Protein AF-0000000079302238 (afdb_homodimer)

Radius of gyration: 26.51 Å; Cα contacts (8 Å, |Δi|>4): 1075; chains: 2; bounding box: 67×73×54 Å

Foldseek 3Di:
DEAEEEEADDDPDLVCQQQLVCQVVVNDTDDPVVSVVVSVLCVVLVHWCQVVLSVLLQVLLQVVLQVPPPDDDCPVVPDPRDPPDSGPYHYFYAHPRDPVHLLVRQVVCVVVPAQEYEYEYPFAFAFCPPLVSVVVRNVVSQVPDPHGHHYQYDRHHLPPPLLLVLQLVLLVVLCVVDPDQLQEEEEEEAAKDFVVRVVVPTCGVVSSVNSVVSNCVVNVRPDYYYAYFDDDPDDGDIDGDHLLVVLLVCVVVPHAEYEYEHSRHQATTSRCCSRVVPVSCVSCVVSNHHYHYRDHNRNPVSVSVVVNVSRVVRVVD/DEAEEEEADDDPDLVCQQQLVCQVVVNDTDDPVVSVVVSVLCVVLVHWCQVVLSVLLQVLLQVVLQVPDPDDDCPVVDDPRDDPDSGPYHYFYAHPRDPVHLLVRQVVCVVVVAQEYEYEYPFAFAFCPPLVSVVVRNVVSQVPDPHGHHYQYDRHHLPPPLLLVLQLVLLVVLCVVDPDQLQEEEEEEAAKDFVVRVVVPTCGVVSSVNSVVSNCVVNVRPDYYYAYFDDDPDDGDIDGDHLLVVLLVVVVVPHAEYEYEHSRHQATTSRCCSRVVPVSCVSCVVSNHHYHYRDHNRNPVSVSVVVNVSRVVRVVD

Secondary structure (DSSP, 8-state):
-EEEEEE----SSGGGHHHHHHHHTTTPPPPHHHHHHHHHHHHHH----HHHHHHHHHHHHHHHHHHSS----GGG--SS--SS---S-EEEEEESSSSSBHHHHHHHHHHTT--EEEEEES-SS--TTTHHHHHHHHHHHHHTSSSPPEEEEE---TT-HHHHHHHHHHHHHHHTT-S-TTT-EEEEEEE--BHHHHHTT--HHHHHHHHHHHHHHHHT-S--EEEEE---SSSS-B-S-BHHHHHHHHHHTT--EEEEE-TT-SS--HHHIIIIIIIIHHHHHHHT-EEEEPPP-TT-HHHHHHHHHHHHHHHT-/-EEEEEE----SSGGGHHHHHHHHTTTPPPPHHHHHHHHHHHHHH----HHHHHHHHHHHHHHHHHHSS----GGG--SS--SS---S-EEEEEESSSSSBHHHHHHHHHHTT--EEEEEES-SS--TTTHHHHHHHHHHHHHTSSSPPEEEEE---TT-HHHHHHHHHHHHHHHTT-S-TTT-EEEEEEE--BHHHHHTT--HHHHHHHHHHHHHHHTT-S--EEEEE---SSSS-B-S-BHHHHHHHHHHTT--EEEEE-TT-SS--HHHIIIIIIIIHHHHHHHT-EEEEPPP-TT-HHHHHHHHHHHHHHHT-

Sequence (634 aa):
MNVLLMAYGTPYAPEEIEPYYTDIRRGKRPSEELLKELAERYEQIGKSPLNEITLVQALRLQALLNLEAPPLPKRLLGPFPPRAPQGPARVYVGTKHWHPTIGEAVAAMHEDGVRRAVAIVAAPHYSLRSVAEYKEKVEAALKALPEPIHFVWVESYEAHPGLIAAYARRLEEAIWRLKDPKRAAYVFTAHSIPVAAVERGDPYPRQVEKTAELVAKRLSLPRFQVAYQSAGRTPEPWLGPDINELLRQLREEGYTEVVVQAVGFPADHLEVFYDLDLEAQATAEAVGLRLLRARSLNADLDYIQVLKDLVEAAWLRMNVLLMAYGTPYAPEEIEPYYTDIRRGKRPSEELLKELAERYEQIGKSPLNEITLVQALRLQALLNLEAPPLPKRLLGPFPPRAPQGPARVYVGTKHWHPTIGEAVAAMHEDGVRRAVAIVAAPHYSLRSVAEYKEKVEAALKALPEPIHFVWVESYEAHPGLIAAYARRLEEAIWRLKDPKRAAYVFTAHSIPVAAVERGDPYPRQVEKTAELVAKRLSLPRFQVAYQSAGRTPEPWLGPDINELLRQLREEGYTEVVVQAVGFPADHLEVFYDLDLEAQATAEAVGLRLLRARSLNADLDYIQVLKDLVEAAWLR

pLDDT: mean 92.82, std 14.72, range [29.95, 98.94]

Organism: Thermus brockianus (NCBI:txid56956)

Structure (mmCIF, N/CA/C/O backbone):
data_AF-0000000079302238-model_v1
#
loop_
_entity.id
_entity.type
_entity.pdbx_description
1 polymer Ferrochelatase
#
loop_
_atom_site.group_PDB
_atom_site.id
_atom_site.type_symbol
_atom_site.label_atom_id
_atom_site.label_alt_id
_atom_site.label_comp_id
_atom_site.label_asym_id
_atom_site.label_entity_id
_atom_site.label_seq_id
_atom_site.pdbx_PDB_ins_code
_atom_site.Cartn_x
_atom_site.Cartn_y
_atom_site.Cartn_z
_atom_site.occupancy
_atom_site.B_iso_or_equiv
_atom_site.auth_seq_id
_atom_site.auth_comp_id
_atom_site.auth_asym_id
_atom_site.auth_atom_id
_atom_site.pdbx_PDB_model_num
ATOM 1 N N . MET A 1 1 ? 21.656 21.281 8.445 1 91.94 1 MET A N 1
ATOM 2 C CA . MET A 1 1 ? 20.391 21.531 7.777 1 91.94 1 MET A CA 1
ATOM 3 C C . MET A 1 1 ? 19.219 21.203 8.695 1 91.94 1 MET A C 1
ATOM 5 O O . MET A 1 1 ? 19.219 20.172 9.367 1 91.94 1 MET A O 1
ATOM 9 N N . ASN A 1 2 ? 18.25 22.141 8.867 1 96.69 2 ASN A N 1
ATOM 10 C CA . ASN A 1 2 ? 17.078 21.953 9.719 1 96.69 2 ASN A CA 1
ATOM 11 C C . ASN A 1 2 ? 15.781 22.016 8.914 1 96.69 2 ASN A C 1
ATOM 13 O O . ASN A 1 2 ? 15.648 22.828 7.996 1 96.69 2 ASN A O 1
ATOM 17 N N . VAL A 1 3 ? 14.906 21.109 9.25 1 98.5 3 VAL A N 1
ATOM 18 C CA . VAL A 1 3 ? 13.648 21.031 8.523 1 98.5 3 VAL A CA 1
ATOM 19 C C . VAL A 1 3 ? 12.477 21.062 9.5 1 98.5 3 VAL A C 1
ATOM 21 O O . VAL A 1 3 ? 12.516 20.406 10.547 1 98.5 3 VAL A O 1
ATOM 24 N N . LEU A 1 4 ? 11.508 21.906 9.203 1 98.69 4 LEU A N 1
ATOM 25 C CA . LEU A 1 4 ? 10.195 21.828 9.836 1 98.69 4 LEU A CA 1
ATOM 26 C C . LEU A 1 4 ? 9.188 21.172 8.906 1 98.69 4 LEU A C 1
ATOM 28 O O . LEU A 1 4 ? 8.703 21.797 7.957 1 98.69 4 LEU A O 1
ATOM 32 N N . LEU A 1 5 ? 8.93 19.859 9.156 1 98.75 5 LEU A N 1
ATOM 33 C CA . LEU A 1 5 ? 7.902 19.125 8.43 1 98.75 5 LEU A CA 1
ATOM 34 C C . LEU A 1 5 ? 6.539 19.281 9.094 1 98.75 5 LEU A C 1
ATOM 36 O O . LEU A 1 5 ? 6.375 18.969 10.273 1 98.75 5 LEU A O 1
ATOM 40 N N . MET A 1 6 ? 5.602 19.75 8.297 1 98.62 6 MET A N 1
ATOM 41 C CA . MET A 1 6 ? 4.316 20.094 8.898 1 98.62 6 MET A CA 1
ATOM 42 C C . MET A 1 6 ? 3.191 19.25 8.289 1 98.62 6 MET A C 1
ATOM 44 O O . MET A 1 6 ? 3.264 18.875 7.117 1 98.62 6 MET A O 1
ATOM 48 N N . ALA A 1 7 ? 2.191 18.953 9.062 1 97.75 7 ALA A N 1
ATOM 49 C CA . ALA A 1 7 ? 0.983 18.234 8.688 1 97.75 7 ALA A CA 1
ATOM 50 C C . ALA A 1 7 ? -0.219 18.703 9.5 1 97.75 7 ALA A C 1
ATOM 52 O O . ALA A 1 7 ? -0.085 19.562 10.375 1 97.75 7 ALA A O 1
ATOM 53 N N . TYR A 1 8 ? -1.345 18.219 9.203 1 97.25 8 TYR A N 1
ATOM 54 C CA . TYR A 1 8 ? -2.584 18.703 9.789 1 97.25 8 TYR A CA 1
ATOM 55 C C . TYR A 1 8 ? -2.689 18.312 11.258 1 97.25 8 TYR A C 1
ATOM 57 O O . TYR A 1 8 ? -3.07 19.125 12.102 1 97.25 8 TYR A O 1
ATOM 65 N N . GLY A 1 9 ? -2.363 17.109 11.578 1 96.56 9 GLY A N 1
ATOM 66 C CA . GLY A 1 9 ? -2.531 16.547 12.906 1 96.56 9 GLY A CA 1
ATOM 67 C C . GLY A 1 9 ? -3.854 15.82 13.086 1 96.56 9 GLY A C 1
ATOM 68 O O . GLY A 1 9 ? -4.805 16.062 12.336 1 96.56 9 GLY A O 1
ATOM 69 N N . THR A 1 10 ? -3.916 14.945 13.992 1 97.62 10 THR A N 1
ATOM 70 C CA . THR A 1 10 ? -5.109 14.195 14.367 1 97.62 10 THR A CA 1
ATOM 71 C C . THR A 1 10 ? -5.031 13.75 15.828 1 97.62 10 THR A C 1
ATOM 73 O O . THR A 1 10 ? -3.938 13.586 16.375 1 97.62 10 THR A O 1
ATOM 76 N N . PRO A 1 11 ? -6.18 13.609 16.469 1 96.69 11 PRO A N 1
ATOM 77 C CA . PRO A 1 11 ? -6.133 13.148 17.859 1 96.69 11 PRO A CA 1
ATOM 78 C C . PRO A 1 11 ? -5.504 11.766 18.016 1 96.69 11 PRO A C 1
ATOM 80 O O . PRO A 1 11 ? -5.656 10.922 17.125 1 96.69 11 PRO A O 1
ATOM 83 N N . TYR A 1 12 ? -4.82 11.547 19.172 1 91.94 12 TYR A N 1
ATOM 84 C CA . TYR A 1 12 ? -4.227 10.25 19.484 1 91.94 12 TYR A CA 1
ATOM 85 C C . TYR A 1 12 ? -5.254 9.32 20.125 1 91.94 12 TYR A C 1
ATOM 87 O O . TYR A 1 12 ? -5.121 8.094 20.062 1 91.94 12 TYR A O 1
ATOM 95 N N . ALA A 1 13 ? -6.25 9.953 20.781 1 91.88 13 ALA A N 1
ATOM 96 C CA . ALA A 1 13 ? -7.254 9.203 21.531 1 91.88 13 ALA A CA 1
ATOM 97 C C . ALA A 1 13 ? -8.625 9.875 21.438 1 91.88 13 ALA A C 1
ATOM 99 O O . ALA A 1 13 ? -8.719 11.062 21.141 1 91.88 13 ALA A O 1
ATOM 100 N N . PRO A 1 14 ? -9.633 9.062 21.734 1 93.25 14 PRO A N 1
ATOM 101 C CA . PRO A 1 14 ? -10.992 9.594 21.609 1 93.25 14 PRO A CA 1
ATOM 102 C C . PRO A 1 14 ? -11.242 10.805 22.5 1 93.25 14 PRO A C 1
ATOM 104 O O . PRO A 1 14 ? -11.984 11.711 22.125 1 93.25 14 PRO A O 1
ATOM 107 N N . GLU A 1 15 ? -10.578 10.836 23.656 1 94.56 15 GLU A N 1
ATOM 108 C CA . GLU A 1 15 ? -10.797 11.922 24.609 1 94.56 15 GLU A CA 1
ATOM 109 C C . GLU A 1 15 ? -10.266 13.242 24.078 1 94.56 15 GLU A C 1
ATOM 111 O O . GLU A 1 15 ? -10.633 14.312 24.578 1 94.56 15 GLU A O 1
ATOM 116 N N . GLU A 1 16 ? -9.492 13.188 23.031 1 96.62 16 GLU A N 1
ATOM 117 C CA . GLU A 1 16 ? -8.852 14.383 22.484 1 96.62 16 GLU A CA 1
ATOM 118 C C . GLU A 1 16 ? -9.68 14.992 21.359 1 96.62 16 GLU A C 1
ATOM 120 O O . GLU A 1 16 ? -9.367 16.078 20.859 1 96.62 16 GLU A O 1
ATOM 125 N N . ILE A 1 17 ? -10.797 14.383 21.016 1 96.94 17 ILE A N 1
ATOM 126 C CA . ILE A 1 17 ? -11.57 14.789 19.859 1 96.94 17 ILE A CA 1
ATOM 127 C C . ILE A 1 17 ? -12.164 16.172 20.094 1 96.94 17 ILE A C 1
ATOM 129 O O . ILE A 1 17 ? -12.086 17.047 19.219 1 96.94 17 ILE A O 1
ATOM 133 N N . GLU A 1 18 ? -12.664 16.375 21.281 1 97.25 18 GLU A N 1
ATOM 134 C CA . GLU A 1 18 ? -13.305 17.672 21.547 1 97.25 18 GLU A CA 1
ATOM 135 C C . GLU A 1 18 ? -12.289 18.797 21.516 1 97.25 18 GLU A C 1
ATOM 137 O O . GLU A 1 18 ? -12.477 19.797 20.812 1 97.25 18 GLU A O 1
ATOM 142 N N . PRO A 1 19 ? -11.203 18.703 22.297 1 97.44 19 PRO A N 1
ATOM 143 C CA . PRO A 1 19 ? -10.242 19.812 22.219 1 97.44 19 PRO A CA 1
ATOM 144 C C . PRO A 1 19 ? -9.633 19.969 20.828 1 97.44 19 PRO A C 1
ATOM 146 O O . PRO A 1 19 ? -9.352 21.094 20.406 1 97.44 19 PRO A O 1
ATOM 149 N N . TYR A 1 20 ? -9.391 18.953 20.172 1 97.69 20 TYR A N 1
ATOM 150 C CA . TYR A 1 20 ? -8.906 18.984 18.797 1 97.69 20 TYR A CA 1
ATOM 151 C C . TYR A 1 20 ? -9.859 19.766 17.891 1 97.69 20 TYR A C 1
ATOM 153 O O . TYR A 1 20 ? -9.438 20.672 17.172 1 97.69 20 TYR A O 1
ATOM 161 N N . TYR A 1 21 ? -11.148 19.375 17.891 1 97 21 TYR A N 1
ATOM 162 C CA . TYR A 1 21 ? -12.172 20.016 17.078 1 97 21 TYR A CA 1
ATOM 163 C C . TYR A 1 21 ? -12.344 21.484 17.469 1 97 21 TYR A C 1
ATOM 165 O O . TYR A 1 21 ? -12.594 22.344 16.625 1 97 21 TYR A O 1
ATOM 173 N N . THR A 1 22 ? -12.172 21.781 18.734 1 97.19 22 THR A N 1
ATOM 174 C CA . THR A 1 22 ? -12.25 23.156 19.219 1 97.19 22 THR A CA 1
ATOM 175 C C . THR A 1 22 ? -11.117 24 18.656 1 97.19 22 THR A C 1
ATOM 177 O O . THR A 1 22 ? -11.32 25.172 18.297 1 97.19 22 THR A O 1
ATOM 180 N N . ASP A 1 23 ? -9.961 23.422 18.516 1 95.75 23 ASP A N 1
ATOM 181 C CA . ASP A 1 23 ? -8.828 24.109 17.906 1 95.75 23 ASP A CA 1
ATOM 182 C C . ASP A 1 23 ? -9.102 24.422 16.438 1 95.75 23 ASP A C 1
ATOM 184 O O . ASP A 1 23 ? -8.82 25.531 15.969 1 95.75 23 ASP A O 1
ATOM 188 N N . ILE A 1 24 ? -9.641 23.484 15.734 1 94.12 24 ILE A N 1
ATOM 189 C CA . ILE A 1 24 ? -9.961 23.641 14.32 1 94.12 24 ILE A CA 1
ATOM 190 C C . ILE A 1 24 ? -10.945 24.812 14.141 1 94.12 24 ILE A C 1
ATOM 192 O O . ILE A 1 24 ? -10.859 25.562 13.164 1 94.12 24 ILE A O 1
ATOM 196 N N . ARG A 1 25 ? -11.75 24.953 15.195 1 92.62 25 ARG A N 1
ATOM 197 C CA . ARG A 1 25 ? -12.781 25.984 15.141 1 92.62 25 ARG A CA 1
ATOM 198 C C . ARG A 1 25 ? -12.312 27.266 15.805 1 92.62 25 ARG A C 1
ATOM 200 O O . ARG A 1 25 ? -13.125 28.031 16.328 1 92.62 25 ARG A O 1
ATOM 207 N N . ARG A 1 26 ? -11.07 27.406 15.977 1 91.75 26 ARG A N 1
ATOM 208 C CA . ARG A 1 26 ? -10.445 28.625 16.484 1 91.75 26 ARG A CA 1
ATOM 209 C C . ARG A 1 26 ? -10.93 28.938 17.891 1 91.75 26 ARG A C 1
ATOM 211 O O . ARG A 1 26 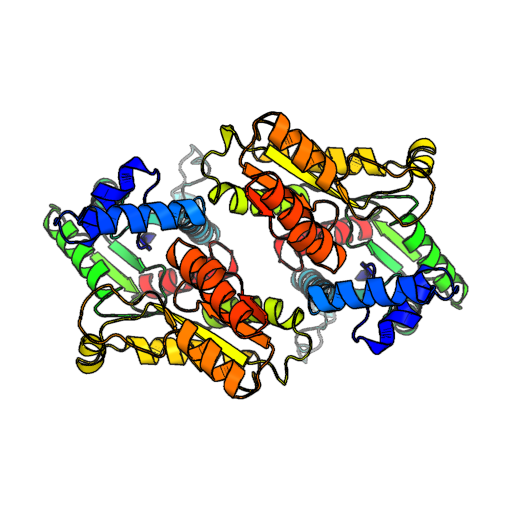? -11.289 30.078 18.188 1 91.75 26 ARG A O 1
ATOM 218 N N . GLY A 1 27 ? -11.141 27.891 18.625 1 93.12 27 GLY A N 1
ATOM 219 C CA . GLY A 1 27 ? -11.422 28.062 20.047 1 93.12 27 GLY A CA 1
ATOM 220 C C . GLY A 1 27 ? -12.898 27.953 20.375 1 93.12 27 GLY A C 1
ATOM 221 O O . GLY A 1 27 ? -13.281 27.953 21.547 1 93.12 27 GLY A O 1
ATOM 222 N N . LYS A 1 28 ? -13.695 27.844 19.375 1 94.44 28 LYS A N 1
ATOM 223 C CA . LYS A 1 28 ? -15.133 27.688 19.594 1 94.44 28 LYS A CA 1
ATOM 224 C C . LYS A 1 28 ? -15.523 26.219 19.719 1 94.44 28 LYS A C 1
ATOM 226 O O . LYS A 1 28 ? -15.352 25.438 18.781 1 94.44 28 LYS A O 1
ATOM 231 N N . ARG A 1 29 ? -16.062 25.969 20.797 1 95.56 29 ARG A N 1
ATOM 232 C CA . ARG A 1 29 ? -16.453 24.578 21.031 1 95.56 29 ARG A CA 1
ATOM 233 C C . ARG A 1 29 ? -17.516 24.141 20.031 1 95.56 29 ARG A C 1
ATOM 235 O O . ARG A 1 29 ? -18.5 24.844 19.812 1 95.56 29 ARG A O 1
ATOM 242 N N . PRO A 1 30 ? -17.375 22.984 19.469 1 95.06 30 PRO A N 1
ATOM 243 C CA . PRO A 1 30 ? -18.391 22.469 18.562 1 95.06 30 PRO A CA 1
ATOM 244 C C . PRO A 1 30 ? -19.672 22.062 19.297 1 95.06 30 PRO A C 1
ATOM 246 O O . PRO A 1 30 ? -19.656 21.844 20.516 1 95.06 30 PRO A O 1
ATOM 249 N N . SER A 1 31 ? -20.797 22.047 18.531 1 95.44 31 SER A N 1
ATOM 250 C CA . SER A 1 31 ? -22.031 21.516 19.109 1 95.44 31 SER A CA 1
ATOM 251 C C . SER A 1 31 ? -21.906 20.031 19.422 1 95.44 31 SER A C 1
ATOM 253 O O . SER A 1 31 ? -21 19.359 18.922 1 95.44 31 SER A O 1
ATOM 255 N N . GLU A 1 32 ? -22.766 19.594 20.234 1 96.69 32 GLU A N 1
ATOM 256 C CA . GLU A 1 32 ? -22.766 18.172 20.594 1 96.69 32 GLU A CA 1
ATOM 257 C C . GLU A 1 32 ? -22.984 17.297 19.359 1 96.69 32 GLU A C 1
ATOM 259 O O . GLU A 1 32 ? -22.406 16.219 19.266 1 96.69 32 GLU A O 1
ATOM 264 N N . GLU A 1 33 ? -23.797 17.766 18.5 1 95.56 33 GLU A N 1
ATOM 265 C CA . GLU A 1 33 ? -24.078 17.031 17.281 1 95.56 33 GLU A CA 1
ATOM 266 C C . GLU A 1 33 ? -22.828 16.891 16.422 1 95.56 33 GLU A C 1
ATOM 268 O O . GLU A 1 33 ? -22.547 15.82 15.875 1 95.56 33 GLU A O 1
ATOM 273 N N . LEU A 1 34 ? -22.094 17.906 16.312 1 94.75 34 LEU A N 1
ATOM 274 C CA . LEU A 1 34 ? -20.875 17.906 15.523 1 94.75 34 LEU A CA 1
ATOM 275 C C . LEU A 1 34 ? -19.812 17 16.156 1 94.75 34 LEU A C 1
ATOM 277 O O . LEU A 1 34 ? -19.109 16.281 15.461 1 94.75 34 LEU A O 1
ATOM 281 N N . LEU A 1 35 ? -19.719 17.047 17.438 1 96.56 35 LEU A N 1
ATOM 282 C CA . LEU A 1 35 ? -18.781 16.203 18.156 1 96.56 35 LEU A CA 1
ATOM 283 C C . LEU A 1 35 ? -19.109 14.727 17.969 1 96.56 35 LEU A C 1
ATOM 285 O O . LEU A 1 35 ? -18.203 13.906 17.75 1 96.56 35 LEU A O 1
ATOM 289 N N . LYS A 1 36 ? -20.375 14.414 18.094 1 96.5 36 LYS A N 1
ATOM 290 C CA . LYS A 1 36 ? -20.828 13.039 17.906 1 96.5 36 LYS A CA 1
ATOM 291 C C . LYS A 1 36 ? -20.531 12.539 16.5 1 96.5 36 LYS A C 1
ATOM 293 O O . LYS A 1 36 ? -20.078 11.406 16.312 1 96.5 36 LYS A O 1
ATOM 298 N N . GLU A 1 37 ? -20.766 13.383 15.555 1 95.25 37 GLU A N 1
ATOM 299 C CA . GLU A 1 37 ? -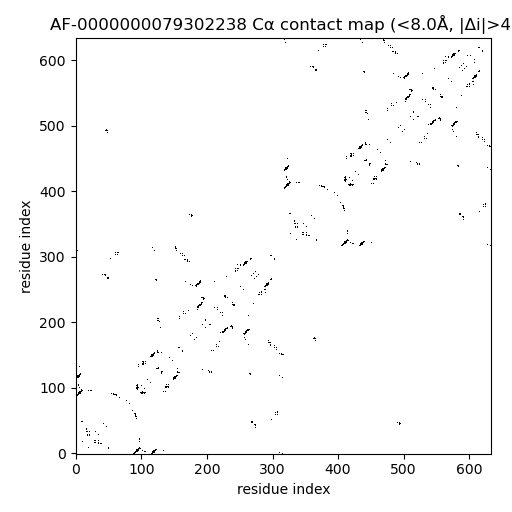20.5 13.031 14.164 1 95.25 37 GLU A CA 1
ATOM 300 C C . GLU A 1 37 ? -19.031 12.727 13.938 1 95.25 37 GLU A C 1
ATOM 302 O O . GLU A 1 37 ? -18.688 11.734 13.297 1 95.25 37 GLU A O 1
ATOM 307 N N . LEU A 1 38 ? -18.203 13.617 14.414 1 95.94 38 LEU A N 1
ATOM 308 C CA . LEU A 1 38 ? -16.766 13.414 14.242 1 95.94 38 LEU A CA 1
ATOM 309 C C . LEU A 1 38 ? -16.297 12.156 14.969 1 95.94 38 LEU A C 1
ATOM 311 O O . LEU A 1 38 ? -15.516 11.375 14.422 1 95.94 38 LEU A O 1
ATOM 315 N N . ALA A 1 39 ? -16.781 11.984 16.141 1 96.44 39 ALA A N 1
ATOM 316 C CA . ALA A 1 39 ? -16.438 10.797 16.922 1 96.44 39 ALA A CA 1
ATOM 317 C C . ALA A 1 39 ? -16.859 9.523 16.203 1 96.44 39 ALA A C 1
ATOM 319 O O . ALA A 1 39 ? -16.125 8.531 16.203 1 96.44 39 ALA A O 1
ATOM 320 N N . GLU A 1 40 ? -18.016 9.547 15.602 1 96.38 40 GLU A N 1
ATOM 321 C CA . GLU A 1 40 ? -18.531 8.398 14.859 1 96.38 40 GLU A CA 1
ATOM 322 C C . GLU A 1 40 ? -17.656 8.102 13.641 1 96.38 40 GLU A C 1
ATOM 324 O O . GLU A 1 40 ? -17.438 6.941 13.289 1 96.38 40 GLU A O 1
ATOM 329 N N . ARG A 1 41 ? -17.156 9.133 13 1 95.94 41 ARG A N 1
ATOM 330 C CA . ARG A 1 41 ? -16.281 8.938 11.859 1 95.94 41 ARG A CA 1
ATOM 331 C C . ARG A 1 41 ? -14.992 8.219 12.273 1 95.94 41 ARG A C 1
ATOM 333 O O . ARG A 1 41 ? -14.547 7.293 11.594 1 95.94 41 ARG A O 1
ATOM 340 N N . TYR A 1 42 ? -14.445 8.68 13.383 1 95.88 42 TYR A N 1
ATOM 341 C CA . TYR A 1 42 ? -13.25 8.023 13.898 1 95.88 42 TYR A CA 1
ATOM 342 C C . TYR A 1 42 ? -13.547 6.57 14.266 1 95.88 42 TYR A C 1
ATOM 344 O O . TYR A 1 42 ? -12.727 5.68 14.008 1 95.88 42 TYR A O 1
ATOM 352 N N . GLU A 1 43 ? -14.727 6.352 14.836 1 94.12 43 GLU A N 1
ATOM 353 C CA . GLU A 1 43 ? -15.117 4.996 15.219 1 94.12 43 GLU A CA 1
ATOM 354 C C . GLU A 1 43 ? -15.227 4.09 13.992 1 94.12 43 GLU A C 1
ATOM 356 O O . GLU A 1 43 ? -14.797 2.934 14.031 1 94.12 43 GLU A O 1
ATOM 361 N N . GLN A 1 44 ? -15.719 4.609 12.953 1 94.19 44 GLN A N 1
ATOM 362 C CA . GLN A 1 44 ? -15.953 3.832 11.742 1 94.19 44 GLN A CA 1
ATOM 363 C C . GLN A 1 44 ? -14.633 3.445 11.078 1 94.19 44 GLN A C 1
ATOM 365 O O . GLN A 1 44 ? -14.508 2.352 10.523 1 94.19 44 GLN A O 1
ATOM 370 N N . ILE A 1 45 ? -13.617 4.289 11.18 1 95 45 ILE A N 1
ATOM 371 C CA . ILE A 1 45 ? -12.359 3.977 10.508 1 95 45 ILE A CA 1
ATOM 372 C C . ILE A 1 45 ? -11.406 3.309 11.492 1 95 45 ILE A C 1
ATOM 374 O O . ILE A 1 45 ? -10.367 2.77 11.086 1 95 45 ILE A O 1
ATOM 378 N N . GLY A 1 46 ? -11.75 3.326 12.789 1 92.69 46 GLY A N 1
ATOM 379 C CA . GLY A 1 46 ? -10.883 2.812 13.836 1 92.69 46 GLY A CA 1
ATOM 380 C C . GLY A 1 46 ? -9.93 3.855 14.391 1 92.69 46 GLY A C 1
ATOM 381 O O . GLY A 1 46 ? -10.148 4.383 15.484 1 92.69 46 GLY A O 1
ATOM 382 N N . LYS A 1 47 ? -8.891 4.148 13.695 1 94.75 47 LYS A N 1
ATOM 383 C CA . LYS A 1 47 ? -7.906 5.164 14.055 1 94.75 47 LYS A CA 1
ATOM 384 C C . LYS A 1 47 ? -7.254 5.766 12.82 1 94.75 47 LYS A C 1
ATOM 386 O O . LYS A 1 47 ? -6.965 5.055 11.852 1 94.75 47 LYS A O 1
ATOM 391 N N . SER A 1 48 ? -7.129 7.09 12.883 1 96.81 48 SER A N 1
ATOM 392 C CA . SER A 1 48 ? -6.348 7.738 11.836 1 96.81 48 SER A CA 1
ATOM 393 C C . SER A 1 48 ? -4.855 7.477 12.016 1 96.81 48 SER A C 1
ATOM 395 O O . SER A 1 48 ? -4.301 7.73 13.086 1 96.81 48 SER A O 1
ATOM 397 N N . PRO A 1 49 ? -4.203 7.027 10.969 1 97.44 49 PRO A N 1
ATOM 398 C CA . PRO A 1 49 ? -2.773 6.738 11.094 1 97.44 49 PRO A CA 1
ATOM 399 C C . PRO A 1 49 ? -1.9 7.961 10.828 1 97.44 49 PRO A C 1
ATOM 401 O O . PRO A 1 49 ? -0.68 7.84 10.703 1 97.44 49 PRO A O 1
ATOM 404 N N . LEU A 1 50 ? -2.449 9.125 10.75 1 97.81 50 LEU A N 1
ATOM 405 C CA . LEU A 1 50 ? -1.749 10.312 10.273 1 97.81 50 LEU A CA 1
ATOM 406 C C . LEU A 1 50 ? -0.555 10.633 11.164 1 97.81 50 LEU A C 1
ATOM 408 O O . LEU A 1 50 ? 0.513 11.008 10.672 1 97.81 50 LEU A O 1
ATOM 412 N N . ASN A 1 51 ? -0.727 10.5 12.492 1 95.81 51 ASN A N 1
ATOM 413 C CA . ASN A 1 51 ? 0.362 10.82 13.414 1 95.81 51 ASN A CA 1
ATOM 414 C C . ASN A 1 51 ? 1.568 9.914 13.188 1 95.81 51 ASN A C 1
ATOM 416 O O . ASN A 1 51 ? 2.697 10.391 13.078 1 95.81 51 ASN A O 1
ATOM 420 N N . GLU A 1 52 ? 1.305 8.625 13.148 1 96.69 52 GLU A N 1
ATOM 421 C CA . GLU A 1 52 ? 2.375 7.652 12.93 1 96.69 52 GLU A CA 1
ATOM 422 C C . GLU A 1 52 ? 3.041 7.859 11.57 1 96.69 52 GLU A C 1
ATOM 424 O O . GLU A 1 52 ? 4.27 7.848 11.469 1 96.69 52 GLU A O 1
ATOM 429 N N . ILE A 1 53 ? 2.23 8.07 10.516 1 98.12 53 ILE A N 1
ATOM 430 C CA . ILE A 1 53 ? 2.752 8.281 9.172 1 98.12 53 ILE A CA 1
ATOM 431 C C . ILE A 1 53 ? 3.652 9.516 9.156 1 98.12 53 ILE A C 1
ATOM 433 O O . ILE A 1 53 ? 4.77 9.469 8.633 1 98.12 53 ILE A O 1
ATOM 437 N N . THR A 1 54 ? 3.203 10.633 9.758 1 98 54 THR A N 1
ATOM 438 C CA . THR A 1 54 ? 3.949 11.883 9.766 1 98 54 THR A CA 1
ATOM 439 C C . THR A 1 54 ? 5.273 11.719 10.508 1 98 54 THR A C 1
ATOM 441 O O . THR A 1 54 ? 6.312 12.195 10.039 1 98 54 THR A O 1
ATOM 444 N N . LEU A 1 55 ? 5.234 11.055 11.617 1 97.5 55 LEU A N 1
ATOM 445 C CA . LEU A 1 55 ? 6.445 10.82 12.398 1 97.5 55 LEU A CA 1
ATOM 446 C C . LEU A 1 55 ? 7.445 9.984 11.602 1 97.5 55 LEU A C 1
ATOM 448 O O . LEU A 1 55 ? 8.641 10.305 11.57 1 97.5 55 LEU A O 1
ATOM 452 N N . VAL A 1 56 ? 6.961 8.969 10.961 1 97.25 56 VAL A N 1
ATOM 453 C CA . VAL A 1 56 ? 7.844 8.102 10.188 1 97.25 56 VAL A CA 1
ATOM 454 C C . VAL A 1 56 ? 8.383 8.859 8.977 1 97.25 56 VAL A C 1
ATOM 456 O O . VAL A 1 56 ? 9.539 8.68 8.586 1 97.25 56 VAL A O 1
ATOM 459 N N . GLN A 1 57 ? 7.555 9.711 8.352 1 98.12 57 GLN A N 1
ATOM 460 C CA . GLN A 1 57 ? 8.039 10.578 7.285 1 98.12 57 GLN A CA 1
ATOM 461 C C . GLN A 1 57 ? 9.227 11.414 7.754 1 98.12 57 GLN A C 1
ATOM 463 O O . GLN A 1 57 ? 10.25 11.5 7.062 1 98.12 57 GLN A O 1
ATOM 468 N N . ALA A 1 58 ? 9.117 11.969 8.93 1 98.12 58 ALA A N 1
ATOM 469 C CA . ALA A 1 58 ? 10.164 12.82 9.477 1 98.12 58 ALA A CA 1
ATOM 470 C C . ALA A 1 58 ? 11.438 12.023 9.75 1 98.12 58 ALA A C 1
ATOM 472 O O . ALA A 1 58 ? 12.539 12.461 9.406 1 98.12 58 ALA A O 1
ATOM 473 N N . LEU A 1 59 ? 11.266 10.844 10.383 1 96.56 59 LEU A N 1
ATOM 474 C CA . LEU A 1 59 ? 12.406 9.992 10.719 1 96.56 59 LEU A CA 1
ATOM 475 C C . LEU A 1 59 ? 13.141 9.547 9.461 1 96.56 59 LEU A C 1
ATOM 477 O O . LEU A 1 59 ? 14.375 9.594 9.406 1 96.56 59 LEU A O 1
ATOM 481 N N . ARG A 1 60 ? 12.414 9.164 8.484 1 95.94 60 ARG A N 1
ATOM 482 C CA . ARG A 1 60 ? 13.023 8.695 7.238 1 95.94 60 ARG A CA 1
ATOM 483 C C . ARG A 1 60 ? 13.672 9.852 6.48 1 95.94 60 ARG A C 1
ATOM 485 O O . ARG A 1 60 ? 14.742 9.68 5.891 1 95.94 60 ARG A O 1
ATOM 492 N N . LEU A 1 61 ? 13.031 10.992 6.473 1 97.44 61 LEU A N 1
ATOM 493 C CA . LEU A 1 61 ? 13.609 12.164 5.832 1 97.44 61 LEU A CA 1
ATOM 494 C C . LEU A 1 61 ? 14.938 12.547 6.488 1 97.44 61 LEU A C 1
ATOM 496 O O . LEU A 1 61 ? 15.922 12.805 5.797 1 97.44 61 LEU A O 1
ATOM 500 N N . GLN A 1 62 ? 14.938 12.539 7.816 1 96.88 62 GLN A N 1
ATOM 501 C CA . GLN A 1 62 ? 16.156 12.852 8.555 1 96.88 62 GLN A CA 1
ATOM 502 C C . GLN A 1 62 ? 17.281 11.859 8.219 1 96.88 62 GLN A C 1
ATOM 504 O O . GLN A 1 62 ? 18.422 12.258 7.992 1 96.88 62 GLN A O 1
ATOM 509 N N . ALA A 1 63 ? 16.922 10.609 8.188 1 94.5 63 ALA A N 1
ATOM 510 C CA . ALA A 1 63 ? 17.906 9.57 7.867 1 94.5 63 ALA A CA 1
ATOM 511 C C . ALA A 1 63 ? 18.469 9.766 6.469 1 94.5 63 ALA A C 1
ATOM 513 O O . ALA A 1 63 ? 19.688 9.68 6.27 1 94.5 63 ALA A O 1
ATOM 514 N N . LEU A 1 64 ? 17.641 10.055 5.539 1 93.81 64 LEU A N 1
ATOM 515 C CA . LEU A 1 64 ? 18.078 10.227 4.156 1 93.81 64 LEU A CA 1
ATOM 516 C C . LEU A 1 64 ? 18.953 11.461 4.012 1 93.81 64 LEU A C 1
ATOM 518 O O . LEU A 1 64 ? 19.938 11.445 3.277 1 93.81 64 LEU A O 1
ATOM 522 N N . LEU A 1 65 ? 18.578 12.461 4.684 1 94.38 65 LEU A N 1
ATOM 523 C CA . LEU A 1 65 ? 19.359 13.695 4.629 1 94.38 65 LEU A CA 1
ATOM 524 C C . LEU A 1 65 ? 20.75 13.492 5.23 1 94.38 65 LEU A C 1
ATOM 526 O O . LEU A 1 65 ? 21.719 14.133 4.809 1 94.38 65 LEU A O 1
ATOM 530 N N . ASN A 1 66 ? 20.875 12.578 6.18 1 92.38 66 ASN A N 1
ATOM 531 C CA . ASN A 1 66 ? 22.141 12.352 6.871 1 92.38 66 ASN A CA 1
ATOM 532 C C . ASN A 1 66 ? 22.984 11.297 6.168 1 92.38 66 ASN A C 1
ATOM 534 O O . ASN A 1 66 ? 24.188 11.156 6.453 1 92.38 66 ASN A O 1
ATOM 538 N N . LEU A 1 67 ? 22.438 10.344 5.441 1 79.81 67 LEU A N 1
ATOM 539 C CA . LEU A 1 67 ? 23.203 9.375 4.664 1 79.81 67 LEU A CA 1
ATOM 540 C C . LEU A 1 67 ? 24.062 10.078 3.617 1 79.81 67 LEU A C 1
ATOM 542 O O . LEU A 1 67 ? 25.203 9.688 3.383 1 79.81 67 LEU A O 1
ATOM 546 N N . GLU A 1 68 ? 23.594 10.914 2.855 1 56.34 68 GLU A N 1
ATOM 547 C CA . GLU A 1 68 ? 24.297 11.594 1.767 1 56.34 68 GLU A CA 1
ATOM 548 C C . GLU A 1 68 ? 25.172 12.727 2.293 1 56.34 68 GLU A C 1
ATOM 550 O O . GLU A 1 68 ? 25.875 13.383 1.522 1 56.34 68 GLU A O 1
ATOM 555 N N . ALA A 1 69 ? 25.172 12.891 3.557 1 49.59 69 ALA A N 1
ATOM 556 C CA . ALA A 1 69 ? 26 14 4.016 1 49.59 69 ALA A CA 1
ATOM 557 C C . ALA A 1 69 ? 27.469 13.609 4.078 1 49.59 69 ALA A C 1
ATOM 559 O O . ALA A 1 69 ? 27.828 12.578 4.664 1 49.59 69 ALA A O 1
ATOM 560 N N . PRO A 1 70 ? 28.344 13.992 3.162 1 43.03 70 PRO A N 1
ATOM 561 C CA . PRO A 1 70 ? 29.781 13.711 3.209 1 43.03 70 PRO A CA 1
ATOM 562 C C . PRO A 1 70 ? 30.359 13.836 4.617 1 43.03 70 PRO A C 1
ATOM 564 O O . PRO A 1 70 ? 29.875 14.625 5.426 1 43.03 70 PRO A O 1
ATOM 567 N N . PRO A 1 71 ? 31.109 12.68 5.02 1 39.5 71 PRO A N 1
ATOM 568 C CA . PRO A 1 71 ? 31.844 12.867 6.27 1 39.5 71 PRO A CA 1
ATOM 569 C C . PRO A 1 71 ? 32.594 14.195 6.312 1 39.5 71 PRO A C 1
ATOM 571 O O . PRO A 1 71 ? 33.125 14.648 5.293 1 39.5 71 PRO A O 1
ATOM 574 N N . LEU A 1 72 ? 32.281 15.141 7.02 1 35.06 72 LEU A N 1
ATOM 575 C CA . LEU A 1 72 ? 33.219 16.234 7.191 1 35.06 72 LEU A CA 1
ATOM 576 C C . LEU A 1 72 ? 34.625 15.703 7.543 1 35.06 72 LEU A C 1
ATOM 578 O O . LEU A 1 72 ? 34.719 14.648 8.164 1 35.06 72 LEU A O 1
ATOM 582 N N . PRO A 1 73 ? 35.719 16.156 7.004 1 32.97 73 PRO A N 1
ATOM 583 C CA . PRO A 1 73 ? 37.125 15.75 7.191 1 32.97 73 PRO A CA 1
ATOM 584 C C . PRO A 1 73 ? 37.469 15.469 8.656 1 32.97 73 PRO A C 1
ATOM 586 O O . PRO A 1 73 ? 36.844 16.047 9.555 1 32.97 73 PRO A O 1
ATOM 589 N N . LYS A 1 74 ? 38.281 14.406 8.906 1 35.06 74 LYS A N 1
ATOM 590 C CA . LYS A 1 74 ? 38.906 13.906 10.133 1 35.06 74 LYS A CA 1
ATOM 591 C C . LYS A 1 74 ? 39.469 15.039 10.977 1 35.06 74 LYS A C 1
ATOM 593 O O . LYS A 1 74 ? 39.781 14.852 12.148 1 35.06 74 LYS A O 1
ATOM 598 N N . ARG A 1 75 ? 40.344 15.961 10.32 1 33.81 75 ARG A N 1
ATOM 599 C CA . ARG A 1 75 ? 41.156 16.859 11.125 1 33.81 75 ARG A CA 1
ATOM 600 C C . ARG A 1 75 ? 40.375 17.406 12.312 1 33.81 75 ARG A C 1
ATOM 602 O O . ARG A 1 75 ? 40.938 17.984 13.234 1 33.81 75 ARG A O 1
ATOM 609 N N . LEU A 1 76 ? 39.031 17.609 12.188 1 30.97 76 LEU A N 1
ATOM 610 C CA . LEU A 1 76 ? 38.375 18.141 13.375 1 30.97 76 LEU A CA 1
ATOM 611 C C . LEU A 1 76 ? 37.906 17.016 14.289 1 30.97 76 LEU A C 1
ATOM 613 O O . LEU A 1 76 ? 37.094 17.234 15.195 1 30.97 76 LEU A O 1
ATOM 617 N N . LEU A 1 77 ? 38.094 15.68 13.82 1 31.97 77 LEU A N 1
ATOM 618 C CA . LEU A 1 77 ? 37.812 14.531 14.68 1 31.97 77 LEU A CA 1
ATOM 619 C C . LEU A 1 77 ? 38.906 14.391 15.75 1 31.97 77 LEU A C 1
ATOM 621 O O . LEU A 1 77 ? 40.062 14.156 15.43 1 31.97 77 LEU A O 1
ATOM 625 N N . GLY A 1 78 ? 38.844 15.086 16.859 1 32.38 78 GLY A N 1
ATOM 626 C CA . GLY A 1 78 ? 39.719 14.68 17.953 1 32.38 78 GLY A CA 1
ATOM 627 C C . GLY A 1 78 ? 39.625 13.195 18.266 1 32.38 78 GLY A C 1
ATOM 628 O O . GLY A 1 78 ? 38.875 12.461 17.609 1 32.38 78 GLY A O 1
ATOM 629 N N . PRO A 1 79 ? 40.438 12.664 19.25 1 33.41 79 PRO A N 1
ATOM 630 C CA . PRO A 1 79 ? 40.719 11.273 19.609 1 33.41 79 PRO A CA 1
ATOM 631 C C . PRO A 1 79 ? 39.438 10.43 19.703 1 33.41 79 PRO A C 1
ATOM 633 O O . PRO A 1 79 ? 39.5 9.203 19.812 1 33.41 79 PRO A O 1
ATOM 636 N N . PHE A 1 80 ? 38.562 10.922 20.516 1 31.7 80 PHE A N 1
ATOM 637 C CA . PHE A 1 80 ? 37.375 10.18 20.891 1 31.7 80 PHE A CA 1
ATOM 638 C C . PHE A 1 80 ? 36.406 10.055 19.719 1 31.7 80 PHE A C 1
ATOM 640 O O . PHE A 1 80 ? 35.938 11.062 19.172 1 31.7 80 PHE A O 1
ATOM 647 N N . PRO A 1 81 ? 36.656 8.969 18.922 1 34.44 81 PRO A N 1
ATOM 648 C CA . PRO A 1 81 ? 35.906 8.883 17.656 1 34.44 81 PRO A CA 1
ATOM 649 C C . PRO A 1 81 ? 34.406 9.086 17.844 1 34.44 81 PRO A C 1
ATOM 651 O O . PRO A 1 81 ? 33.781 8.461 18.719 1 34.44 81 PRO A O 1
ATOM 654 N N . PRO A 1 82 ? 33.906 10.328 17.656 1 30.64 82 PRO A N 1
ATOM 655 C CA . PRO A 1 82 ? 32.5 10.531 18 1 30.64 82 PRO A CA 1
ATOM 656 C C . PRO A 1 82 ? 31.578 9.422 17.469 1 30.64 82 PRO A C 1
ATOM 658 O O . PRO A 1 82 ? 31.906 8.805 16.438 1 30.64 82 PRO A O 1
ATOM 661 N N . ARG A 1 83 ? 30.969 8.617 18.375 1 30.73 83 ARG A N 1
ATOM 662 C CA . ARG A 1 83 ? 29.844 7.723 18.125 1 30.73 83 ARG A CA 1
ATOM 663 C C . ARG A 1 83 ? 29.094 8.109 16.859 1 30.73 83 ARG A C 1
ATOM 665 O O . ARG A 1 83 ? 29.188 9.25 16.406 1 30.73 83 ARG A O 1
ATOM 672 N N . ALA A 1 84 ? 28.281 7.164 16.328 1 35.91 84 ALA A N 1
ATOM 673 C CA . ALA A 1 84 ? 27.438 7.266 15.148 1 35.91 84 ALA A CA 1
ATOM 674 C C . ALA A 1 84 ? 26.891 8.68 14.992 1 35.91 84 ALA A C 1
ATOM 676 O O . ALA A 1 84 ? 26.109 9.156 15.82 1 35.91 84 ALA A O 1
ATOM 677 N N . PRO A 1 85 ? 27.453 9.664 14.484 1 36.22 85 PRO A N 1
ATOM 678 C CA . PRO A 1 85 ? 27.078 11.086 14.469 1 36.22 85 PRO A CA 1
ATOM 679 C C . PRO A 1 85 ? 25.609 11.305 14.094 1 36.22 85 PRO A C 1
ATOM 681 O O . PRO A 1 85 ? 25.062 10.555 13.289 1 36.22 85 PRO A O 1
ATOM 684 N N . GLN A 1 86 ? 24.547 11.594 14.969 1 43.69 86 GLN A N 1
ATOM 685 C CA . GLN A 1 86 ? 23.406 12.43 14.609 1 43.69 86 GLN A CA 1
ATOM 686 C C . GLN A 1 86 ? 23.734 13.328 13.414 1 43.69 86 GLN A C 1
ATOM 688 O O . GLN A 1 86 ? 24.688 14.117 13.469 1 43.69 86 GLN A O 1
ATOM 693 N N . GLY A 1 87 ? 23.891 12.789 12.297 1 55.41 87 GLY A N 1
ATOM 694 C CA . GLY A 1 87 ? 24.141 13.656 11.156 1 55.41 87 GLY A CA 1
ATOM 695 C C . GLY A 1 87 ? 23.625 15.07 11.352 1 55.41 87 GLY A C 1
ATOM 696 O O . GLY A 1 87 ? 22.906 15.336 12.32 1 55.41 87 GLY A O 1
ATOM 697 N N . PRO A 1 88 ? 24.109 16.125 10.531 1 77.12 88 PRO A N 1
ATOM 698 C CA . PRO A 1 88 ? 23.875 17.562 10.742 1 77.12 88 PRO A CA 1
ATOM 699 C C . PRO A 1 88 ? 22.438 17.969 10.438 1 77.12 88 PRO A C 1
ATOM 701 O O . PRO A 1 88 ? 21.953 18.984 10.953 1 77.12 88 PRO A O 1
ATOM 704 N N . ALA A 1 89 ? 21.688 17 9.844 1 92.88 89 ALA A N 1
ATOM 705 C CA . ALA A 1 89 ? 20.344 17.453 9.516 1 92.88 89 ALA A CA 1
ATOM 706 C C . ALA A 1 89 ? 19.344 17.062 10.602 1 92.88 89 ALA A C 1
ATOM 708 O O . ALA A 1 89 ? 19.422 15.945 11.141 1 92.88 89 ALA A O 1
ATOM 709 N N . ARG A 1 90 ? 18.516 17.906 10.977 1 95.81 90 ARG A N 1
ATOM 710 C CA . ARG A 1 90 ? 17.453 17.672 11.953 1 95.81 90 ARG A CA 1
ATOM 711 C C . ARG A 1 90 ? 16.078 17.984 11.359 1 95.81 90 ARG A C 1
ATOM 713 O O . ARG A 1 90 ? 15.898 19.016 10.703 1 95.81 90 ARG A O 1
ATOM 720 N N . VAL A 1 91 ? 15.18 17.016 11.578 1 98.06 91 VAL A N 1
ATOM 721 C CA . VAL A 1 91 ? 13.812 17.203 11.102 1 98.06 91 VAL A CA 1
ATOM 722 C C . VAL A 1 91 ? 12.859 17.297 12.289 1 98.06 91 VAL A C 1
ATOM 724 O O . VAL A 1 91 ? 12.844 16.406 13.148 1 98.06 91 VAL A O 1
ATOM 727 N N . TYR A 1 92 ? 12.133 18.391 12.352 1 98.38 92 TYR A N 1
ATOM 728 C CA . TYR A 1 92 ? 11.117 18.625 13.375 1 98.38 92 TYR A CA 1
ATOM 729 C C . TYR A 1 92 ? 9.719 18.5 12.797 1 98.38 92 TYR A C 1
ATOM 731 O O . TYR A 1 92 ? 9.477 18.875 11.648 1 98.38 92 TYR A O 1
ATOM 739 N N . VAL A 1 93 ? 8.812 17.969 13.641 1 98.62 93 VAL A N 1
ATOM 740 C CA . VAL A 1 93 ? 7.426 17.828 13.203 1 98.62 93 VAL A CA 1
ATOM 741 C C . VAL A 1 93 ? 6.547 18.859 13.914 1 98.62 93 VAL A C 1
ATOM 743 O O . VAL A 1 93 ? 6.637 19.016 15.133 1 98.62 93 VAL A O 1
ATOM 746 N N . GLY A 1 94 ? 5.777 19.594 13.219 1 98.44 94 GLY A N 1
ATOM 747 C CA . GLY A 1 94 ? 4.742 20.484 13.719 1 98.44 94 GLY A CA 1
ATOM 748 C C . GLY A 1 94 ? 3.404 20.297 13.031 1 98.44 94 GLY A C 1
ATOM 749 O O . GLY A 1 94 ? 3.324 20.312 11.805 1 98.44 94 GLY A O 1
ATOM 750 N N . THR A 1 95 ? 2.346 20.156 13.844 1 98 95 THR A N 1
ATOM 751 C CA . THR A 1 95 ? 1.035 19.938 13.234 1 98 95 THR A CA 1
ATOM 752 C C . THR A 1 95 ? 0.154 21.172 13.406 1 98 95 THR A C 1
ATOM 754 O O . THR A 1 95 ? 0.323 21.938 14.367 1 98 95 THR A O 1
ATOM 757 N N . LYS A 1 96 ? -0.696 21.359 12.516 1 97.25 96 LYS A N 1
ATOM 758 C CA . LYS A 1 96 ? -1.527 22.547 12.43 1 97.25 96 LYS A CA 1
ATOM 759 C C . LYS A 1 96 ? -2.547 22.594 13.562 1 97.25 96 LYS A C 1
ATOM 761 O O . LYS A 1 96 ? -2.812 23.656 14.133 1 97.25 96 LYS A O 1
ATOM 766 N N . HIS A 1 97 ? -3.107 21.359 13.938 1 96.56 97 HIS A N 1
ATOM 767 C CA . HIS A 1 97 ? -4.262 21.453 14.828 1 96.56 97 HIS A CA 1
ATOM 768 C C . HIS A 1 97 ? -4.109 20.516 16.016 1 96.56 97 HIS A C 1
ATOM 770 O O . HIS A 1 97 ? -5.062 20.297 16.766 1 96.56 97 HIS A O 1
ATOM 776 N N . TRP A 1 98 ? -2.914 19.953 16.141 1 96 98 TRP A N 1
ATOM 777 C CA . TRP A 1 98 ? -2.754 19.062 17.297 1 96 98 TRP A CA 1
ATOM 778 C C . TRP A 1 98 ? -1.29 18.969 17.703 1 96 98 TRP A C 1
ATOM 780 O O . TRP A 1 98 ? -0.48 19.828 17.344 1 96 98 TRP A O 1
ATOM 790 N N . HIS A 1 99 ? -0.94 18.016 18.641 1 95.69 99 HIS A N 1
ATOM 791 C CA . HIS A 1 99 ? 0.417 17.906 19.172 1 95.69 99 HIS A CA 1
ATOM 792 C C . HIS A 1 99 ? 1.244 16.922 18.344 1 95.69 99 HIS A C 1
ATOM 794 O O . HIS A 1 99 ? 0.737 15.883 17.922 1 95.69 99 HIS A O 1
ATOM 800 N N . PRO A 1 100 ? 2.561 17.203 18.141 1 97.56 100 PRO A N 1
ATOM 801 C CA . PRO A 1 100 ? 3.203 18.469 18.484 1 97.56 100 PRO A CA 1
ATOM 802 C C . PRO A 1 100 ? 2.732 19.641 17.609 1 97.56 100 PRO A C 1
ATOM 804 O O . PRO A 1 100 ? 2.732 19.531 16.391 1 97.56 100 PRO A O 1
ATOM 807 N N . THR A 1 101 ? 2.387 20.719 18.281 1 97.44 101 THR A N 1
ATOM 808 C CA . THR A 1 101 ? 1.94 21.891 17.531 1 97.44 101 THR A CA 1
ATOM 809 C C . THR A 1 101 ? 3.113 22.547 16.812 1 97.44 101 THR A C 1
ATOM 811 O O . THR A 1 101 ? 4.27 22.328 17.172 1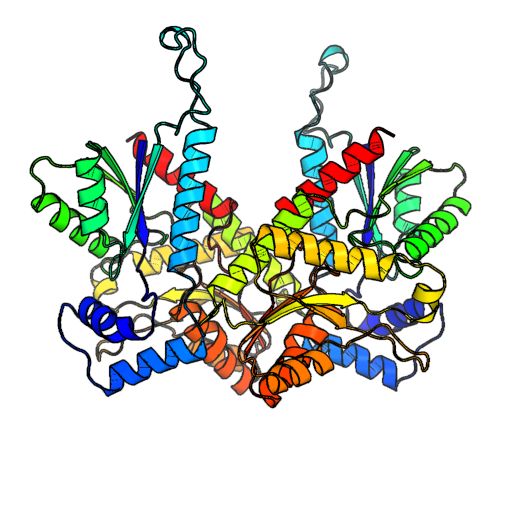 97.44 101 THR A O 1
ATOM 814 N N . ILE A 1 102 ? 2.762 23.312 15.852 1 98 102 ILE A N 1
ATOM 815 C CA . ILE A 1 102 ? 3.77 24.125 15.164 1 98 102 ILE A CA 1
ATOM 816 C C . ILE A 1 102 ? 4.5 25 16.172 1 98 102 ILE A C 1
ATOM 818 O O . ILE A 1 102 ? 5.723 25.141 16.109 1 98 102 ILE A O 1
ATOM 822 N N . GLY A 1 103 ? 3.781 25.578 17.094 1 97.31 103 GLY A N 1
ATOM 823 C CA . GLY A 1 103 ? 4.402 26.359 18.156 1 97.31 103 GLY A CA 1
ATOM 824 C C . GLY A 1 103 ? 5.422 25.578 18.969 1 97.31 103 GLY A C 1
ATOM 825 O O . GLY A 1 103 ? 6.531 26.047 19.203 1 97.31 103 GLY A O 1
ATOM 826 N N . GLU A 1 104 ? 5.035 24.391 19.375 1 97.25 104 GLU A N 1
ATOM 827 C CA . GLU A 1 104 ? 5.926 23.516 20.141 1 97.25 104 GLU A CA 1
ATOM 828 C C . GLU A 1 104 ? 7.172 23.172 19.328 1 97.25 104 GLU A C 1
ATOM 830 O O . GLU A 1 104 ? 8.281 23.141 19.859 1 97.25 104 GLU A O 1
ATOM 835 N N . ALA A 1 105 ? 6.996 22.891 18.047 1 97.88 105 ALA A N 1
ATOM 836 C CA . ALA A 1 105 ? 8.109 22.516 17.188 1 97.88 105 ALA A CA 1
ATOM 837 C C . ALA A 1 105 ? 9.086 23.688 17.016 1 97.88 105 ALA A C 1
ATOM 839 O O . ALA A 1 105 ? 10.297 23.5 17.109 1 97.88 105 ALA A O 1
ATOM 840 N N . VAL A 1 106 ? 8.562 24.844 16.781 1 98 106 VAL A N 1
ATOM 841 C CA . VAL A 1 106 ? 9.391 26.031 16.578 1 98 106 VAL A CA 1
ATOM 842 C C . VAL A 1 106 ? 10.148 26.359 17.875 1 98 106 VAL A C 1
ATOM 844 O O . VAL A 1 106 ? 11.328 26.719 17.828 1 98 106 VAL A O 1
ATOM 847 N N . ALA A 1 107 ? 9.508 26.25 18.984 1 96.94 107 ALA A N 1
ATOM 848 C CA . ALA A 1 107 ? 10.172 26.469 20.266 1 96.94 107 ALA A CA 1
ATOM 849 C C . ALA A 1 107 ? 11.328 25.484 20.469 1 96.94 107 ALA A C 1
ATOM 851 O O . ALA A 1 107 ? 12.414 25.875 20.906 1 96.94 107 ALA A O 1
ATOM 852 N N . ALA A 1 108 ? 11.055 24.25 20.156 1 97 108 ALA A N 1
ATOM 853 C CA . ALA A 1 108 ? 12.094 23.219 20.266 1 97 108 ALA A CA 1
ATOM 854 C C . ALA A 1 108 ? 13.273 23.531 19.344 1 97 108 ALA A C 1
ATOM 856 O O . ALA A 1 108 ? 14.43 23.328 19.719 1 97 108 ALA A O 1
ATOM 857 N N . MET A 1 109 ? 12.984 23.984 18.172 1 96.94 109 MET A N 1
ATOM 858 C CA . MET A 1 109 ? 14.031 24.375 17.219 1 96.94 109 MET A CA 1
ATOM 859 C C . MET A 1 109 ? 14.898 25.5 17.797 1 96.94 109 MET A C 1
ATOM 861 O O . MET A 1 109 ? 16.125 25.438 17.719 1 96.94 109 MET A O 1
ATOM 865 N N . HIS A 1 110 ? 14.258 26.406 18.328 1 96.56 110 HIS A N 1
ATOM 866 C CA . HIS A 1 110 ? 14.969 27.516 18.938 1 96.56 110 HIS A CA 1
ATOM 867 C C . HIS A 1 110 ? 15.875 27.062 20.078 1 96.56 110 HIS A C 1
ATOM 869 O O . HIS A 1 110 ? 17.031 27.469 20.156 1 96.56 110 HIS A O 1
ATOM 875 N N . GLU A 1 111 ? 15.32 26.25 20.922 1 95.62 111 GLU A N 1
ATOM 876 C CA . GLU A 1 111 ? 16.078 25.703 22.047 1 95.62 111 GLU A CA 1
ATOM 877 C C . GLU A 1 111 ? 17.297 24.938 21.578 1 95.62 111 GLU A C 1
ATOM 879 O O . GLU A 1 111 ? 18.344 24.953 22.25 1 95.62 111 GLU A O 1
ATOM 884 N N . ASP A 1 112 ? 17.172 24.359 20.438 1 94.88 112 ASP A N 1
ATOM 885 C CA . ASP A 1 112 ? 18.266 23.562 19.875 1 94.88 112 ASP A CA 1
ATOM 886 C C . ASP A 1 112 ? 19.266 24.453 19.141 1 94.88 112 ASP A C 1
ATOM 888 O O . ASP A 1 112 ? 20.203 23.953 18.516 1 94.88 112 ASP A O 1
ATOM 892 N N . GLY A 1 113 ? 19 25.688 19.047 1 94.38 113 GLY A N 1
ATOM 893 C CA . GLY A 1 113 ? 19.938 26.625 18.453 1 94.38 113 GLY A CA 1
ATOM 894 C C . GLY A 1 113 ? 19.75 26.812 16.953 1 94.38 113 GLY A C 1
ATOM 895 O O . GLY A 1 113 ? 20.625 27.312 16.266 1 94.38 113 GLY A O 1
ATOM 896 N N . VAL A 1 114 ? 18.594 26.453 16.5 1 95.25 114 VAL A N 1
ATOM 897 C CA . VAL A 1 114 ? 18.312 26.578 15.078 1 95.25 114 VAL A CA 1
ATOM 898 C C . VAL A 1 114 ? 18.094 28.047 14.727 1 95.25 114 VAL A C 1
ATOM 900 O O . VAL A 1 114 ? 17.344 28.75 15.406 1 95.25 114 VAL A O 1
ATOM 903 N N . ARG A 1 115 ? 18.766 28.453 13.664 1 95.31 115 ARG A N 1
ATOM 904 C CA . ARG A 1 115 ? 18.609 29.828 13.227 1 95.31 115 ARG A CA 1
ATOM 905 C C . ARG A 1 115 ? 18.125 29.906 11.781 1 95.31 115 ARG A C 1
ATOM 907 O O . ARG A 1 115 ? 17.656 30.953 11.328 1 95.31 115 ARG A O 1
ATOM 914 N N . ARG A 1 116 ? 18.234 28.844 11.102 1 96.44 116 ARG A N 1
ATOM 915 C CA . ARG A 1 116 ? 17.734 28.703 9.742 1 96.44 116 ARG A CA 1
ATOM 916 C C . ARG A 1 116 ? 17.125 27.328 9.508 1 96.44 116 ARG A C 1
ATOM 918 O O . ARG A 1 116 ? 17.656 26.328 9.992 1 96.44 116 ARG A O 1
ATOM 925 N N . ALA A 1 117 ? 16 27.328 8.766 1 97.75 117 ALA A N 1
ATOM 926 C CA . ALA A 1 117 ? 15.367 26.031 8.516 1 97.75 117 ALA A CA 1
ATOM 927 C C . ALA A 1 117 ? 14.508 26.078 7.254 1 97.75 117 ALA A C 1
ATOM 929 O O . ALA A 1 117 ? 14.102 27.156 6.812 1 97.75 117 ALA A O 1
ATOM 930 N N . VAL A 1 118 ? 14.336 24.922 6.625 1 98.38 118 VAL A N 1
ATOM 931 C CA . VAL A 1 118 ? 13.367 24.766 5.547 1 98.38 118 VAL A CA 1
ATOM 932 C C . VAL A 1 118 ? 12.016 24.359 6.129 1 98.38 118 VAL A C 1
ATOM 934 O O . VAL A 1 118 ? 11.938 23.453 6.957 1 98.38 118 VAL A O 1
ATOM 937 N N . ALA A 1 119 ? 10.953 25.109 5.742 1 98.62 119 ALA A N 1
ATOM 938 C CA . ALA A 1 119 ? 9.586 24.766 6.125 1 98.62 119 ALA A CA 1
ATOM 939 C C . ALA A 1 119 ? 8.852 24.094 4.961 1 98.62 119 ALA A C 1
ATOM 941 O O . ALA A 1 119 ? 8.828 24.641 3.85 1 98.62 119 ALA A O 1
ATOM 942 N N . ILE A 1 120 ? 8.281 22.938 5.234 1 98.56 120 ILE A N 1
ATOM 943 C CA . ILE A 1 120 ? 7.566 22.219 4.188 1 98.56 120 ILE A CA 1
ATOM 944 C C . ILE A 1 120 ? 6.34 21.531 4.785 1 98.56 120 ILE A C 1
ATOM 946 O O . ILE A 1 120 ? 6.391 21.016 5.898 1 98.56 120 ILE A O 1
ATOM 950 N N . VAL A 1 121 ? 5.227 21.656 4.043 1 98.25 121 VAL A N 1
ATOM 951 C CA . VAL A 1 121 ? 3.992 20.984 4.406 1 98.25 121 VAL A CA 1
ATOM 952 C C . VAL A 1 121 ? 3.857 19.688 3.604 1 98.25 121 VAL A C 1
ATOM 954 O O . VAL A 1 121 ? 4.133 19.672 2.4 1 98.25 121 VAL A O 1
ATOM 957 N N . ALA A 1 122 ? 3.471 18.594 4.297 1 96.81 122 ALA A N 1
ATOM 958 C CA . ALA A 1 122 ? 3.217 17.344 3.594 1 96.81 122 ALA A CA 1
ATOM 959 C C . ALA A 1 122 ? 1.923 17.406 2.789 1 96.81 122 ALA A C 1
ATOM 961 O O . ALA A 1 122 ? 1.053 16.547 2.922 1 96.81 122 ALA A O 1
ATOM 962 N N . ALA A 1 123 ? 1.782 18.344 1.994 1 96.44 123 ALA A N 1
ATOM 963 C CA . ALA A 1 123 ? 0.72 18.625 1.029 1 96.44 123 ALA A CA 1
ATOM 964 C C . ALA A 1 123 ? 1.269 19.344 -0.2 1 96.44 123 ALA A C 1
ATOM 966 O O . ALA A 1 123 ? 1.856 20.422 -0.085 1 96.44 123 ALA A O 1
ATOM 967 N N . PRO A 1 124 ? 1.008 18.812 -1.363 1 98.25 124 PRO A N 1
ATOM 968 C CA . PRO A 1 124 ? 1.739 19.266 -2.551 1 98.25 124 PRO A CA 1
ATOM 969 C C . PRO A 1 124 ? 1.211 20.594 -3.105 1 98.25 124 PRO A C 1
ATOM 971 O O . PRO A 1 124 ? 1.895 21.25 -3.891 1 98.25 124 PRO A O 1
ATOM 974 N N . HIS A 1 125 ? -0.023 21.016 -2.709 1 98.5 125 HIS A N 1
ATOM 975 C CA . HIS A 1 125 ? -0.682 22.141 -3.371 1 98.5 125 HIS A CA 1
ATOM 976 C C . HIS A 1 125 ? -0.819 23.328 -2.432 1 98.5 125 HIS A C 1
ATOM 978 O O . HIS A 1 125 ? -1.239 23.172 -1.281 1 98.5 125 HIS A O 1
ATOM 984 N N . TYR A 1 126 ? -0.515 24.453 -2.939 1 97.06 126 TYR A N 1
ATOM 985 C CA . TYR A 1 126 ? -0.702 25.672 -2.168 1 97.06 126 TYR A CA 1
ATOM 986 C C . TYR A 1 126 ? -2.172 26.078 -2.131 1 97.06 126 TYR A C 1
ATOM 988 O O . TYR A 1 126 ? -2.879 25.969 -3.133 1 97.06 126 TYR A O 1
ATOM 996 N N . SER A 1 127 ? -2.57 26.547 -1.026 1 94.62 127 SER A N 1
ATOM 997 C CA . SER A 1 127 ? -3.877 27.188 -0.862 1 94.62 127 SER A CA 1
ATOM 998 C C . SER A 1 127 ? -3.85 28.219 0.251 1 94.62 127 SER A C 1
ATOM 1000 O O . SER A 1 127 ? -3.117 28.078 1.23 1 94.62 127 SER A O 1
ATOM 1002 N N . LEU A 1 128 ? -4.648 29.234 0.078 1 91 128 LEU A N 1
ATOM 1003 C CA . LEU A 1 128 ? -4.852 30.203 1.144 1 91 128 LEU A CA 1
ATOM 1004 C C . LEU A 1 128 ? -5.449 29.547 2.381 1 91 128 LEU A C 1
ATOM 1006 O O . LEU A 1 128 ? -5.309 30.062 3.494 1 91 128 LEU A O 1
ATOM 1010 N N . ARG A 1 129 ? -5.988 28.359 2.178 1 86.94 129 ARG A N 1
ATOM 1011 C CA . ARG A 1 129 ? -6.645 27.641 3.268 1 86.94 129 ARG A CA 1
ATOM 1012 C C . ARG A 1 129 ? -5.801 26.469 3.736 1 86.94 129 ARG A C 1
ATOM 1014 O O . ARG A 1 129 ? -6.246 25.672 4.562 1 86.94 129 ARG A O 1
ATOM 1021 N N . SER A 1 130 ? -4.695 26.359 3.211 1 92.12 130 SER A N 1
ATOM 1022 C CA . SER A 1 130 ? -3.793 25.281 3.592 1 92.12 130 SER A CA 1
ATOM 1023 C C . SER A 1 130 ? -2.406 25.812 3.934 1 92.12 130 SER A C 1
ATOM 1025 O O . SER A 1 130 ? -2.191 26.359 5.02 1 92.12 130 SER A O 1
ATOM 1027 N N . VAL A 1 131 ? -1.508 25.844 2.975 1 93.94 131 VAL A N 1
ATOM 1028 C CA . VAL A 1 131 ? -0.111 26.203 3.211 1 93.94 131 VAL A CA 1
ATOM 1029 C C . VAL A 1 131 ? -0.023 27.594 3.82 1 93.94 131 VAL A C 1
ATOM 1031 O O . VAL A 1 131 ? 0.789 27.844 4.715 1 93.94 131 VAL A O 1
ATOM 1034 N N . ALA A 1 132 ? -0.845 28.516 3.352 1 94.81 132 ALA A N 1
ATOM 1035 C CA . ALA A 1 132 ? -0.828 29.875 3.887 1 94.81 132 ALA A CA 1
ATOM 1036 C C . ALA A 1 132 ? -1.13 29.875 5.383 1 94.81 132 ALA A C 1
ATOM 1038 O O . ALA A 1 132 ? -0.543 30.656 6.141 1 94.81 132 ALA A O 1
ATOM 1039 N N . GLU A 1 133 ? -2.035 29.109 5.773 1 94.62 133 GLU A N 1
ATOM 1040 C CA . GLU A 1 133 ? -2.4 29.047 7.184 1 94.62 133 GLU A CA 1
ATOM 1041 C C . GLU A 1 133 ? -1.276 28.438 8.023 1 94.62 133 GLU A C 1
ATOM 1043 O O . GLU A 1 133 ? -1.079 28.828 9.18 1 94.62 133 GLU A O 1
ATOM 1048 N N . TYR A 1 134 ? -0.553 27.453 7.473 1 97.5 134 TYR A N 1
ATOM 1049 C CA . TYR A 1 134 ? 0.623 26.922 8.148 1 97.5 134 TYR A CA 1
ATOM 1050 C C . TYR A 1 134 ? 1.67 28.016 8.359 1 97.5 134 TYR A C 1
ATOM 1052 O O . TYR A 1 134 ? 2.279 28.109 9.43 1 97.5 134 TYR A O 1
ATOM 1060 N N . LYS A 1 135 ? 1.854 28.812 7.348 1 97.19 135 LYS A N 1
ATOM 1061 C CA . LYS A 1 135 ? 2.801 29.922 7.422 1 97.19 135 LYS A CA 1
ATOM 1062 C C . LYS A 1 135 ? 2.41 30.906 8.523 1 97.19 135 LYS A C 1
ATOM 1064 O O . LYS A 1 135 ? 3.268 31.391 9.266 1 97.19 135 LYS A O 1
ATOM 1069 N N . GLU A 1 136 ? 1.162 31.156 8.609 1 96.75 136 GLU A N 1
ATOM 1070 C CA . GLU A 1 136 ? 0.671 32.062 9.641 1 96.75 136 GLU A CA 1
ATOM 1071 C C . GLU A 1 136 ? 0.988 31.531 11.039 1 96.75 136 GLU A C 1
ATOM 1073 O O . GLU A 1 136 ? 1.378 32.281 11.922 1 96.75 136 GLU A O 1
ATOM 1078 N N . LYS A 1 137 ? 0.809 30.266 11.211 1 97 137 LYS A N 1
ATOM 1079 C CA . LYS A 1 137 ? 1.072 29.656 12.508 1 97 137 LYS A CA 1
ATOM 1080 C C . LYS A 1 137 ? 2.561 29.703 12.852 1 97 137 LYS A C 1
ATOM 1082 O O . LYS A 1 137 ? 2.932 29.906 14.008 1 97 137 LYS A O 1
ATOM 1087 N N . VAL A 1 138 ? 3.371 29.484 11.859 1 97.81 138 VAL A N 1
ATOM 1088 C CA . VAL A 1 138 ? 4.812 29.578 12.07 1 97.81 138 VAL A CA 1
ATOM 1089 C C . VAL A 1 138 ? 5.203 31 12.438 1 97.81 138 VAL A C 1
ATOM 1091 O O . VAL A 1 138 ? 5.977 31.219 13.375 1 97.81 138 VAL A O 1
ATOM 1094 N N . GLU A 1 139 ? 4.664 31.969 11.758 1 96.75 139 GLU A N 1
ATOM 1095 C CA . GLU A 1 139 ? 4.949 33.375 12.031 1 96.75 139 GLU A CA 1
ATOM 1096 C C . GLU A 1 139 ? 4.527 33.75 13.445 1 96.75 139 GLU A C 1
ATOM 1098 O O . GLU A 1 139 ? 5.25 34.469 14.141 1 96.75 139 GLU A O 1
ATOM 1103 N N . ALA A 1 140 ? 3.408 33.312 13.805 1 96.31 140 ALA A N 1
ATOM 1104 C CA . ALA A 1 140 ? 2.934 33.562 15.164 1 96.31 140 ALA A CA 1
ATOM 1105 C C . ALA A 1 140 ? 3.889 33 16.203 1 96.31 140 ALA A C 1
ATOM 1107 O O . ALA A 1 140 ? 4.148 33.625 17.234 1 96.31 140 ALA A O 1
ATOM 1108 N N . ALA A 1 141 ? 4.363 31.797 15.953 1 96.75 141 ALA A N 1
ATOM 1109 C CA . ALA A 1 141 ? 5.305 31.141 16.859 1 96.75 141 ALA A CA 1
ATOM 1110 C C . ALA A 1 141 ? 6.621 31.906 16.938 1 96.75 141 ALA A C 1
ATOM 1112 O O . ALA A 1 141 ? 7.234 32 18 1 96.75 141 ALA A O 1
ATOM 1113 N N . LEU A 1 142 ? 7.02 32.469 15.836 1 96.56 142 LEU A N 1
ATOM 1114 C CA . LEU A 1 142 ? 8.281 33.188 15.75 1 96.56 142 LEU A CA 1
ATOM 1115 C C . LEU A 1 142 ? 8.227 34.469 16.578 1 96.56 142 LEU A C 1
ATOM 1117 O O . LEU A 1 142 ? 9.234 34.906 17.141 1 96.56 142 LEU A O 1
ATOM 1121 N N . LYS A 1 143 ? 7.102 35.062 16.578 1 95.31 143 LYS A N 1
ATOM 1122 C CA . LYS A 1 143 ? 6.926 36.312 17.312 1 95.31 143 LYS A CA 1
ATOM 1123 C C . LYS A 1 143 ? 7.148 36.094 18.797 1 95.31 143 LYS A C 1
ATOM 1125 O O . LYS A 1 143 ? 7.516 37.031 19.516 1 95.31 143 LYS A O 1
ATOM 1130 N N . ALA A 1 144 ? 7 34.906 19.203 1 91.75 144 ALA A N 1
ATOM 1131 C CA . ALA A 1 144 ? 7.121 34.594 20.625 1 91.75 144 ALA A CA 1
ATOM 1132 C C . ALA A 1 144 ? 8.562 34.281 21 1 91.75 144 ALA A C 1
ATOM 1134 O O . ALA A 1 144 ? 8.891 34.156 22.188 1 91.75 144 ALA A O 1
ATOM 1135 N N . LEU A 1 145 ? 9.445 34.281 20.031 1 91.81 145 LEU A N 1
ATOM 1136 C CA . LEU A 1 145 ? 10.828 33.875 20.281 1 91.81 145 LEU A CA 1
ATOM 1137 C C . LEU A 1 145 ? 11.711 35.094 20.484 1 91.81 145 LEU A C 1
ATOM 1139 O O . LEU A 1 145 ? 11.469 36.156 19.875 1 91.81 145 LEU A O 1
ATOM 1143 N N . PRO A 1 146 ? 12.734 34.938 21.297 1 90.62 146 PRO A N 1
ATOM 1144 C CA . PRO A 1 146 ? 13.688 36.031 21.453 1 90.62 146 PRO A CA 1
ATOM 1145 C C . PRO A 1 146 ? 14.531 36.25 20.203 1 90.62 146 PRO A C 1
ATOM 1147 O O . PRO A 1 146 ? 14.836 37.406 19.875 1 90.62 146 PRO A O 1
ATOM 1150 N N . GLU A 1 147 ? 14.992 35.25 19.594 1 89.19 147 GLU A N 1
ATOM 1151 C CA . GLU A 1 147 ? 15.734 35.312 18.328 1 89.19 147 GLU A CA 1
ATOM 1152 C C . GLU A 1 147 ? 15 34.562 17.219 1 89.19 147 GLU A C 1
ATOM 1154 O O . GLU A 1 147 ? 14.586 33.406 17.406 1 89.19 147 GLU A O 1
ATOM 1159 N N . PRO A 1 148 ? 14.992 35.219 16.125 1 87.31 148 PRO A N 1
ATOM 1160 C CA . PRO A 1 148 ? 14.156 34.594 15.094 1 87.31 148 PRO A CA 1
ATOM 1161 C C . PRO A 1 148 ? 14.875 33.469 14.344 1 87.31 148 PRO A C 1
ATOM 1163 O O . PRO A 1 148 ? 16.109 33.469 14.289 1 87.31 148 PRO A O 1
ATOM 1166 N N . ILE A 1 149 ? 14.156 32.531 13.953 1 96.19 149 ILE A N 1
ATOM 1167 C CA . ILE A 1 149 ? 14.578 31.516 13.008 1 96.19 149 ILE A CA 1
ATOM 1168 C C . ILE A 1 149 ? 14.188 31.922 11.594 1 96.19 149 ILE A C 1
ATOM 1170 O O . ILE A 1 149 ? 13.055 32.344 11.352 1 96.19 149 ILE A O 1
ATOM 1174 N N . HIS A 1 150 ? 15.109 31.969 10.695 1 96.88 150 HIS A N 1
ATOM 1175 C CA . HIS A 1 150 ? 14.812 32.25 9.297 1 96.88 150 HIS A CA 1
ATOM 1176 C C . HIS A 1 150 ? 14.328 31.016 8.57 1 96.88 150 HIS A C 1
ATOM 1178 O O . HIS A 1 150 ? 15.062 30.031 8.453 1 96.88 150 HIS A O 1
ATOM 1184 N N . PHE A 1 151 ? 13.102 31.094 8.023 1 97.62 151 PHE A N 1
ATOM 1185 C CA . PHE A 1 151 ? 12.539 29.938 7.328 1 97.62 151 PHE A CA 1
ATOM 1186 C C . PHE A 1 151 ? 12.57 30.156 5.82 1 97.62 151 PHE A C 1
ATOM 1188 O O . PHE A 1 151 ? 12.172 31.219 5.328 1 97.62 151 PHE A O 1
ATOM 1195 N N . VAL A 1 152 ? 13.062 29.156 5.105 1 97.81 152 VAL A N 1
ATOM 1196 C CA . VAL A 1 152 ? 12.891 29.062 3.66 1 97.81 152 VAL A CA 1
ATOM 1197 C C . V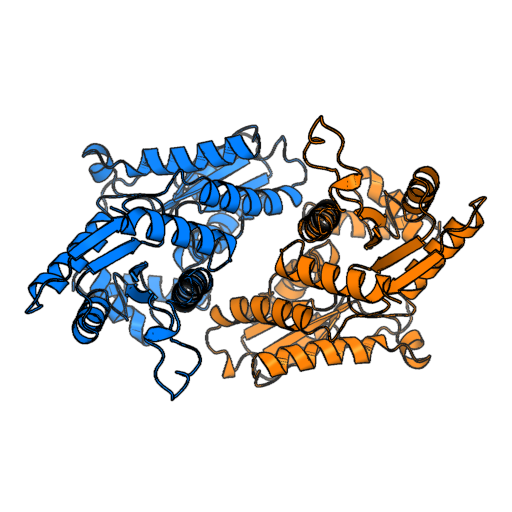AL A 1 152 ? 11.742 28.109 3.344 1 97.81 152 VAL A C 1
ATOM 1199 O O . VAL A 1 152 ? 11.742 26.953 3.777 1 97.81 152 VAL A O 1
ATOM 1202 N N . TRP A 1 153 ? 10.766 28.562 2.535 1 97.88 153 TRP A N 1
ATOM 1203 C CA . TRP A 1 153 ? 9.516 27.812 2.391 1 97.88 153 TRP A CA 1
ATOM 1204 C C . TRP A 1 153 ? 9.5 27.031 1.085 1 97.88 153 TRP A C 1
ATOM 1206 O O . TRP A 1 153 ? 9.938 27.531 0.046 1 97.88 153 TRP A O 1
ATOM 1216 N N . VAL A 1 154 ? 9.023 25.797 1.131 1 98 154 VAL A N 1
ATOM 1217 C CA . VAL A 1 154 ? 8.508 25.078 -0.027 1 98 154 VAL A CA 1
ATOM 1218 C C . VAL A 1 154 ? 7 25.297 -0.141 1 98 154 VAL A C 1
ATOM 1220 O O . VAL A 1 154 ? 6.223 24.703 0.606 1 98 154 VAL A O 1
ATOM 1223 N N . GLU A 1 155 ? 6.586 26.062 -1.006 1 96.19 155 GLU A N 1
ATOM 1224 C CA . GLU A 1 155 ? 5.195 26.5 -1.034 1 96.19 155 GLU A CA 1
ATOM 1225 C C . GLU A 1 155 ? 4.309 25.5 -1.765 1 96.19 155 GLU A C 1
ATOM 1227 O O . GLU A 1 155 ? 3.109 25.406 -1.497 1 96.19 155 GLU A O 1
ATOM 1232 N N . SER A 1 156 ? 4.801 24.922 -2.76 1 97.88 156 SER A N 1
ATOM 1233 C CA . SER A 1 156 ? 4.094 23.906 -3.521 1 97.88 156 SER A CA 1
ATOM 1234 C C . SER A 1 156 ? 5.07 23.016 -4.289 1 97.88 156 SER A C 1
ATOM 1236 O O . SER A 1 156 ? 6.227 23.375 -4.488 1 97.88 156 SER A O 1
ATOM 1238 N N . TYR A 1 157 ? 4.668 21.844 -4.59 1 98.62 157 TYR A N 1
ATOM 1239 C CA . TYR A 1 157 ? 5.492 20.922 -5.367 1 98.62 157 TYR A CA 1
ATOM 1240 C C . TYR A 1 157 ? 4.625 19.969 -6.184 1 98.62 157 TYR A C 1
ATOM 1242 O O . TYR A 1 157 ? 4.961 18.797 -6.344 1 98.62 157 TYR A O 1
ATOM 1250 N N . GLU A 1 158 ? 3.469 20.484 -6.691 1 98.31 158 GLU A N 1
ATOM 1251 C CA . GLU A 1 158 ? 2.393 19.75 -7.348 1 98.31 158 GLU A CA 1
ATOM 1252 C C . GLU A 1 158 ? 2.885 19.078 -8.625 1 98.31 158 GLU A C 1
ATOM 1254 O O . GLU A 1 158 ? 2.268 18.125 -9.109 1 98.31 158 GLU A O 1
ATOM 1259 N N . ALA A 1 159 ? 4.023 19.625 -9.164 1 98.44 159 ALA A N 1
ATOM 1260 C CA . ALA A 1 159 ? 4.488 19.125 -10.453 1 98.44 159 ALA A CA 1
ATOM 1261 C C . ALA A 1 159 ? 5.848 18.438 -10.312 1 98.44 159 ALA A C 1
ATOM 1263 O O . ALA A 1 159 ? 6.512 18.156 -11.312 1 98.44 159 ALA A O 1
ATOM 1264 N N . HIS A 1 160 ? 6.332 18.25 -9.086 1 98.62 160 HIS A N 1
ATOM 1265 C CA . HIS A 1 160 ? 7.613 17.578 -8.891 1 98.62 160 HIS A CA 1
ATOM 1266 C C . HIS A 1 160 ? 7.645 16.234 -9.594 1 98.62 160 HIS A C 1
ATOM 1268 O O . HIS A 1 160 ? 6.746 15.406 -9.406 1 98.62 160 HIS A O 1
ATOM 1274 N N . PRO A 1 161 ? 8.656 15.961 -10.43 1 98.62 161 PRO A N 1
ATOM 1275 C CA . PRO A 1 161 ? 8.664 14.727 -11.227 1 98.62 161 PRO A CA 1
ATOM 1276 C C . PRO A 1 161 ? 8.617 13.469 -10.367 1 98.62 161 PRO A C 1
ATOM 1278 O O . PRO A 1 161 ? 7.961 12.492 -10.734 1 98.62 161 PRO A O 1
ATOM 1281 N N . GLY A 1 162 ? 9.336 13.523 -9.227 1 98.62 162 GLY A N 1
ATOM 1282 C CA . GLY A 1 162 ? 9.297 12.383 -8.32 1 98.62 162 GLY A CA 1
ATOM 1283 C C . GLY A 1 162 ? 7.922 12.141 -7.73 1 98.62 162 GLY A C 1
ATOM 1284 O O . GLY A 1 162 ? 7.531 10.992 -7.512 1 98.62 162 GLY A O 1
ATOM 1285 N N . LEU A 1 163 ? 7.188 13.219 -7.449 1 98.81 163 LEU A N 1
ATOM 1286 C CA . LEU A 1 163 ? 5.828 13.094 -6.93 1 98.81 163 LEU A CA 1
ATOM 1287 C C . LEU A 1 163 ? 4.902 12.469 -7.969 1 98.81 163 LEU A C 1
ATOM 1289 O O . LEU A 1 163 ? 4.148 11.547 -7.656 1 98.81 163 LEU A O 1
ATOM 1293 N N . ILE A 1 164 ? 5.008 12.992 -9.18 1 98.88 164 ILE A N 1
ATOM 1294 C CA . ILE A 1 164 ? 4.188 12.508 -10.281 1 98.88 164 ILE A CA 1
ATOM 1295 C C . ILE A 1 164 ? 4.457 11.023 -10.508 1 98.88 164 ILE A C 1
ATOM 1297 O O . ILE A 1 164 ? 3.521 10.234 -10.68 1 98.88 164 ILE A O 1
ATOM 1301 N N . ALA A 1 165 ? 5.723 10.633 -10.453 1 98.62 165 ALA A N 1
ATOM 1302 C CA . ALA A 1 165 ? 6.094 9.227 -10.625 1 98.62 165 ALA A CA 1
ATOM 1303 C C . ALA A 1 165 ? 5.52 8.367 -9.5 1 98.62 165 ALA A C 1
ATOM 1305 O O . ALA A 1 165 ? 5.055 7.25 -9.742 1 98.62 165 ALA A O 1
ATOM 1306 N N . ALA A 1 166 ? 5.594 8.883 -8.305 1 98.44 166 ALA A N 1
ATOM 1307 C CA . ALA A 1 166 ? 5.094 8.148 -7.141 1 98.44 166 ALA A CA 1
ATOM 1308 C C . ALA A 1 166 ? 3.588 7.926 -7.246 1 98.44 166 ALA A C 1
ATOM 1310 O O . ALA A 1 166 ? 3.104 6.812 -7.031 1 98.44 166 ALA A O 1
ATOM 1311 N N . TYR A 1 167 ? 2.814 8.969 -7.594 1 98.81 167 TYR A N 1
ATOM 1312 C CA . TYR A 1 167 ? 1.373 8.836 -7.781 1 98.81 167 TYR A CA 1
ATOM 1313 C C . TYR A 1 167 ? 1.056 7.879 -8.922 1 98.81 167 TYR A C 1
ATOM 1315 O O . TYR A 1 167 ? 0.159 7.039 -8.797 1 98.81 167 TYR A O 1
ATOM 1323 N N . ALA A 1 168 ? 1.784 8 -10 1 98.75 168 ALA A N 1
ATOM 1324 C CA . ALA A 1 168 ? 1.55 7.152 -11.164 1 98.75 168 ALA A CA 1
ATOM 1325 C C . ALA A 1 168 ? 1.731 5.68 -10.82 1 98.75 168 ALA A C 1
ATOM 1327 O O . ALA A 1 168 ? 0.948 4.832 -11.25 1 98.75 168 ALA A O 1
ATOM 1328 N N . ARG A 1 169 ? 2.721 5.395 -10.055 1 97.62 169 ARG A N 1
ATOM 1329 C CA . ARG A 1 169 ? 2.98 4.016 -9.656 1 97.62 169 ARG A CA 1
ATOM 1330 C C . ARG A 1 169 ? 1.806 3.443 -8.867 1 97.62 169 ARG A C 1
ATOM 1332 O O . ARG A 1 169 ? 1.385 2.311 -9.109 1 97.62 169 ARG A O 1
ATOM 1339 N N . ARG A 1 170 ? 1.301 4.199 -7.902 1 98.44 170 ARG A N 1
ATOM 1340 C CA . ARG A 1 170 ? 0.168 3.736 -7.109 1 98.44 170 ARG A CA 1
ATOM 1341 C C . ARG A 1 170 ? -1.073 3.557 -7.977 1 98.44 170 ARG A C 1
ATOM 1343 O O . ARG A 1 170 ? -1.879 2.656 -7.738 1 98.44 170 ARG A O 1
ATOM 1350 N N . LEU A 1 171 ? -1.272 4.484 -8.891 1 98.69 171 LEU A N 1
ATOM 1351 C CA . LEU A 1 171 ? -2.426 4.387 -9.781 1 98.69 171 LEU A CA 1
ATOM 1352 C C . LEU A 1 171 ? -2.309 3.168 -10.688 1 98.69 171 LEU A C 1
ATOM 1354 O O . LEU A 1 171 ? -3.301 2.479 -10.938 1 98.69 171 LEU 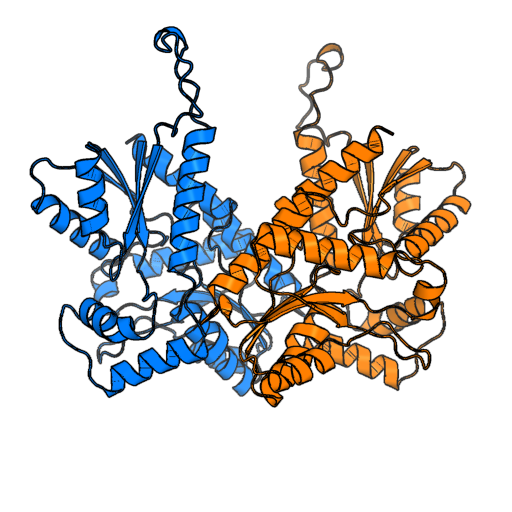A O 1
ATOM 1358 N N . GLU A 1 172 ? -1.132 2.912 -11.18 1 97.75 172 GLU A N 1
ATOM 1359 C CA . GLU A 1 172 ? -0.883 1.754 -12.031 1 97.75 172 GLU A CA 1
ATOM 1360 C C . GLU A 1 172 ? -1.237 0.453 -11.32 1 97.75 172 GLU A C 1
ATOM 1362 O O . GLU A 1 172 ? -1.833 -0.446 -11.914 1 97.75 172 GLU A O 1
ATOM 1367 N N . GLU A 1 173 ? -0.877 0.341 -10.086 1 96.88 173 GLU A N 1
ATOM 1368 C CA . GLU A 1 173 ? -1.209 -0.835 -9.289 1 96.88 173 GLU A CA 1
ATOM 1369 C C . GLU A 1 173 ? -2.717 -1.059 -9.234 1 96.88 173 GLU A C 1
ATOM 1371 O O . GLU A 1 173 ? -3.184 -2.199 -9.289 1 96.88 173 GLU A O 1
ATOM 1376 N N . ALA A 1 174 ? -3.471 0.016 -9.109 1 97.94 174 ALA A N 1
ATOM 1377 C CA . ALA A 1 174 ? -4.93 -0.09 -9.117 1 97.94 174 ALA A CA 1
ATOM 1378 C C . ALA A 1 174 ? -5.438 -0.495 -10.5 1 97.94 174 ALA A C 1
ATOM 1380 O O . ALA A 1 174 ? -6.395 -1.268 -10.609 1 97.94 174 ALA A O 1
ATOM 1381 N N . ILE A 1 175 ? -4.789 0.005 -11.516 1 97.88 175 ILE A N 1
ATOM 1382 C CA . ILE A 1 175 ? -5.188 -0.273 -12.891 1 97.88 175 ILE A CA 1
ATOM 1383 C C . ILE A 1 175 ? -5.027 -1.763 -13.188 1 97.88 175 ILE A C 1
ATOM 1385 O O . ILE A 1 175 ? -5.84 -2.352 -13.906 1 97.88 175 ILE A O 1
ATOM 1389 N N . TRP A 1 176 ? -4.016 -2.406 -12.586 1 95.88 176 TRP A N 1
ATOM 1390 C CA . TRP A 1 176 ? -3.76 -3.828 -12.773 1 95.88 176 TRP A CA 1
ATOM 1391 C C . TRP A 1 176 ? -4.953 -4.664 -12.32 1 95.88 176 TRP A C 1
ATOM 1393 O O . TRP A 1 176 ? -5.059 -5.844 -12.656 1 95.88 176 TRP A O 1
ATOM 1403 N N . ARG A 1 177 ? -5.875 -4.07 -11.594 1 96.12 177 ARG A N 1
ATOM 1404 C CA . ARG A 1 177 ? -6.996 -4.805 -11.023 1 96.12 177 ARG A CA 1
ATOM 1405 C C . ARG A 1 177 ? -8.273 -4.578 -11.828 1 96.12 177 ARG A C 1
ATOM 1407 O O . ARG A 1 177 ? -9.32 -5.156 -11.523 1 96.12 177 ARG A O 1
ATOM 1414 N N . LEU A 1 178 ? -8.203 -3.721 -12.836 1 96.38 178 LEU A N 1
ATOM 1415 C CA . LEU A 1 178 ? -9.375 -3.414 -13.656 1 96.38 178 LEU A CA 1
ATOM 1416 C C . LEU A 1 178 ? -9.633 -4.523 -14.672 1 96.38 178 LEU A C 1
ATOM 1418 O O . LEU A 1 178 ? -8.688 -5.086 -15.234 1 96.38 178 LEU A O 1
ATOM 1422 N N . LYS A 1 179 ? -10.914 -4.73 -14.945 1 93.12 179 LYS A N 1
ATOM 1423 C CA . LYS A 1 179 ? -11.305 -5.652 -16.016 1 93.12 179 LYS A CA 1
ATOM 1424 C C . LYS A 1 179 ? -10.977 -5.074 -17.391 1 93.12 179 LYS A C 1
ATOM 1426 O O . LYS A 1 179 ? -10.492 -5.789 -18.266 1 93.12 179 LYS A O 1
ATOM 1431 N N . ASP A 1 180 ? -11.273 -3.762 -17.547 1 93.75 180 ASP A N 1
ATOM 1432 C CA . ASP A 1 180 ? -11.031 -3.09 -18.828 1 93.75 180 ASP A CA 1
ATOM 1433 C C . ASP A 1 180 ? -10.562 -1.654 -18.609 1 93.75 180 ASP A C 1
ATOM 1435 O O . ASP A 1 180 ? -11.367 -0.726 -18.578 1 93.75 180 ASP A O 1
ATOM 1439 N N . PRO A 1 181 ? -9.25 -1.451 -18.578 1 95.88 181 PRO A N 1
ATOM 1440 C CA . PRO A 1 181 ? -8.688 -0.122 -18.328 1 95.88 181 PRO A CA 1
ATOM 1441 C C . PRO A 1 181 ? -9.102 0.906 -19.375 1 95.88 181 PRO A C 1
ATOM 1443 O O . PRO A 1 181 ? -9.188 2.1 -19.078 1 95.88 181 PRO A O 1
ATOM 1446 N N . LYS A 1 182 ? -9.414 0.497 -20.562 1 96.06 182 LYS A N 1
ATOM 1447 C CA . LYS A 1 182 ? -9.758 1.408 -21.656 1 96.06 182 LYS A CA 1
ATOM 1448 C C . LYS A 1 182 ? -11.148 2.002 -21.453 1 96.06 182 LYS A C 1
ATOM 1450 O O . LYS A 1 182 ? -11.453 3.076 -21.984 1 96.06 182 LYS A O 1
ATOM 1455 N N . ARG A 1 183 ? -11.977 1.323 -20.656 1 97 183 ARG A N 1
ATOM 1456 C CA . ARG A 1 183 ? -13.367 1.751 -20.5 1 97 183 ARG A CA 1
ATOM 1457 C C . ARG A 1 183 ? -13.617 2.264 -19.078 1 97 183 ARG A C 1
ATOM 1459 O O . ARG A 1 183 ? -14.734 2.668 -18.75 1 97 183 ARG A O 1
ATOM 1466 N N . ALA A 1 184 ? -12.586 2.246 -18.312 1 98.19 184 ALA A N 1
ATOM 1467 C CA . ALA A 1 184 ? -12.719 2.688 -16.922 1 98.19 184 ALA A CA 1
ATOM 1468 C C . ALA A 1 184 ? -12.617 4.207 -16.812 1 98.19 184 ALA A C 1
ATOM 1470 O O . ALA A 1 184 ? -12.055 4.859 -17.703 1 98.19 184 ALA A O 1
ATOM 1471 N N . ALA A 1 185 ? -13.242 4.742 -15.742 1 98.81 185 ALA A N 1
ATOM 1472 C CA . ALA A 1 185 ? -13.062 6.152 -15.414 1 98.81 185 ALA A CA 1
ATOM 1473 C C . ALA A 1 185 ? -11.93 6.336 -14.406 1 98.81 185 ALA A C 1
ATOM 1475 O O . ALA A 1 185 ? -11.711 5.484 -13.539 1 98.81 185 ALA A O 1
ATOM 1476 N N . TYR A 1 186 ? -11.195 7.406 -14.594 1 98.94 186 TYR A N 1
ATOM 1477 C CA . TYR A 1 186 ? -10.102 7.773 -13.703 1 98.94 186 TYR A CA 1
ATOM 1478 C C . TYR A 1 186 ? -10.367 9.117 -13.039 1 98.94 186 TYR A C 1
ATOM 1480 O O . TYR A 1 186 ? -10.562 10.125 -13.727 1 98.94 186 TYR A O 1
ATOM 1488 N N . VAL A 1 187 ? -10.383 9.109 -11.648 1 98.94 187 VAL A N 1
ATOM 1489 C CA . VAL A 1 187 ? -10.742 10.312 -10.906 1 98.94 187 VAL A CA 1
ATOM 1490 C C . VAL A 1 187 ? -9.633 10.664 -9.922 1 98.94 187 VAL A C 1
ATOM 1492 O O . VAL A 1 187 ? -9.203 9.82 -9.133 1 98.94 187 VAL A O 1
ATOM 1495 N N . PHE A 1 188 ? -9.133 11.867 -10.031 1 98.94 188 PHE A N 1
ATOM 1496 C CA . PHE A 1 188 ? -8.219 12.422 -9.047 1 98.94 188 PHE A CA 1
ATOM 1497 C C . PHE A 1 188 ? -8.961 13.32 -8.062 1 98.94 188 PHE A C 1
ATOM 1499 O O . PHE A 1 188 ? -9.758 14.172 -8.469 1 98.94 188 PHE A O 1
ATOM 1506 N N . THR A 1 189 ? -8.664 13.102 -6.715 1 98.81 189 THR A N 1
ATOM 1507 C CA . THR A 1 189 ? -9.445 13.875 -5.754 1 98.81 189 THR A CA 1
ATOM 1508 C C . THR A 1 189 ? -8.523 14.695 -4.855 1 98.81 189 THR A C 1
ATOM 1510 O O . THR A 1 189 ? -7.34 14.391 -4.723 1 98.81 189 THR A O 1
ATOM 1513 N N . ALA A 1 190 ? -9.055 15.734 -4.316 1 98.5 190 ALA A N 1
ATOM 1514 C CA . ALA A 1 190 ? -8.445 16.609 -3.32 1 98.5 190 ALA A CA 1
ATOM 1515 C C . ALA A 1 190 ? -9.492 17.219 -2.396 1 98.5 190 ALA A C 1
ATOM 1517 O O . ALA A 1 190 ? -10.695 17.062 -2.627 1 98.5 190 ALA A O 1
ATOM 1518 N N . HIS A 1 191 ? -9.055 17.781 -1.324 1 98 191 HIS A N 1
ATOM 1519 C CA . HIS A 1 191 ? -9.953 18.469 -0.406 1 98 191 HIS A CA 1
ATOM 1520 C C . HIS A 1 191 ? -10.641 19.641 -1.091 1 98 191 HIS A C 1
ATOM 1522 O O . HIS A 1 191 ? -10.008 20.391 -1.85 1 98 191 HIS A O 1
ATOM 1528 N N . SER A 1 192 ? -11.875 19.828 -0.789 1 97.88 192 SER A N 1
ATOM 1529 C CA . SER A 1 192 ? -12.586 21 -1.291 1 97.88 192 SER A CA 1
ATOM 1530 C C . SER A 1 192 ? -12.211 22.25 -0.506 1 97.88 192 SER A C 1
ATOM 1532 O O . SER A 1 192 ? -11.672 22.156 0.6 1 97.88 192 SER A O 1
ATOM 1534 N N . ILE A 1 193 ? -12.391 23.406 -1.147 1 96 193 ILE A N 1
ATOM 1535 C CA . ILE A 1 193 ? -12.234 24.703 -0.507 1 96 193 ILE A CA 1
ATOM 1536 C C . ILE A 1 193 ? -13.391 25.625 -0.91 1 96 193 ILE A C 1
ATOM 1538 O O . ILE A 1 193 ? -14.047 25.391 -1.926 1 96 193 ILE A O 1
ATOM 1542 N N . PRO A 1 194 ? -13.617 26.656 -0.087 1 94.81 194 PRO A N 1
ATOM 1543 C CA . PRO A 1 194 ? -14.656 27.594 -0.493 1 94.81 194 PRO A CA 1
ATOM 1544 C C . PRO A 1 194 ? -14.398 28.219 -1.866 1 94.81 194 PRO A C 1
ATOM 1546 O O . PRO A 1 194 ? -13.258 28.578 -2.174 1 94.81 194 PRO A O 1
ATOM 1549 N N . VAL A 1 195 ? -15.43 28.344 -2.611 1 96.19 195 VAL A N 1
ATOM 1550 C CA . VAL A 1 195 ? -15.328 28.922 -3.951 1 96.19 195 VAL A CA 1
ATOM 1551 C C . VAL A 1 195 ? -14.773 30.344 -3.871 1 96.19 195 VAL A C 1
ATOM 1553 O O . VAL A 1 195 ? -14.023 30.766 -4.75 1 96.19 195 VAL A O 1
ATOM 1556 N N . ALA A 1 196 ? -15.047 31.016 -2.781 1 93.31 196 ALA A N 1
ATOM 1557 C CA . ALA A 1 196 ? -14.602 32.375 -2.582 1 93.31 196 ALA A CA 1
ATOM 1558 C C . ALA A 1 196 ? -13.078 32.469 -2.604 1 93.31 196 ALA A C 1
ATOM 1560 O O . ALA A 1 196 ? -12.523 33.469 -3.08 1 93.31 196 ALA A O 1
ATOM 1561 N N . ALA A 1 197 ? -12.406 31.5 -2.096 1 92.12 197 ALA A N 1
ATOM 1562 C CA . ALA A 1 197 ? -10.945 31.469 -2.102 1 92.12 197 ALA A CA 1
ATOM 1563 C C . ALA A 1 197 ? -10.406 31.375 -3.525 1 92.12 197 ALA A C 1
ATOM 1565 O O . ALA A 1 197 ? -9.406 32.031 -3.863 1 92.12 197 ALA A O 1
ATOM 1566 N N . VAL A 1 198 ? -11.07 30.625 -4.312 1 93.94 198 VAL A N 1
ATOM 1567 C CA . VAL A 1 198 ? -10.672 30.453 -5.707 1 93.94 198 VAL A CA 1
ATOM 1568 C C . VAL A 1 198 ? -10.875 31.75 -6.473 1 93.94 198 VAL A C 1
ATOM 1570 O O . VAL A 1 198 ? -10.016 32.156 -7.266 1 93.94 198 VAL A O 1
ATOM 1573 N N . GLU A 1 199 ? -11.93 32.375 -6.176 1 93.69 199 GLU A N 1
ATOM 1574 C CA . GLU A 1 199 ? -12.25 33.625 -6.84 1 93.69 199 GLU A CA 1
ATOM 1575 C C . GLU A 1 199 ? -11.242 34.719 -6.477 1 93.69 199 GLU A C 1
ATOM 1577 O O . GLU A 1 199 ? -10.992 35.625 -7.273 1 93.69 199 GLU A O 1
ATOM 1582 N N . ARG A 1 200 ? -10.641 34.562 -5.379 1 92.44 200 ARG A N 1
ATOM 1583 C CA . ARG A 1 200 ? -9.656 35.531 -4.914 1 92.44 200 ARG A CA 1
ATOM 1584 C C . ARG A 1 200 ? -8.258 35.219 -5.434 1 92.44 200 ARG A C 1
ATOM 1586 O O . ARG A 1 200 ? -7.27 35.812 -5.008 1 92.44 200 ARG A O 1
ATOM 1593 N N . GLY A 1 201 ? -8.18 34.188 -6.258 1 92.75 201 GLY A N 1
ATOM 1594 C CA . GLY A 1 201 ? -6.926 33.938 -6.945 1 92.75 201 GLY A CA 1
ATOM 1595 C C . GLY A 1 201 ? -6.176 32.75 -6.379 1 92.75 201 GLY A C 1
ATOM 1596 O O . GLY A 1 201 ? -5.008 32.531 -6.703 1 92.75 201 GLY A O 1
ATOM 1597 N N . ASP A 1 202 ? -6.762 32 -5.531 1 95.75 202 ASP A N 1
ATOM 1598 C CA . ASP A 1 202 ? -6.152 30.797 -5.008 1 95.75 202 ASP A CA 1
ATOM 1599 C C . ASP A 1 202 ? -5.754 29.844 -6.141 1 95.75 202 ASP A C 1
ATOM 1601 O O . ASP A 1 202 ? -6.594 29.453 -6.953 1 95.75 202 ASP A O 1
ATOM 1605 N N . PRO A 1 203 ? -4.504 29.469 -6.18 1 97.38 203 PRO A N 1
ATOM 1606 C CA . PRO A 1 203 ? -4.043 28.641 -7.289 1 97.38 203 PRO A CA 1
ATOM 1607 C C . PRO A 1 203 ? -4.391 27.156 -7.102 1 97.38 203 PRO A C 1
ATOM 1609 O O . PRO A 1 203 ? -4.121 26.344 -7.984 1 97.38 203 PRO A O 1
ATOM 1612 N N . TYR A 1 204 ? -5.059 26.859 -6.102 1 97.69 204 TYR A N 1
ATOM 1613 C CA . TYR A 1 204 ? -5.242 25.5 -5.602 1 97.69 204 TYR A CA 1
ATOM 1614 C C . TYR A 1 204 ? -5.891 24.609 -6.656 1 97.69 204 TYR A C 1
ATOM 1616 O O . TYR A 1 204 ? -5.34 23.578 -7.027 1 97.69 204 TYR A O 1
ATOM 1624 N N . PRO A 1 205 ? -7.023 24.984 -7.25 1 97.81 205 PRO A N 1
ATOM 1625 C CA . PRO A 1 205 ? -7.652 24.109 -8.242 1 97.81 205 PRO A CA 1
ATOM 1626 C C . PRO A 1 205 ? -6.762 23.859 -9.461 1 97.81 205 PRO A C 1
ATOM 1628 O O . PRO A 1 205 ? -6.73 22.75 -9.992 1 97.81 205 PRO A O 1
ATOM 1631 N N . ARG A 1 206 ? -6.047 24.875 -9.844 1 97.94 206 ARG A N 1
ATOM 1632 C CA . ARG A 1 206 ? -5.156 24.75 -10.992 1 97.94 206 ARG A CA 1
ATOM 1633 C C . ARG A 1 206 ? -3.998 23.797 -10.688 1 97.94 206 ARG A C 1
ATOM 1635 O O . ARG A 1 206 ? -3.574 23.031 -11.547 1 97.94 206 ARG A O 1
ATOM 1642 N N . GLN A 1 207 ? -3.467 23.906 -9.484 1 98.56 207 GLN A N 1
ATOM 1643 C CA . GLN A 1 207 ? -2.361 23.047 -9.086 1 98.56 207 GLN A CA 1
ATOM 1644 C C . GLN A 1 207 ? -2.811 21.594 -8.984 1 98.56 207 GLN A C 1
ATOM 1646 O O . GLN A 1 207 ? -2.078 20.672 -9.375 1 98.56 207 GLN A O 1
ATOM 1651 N N . VAL A 1 208 ? -4.035 21.344 -8.492 1 98.69 208 VAL A N 1
ATOM 1652 C CA . VAL A 1 208 ? -4.582 19.984 -8.414 1 98.69 208 VAL A CA 1
ATOM 1653 C C . VAL A 1 208 ? -4.758 19.422 -9.82 1 98.69 208 VAL A C 1
ATOM 1655 O O . VAL A 1 208 ? -4.387 18.281 -10.078 1 98.69 208 VAL A O 1
ATOM 1658 N N . GLU A 1 209 ? -5.293 20.234 -10.68 1 98.69 209 GLU A N 1
ATOM 1659 C CA . GLU A 1 209 ? -5.469 19.828 -12.07 1 98.69 209 GLU A CA 1
ATOM 1660 C C . GLU A 1 209 ? -4.129 19.5 -12.727 1 98.69 209 GLU A C 1
ATOM 1662 O O . GLU A 1 209 ? -4.031 18.547 -13.5 1 98.69 209 GLU A O 1
ATOM 1667 N N . LYS A 1 210 ? -3.166 20.297 -12.383 1 98.81 210 LYS A N 1
ATOM 1668 C CA . LYS A 1 210 ? -1.836 20.078 -12.945 1 98.81 210 LYS A CA 1
ATOM 1669 C C . LYS A 1 210 ? -1.272 18.734 -12.516 1 98.81 210 LYS A C 1
ATOM 1671 O O . LYS A 1 210 ? -0.718 18 -13.336 1 98.81 210 LYS A O 1
ATOM 1676 N N . THR A 1 211 ? -1.381 18.422 -11.242 1 98.88 211 THR A N 1
ATOM 1677 C CA . THR A 1 211 ? -0.949 17.109 -10.758 1 98.88 211 THR A CA 1
ATOM 1678 C C . THR A 1 211 ? -1.677 15.992 -11.5 1 98.88 211 THR A C 1
ATOM 1680 O O . THR A 1 211 ? -1.049 15.039 -11.977 1 98.88 211 THR A O 1
ATOM 1683 N N . ALA A 1 212 ? -3.008 16.141 -11.633 1 98.88 212 ALA A N 1
ATOM 1684 C CA . ALA A 1 212 ? -3.828 15.133 -12.305 1 98.88 212 ALA A CA 1
ATOM 1685 C C . ALA A 1 212 ? -3.398 14.953 -13.758 1 98.88 212 ALA A C 1
ATOM 1687 O O . ALA A 1 212 ? -3.236 13.828 -14.227 1 98.88 212 ALA A O 1
ATOM 1688 N N . GLU A 1 213 ? -3.174 16.031 -14.398 1 98.81 213 GLU A N 1
ATOM 1689 C CA . GLU A 1 213 ? -2.777 16.016 -15.797 1 98.81 213 GLU A CA 1
ATOM 1690 C C . GLU A 1 213 ? -1.436 15.32 -15.992 1 98.81 213 GLU A C 1
ATOM 1692 O O . GLU A 1 213 ? -1.269 14.531 -16.922 1 98.81 213 GLU A O 1
ATOM 1697 N N . LEU A 1 214 ? -0.499 15.68 -15.164 1 98.88 214 LEU A N 1
ATOM 1698 C CA . LEU A 1 214 ? 0.844 15.125 -15.289 1 98.88 214 LEU A CA 1
ATOM 1699 C C . LEU A 1 214 ? 0.845 13.625 -15.008 1 98.88 214 LEU A C 1
ATOM 1701 O O . LEU A 1 214 ? 1.539 12.859 -15.68 1 98.88 214 LEU A O 1
ATOM 1705 N N . VAL A 1 215 ? 0.052 13.18 -14.047 1 98.88 215 VAL A N 1
ATOM 1706 C CA . VAL A 1 215 ? -0.06 11.758 -13.758 1 98.88 215 VAL A CA 1
ATOM 1707 C C . VAL A 1 215 ? -0.729 11.039 -14.922 1 98.88 215 VAL A C 1
ATOM 1709 O O . VAL A 1 215 ? -0.265 9.984 -15.367 1 98.88 215 VAL A O 1
ATOM 1712 N N . ALA A 1 216 ? -1.848 11.641 -15.414 1 98.81 216 ALA A N 1
ATOM 1713 C CA . ALA A 1 216 ? -2.578 11.055 -16.531 1 98.81 216 ALA A CA 1
ATOM 1714 C C . ALA A 1 216 ? -1.682 10.93 -17.766 1 98.81 216 ALA A C 1
ATOM 1716 O O . ALA A 1 216 ? -1.712 9.906 -18.469 1 98.81 216 ALA A O 1
ATOM 1717 N N . LYS A 1 217 ? -0.905 11.945 -18.016 1 98.69 217 LYS A N 1
ATOM 1718 C CA . LYS A 1 217 ? 0.013 11.938 -19.141 1 98.69 217 LYS A CA 1
ATOM 1719 C C . LYS A 1 217 ? 1.064 10.836 -19 1 98.69 217 LYS A C 1
ATOM 1721 O O . LYS A 1 217 ? 1.358 10.117 -19.953 1 98.69 217 LYS A O 1
ATOM 1726 N N . ARG A 1 218 ? 1.624 10.742 -17.812 1 98.31 218 ARG A N 1
ATOM 1727 C CA . ARG A 1 218 ? 2.668 9.75 -17.547 1 98.31 218 ARG A CA 1
ATOM 1728 C C . ARG A 1 218 ? 2.162 8.344 -17.828 1 98.31 218 ARG A C 1
ATOM 1730 O O . ARG A 1 218 ? 2.906 7.492 -18.312 1 98.31 218 ARG A O 1
ATOM 1737 N N . LEU A 1 219 ? 0.902 8.086 -17.531 1 98.38 219 LEU A N 1
ATOM 1738 C CA . LEU A 1 219 ? 0.334 6.746 -17.672 1 98.38 219 LEU A CA 1
ATOM 1739 C C . LEU A 1 219 ? -0.431 6.621 -19 1 98.38 219 LEU A C 1
ATOM 1741 O O . LEU A 1 219 ? -1.028 5.582 -19.266 1 98.38 219 LEU A O 1
ATOM 1745 N N . SER A 1 220 ? -0.526 7.668 -19.797 1 98 220 SER A N 1
ATOM 1746 C CA . SER A 1 220 ? -1.283 7.707 -21.031 1 98 220 SER A CA 1
ATOM 1747 C C . SER A 1 220 ? -2.736 7.305 -20.812 1 98 220 SER A C 1
ATOM 1749 O O . SER A 1 220 ? -3.273 6.469 -21.547 1 98 220 SER A O 1
ATOM 1751 N N . LEU A 1 221 ? -3.307 7.883 -19.797 1 98.44 221 LEU A N 1
ATOM 1752 C CA . LEU A 1 221 ? -4.711 7.598 -19.531 1 98.44 221 LEU A CA 1
ATOM 1753 C C . LEU A 1 221 ? -5.602 8.141 -20.641 1 98.44 221 LEU A C 1
ATOM 1755 O O . LEU A 1 221 ? -5.363 9.234 -21.156 1 98.44 221 LEU A O 1
ATOM 1759 N N . PRO A 1 222 ? -6.641 7.359 -20.984 1 97.31 222 PRO A N 1
ATOM 1760 C CA . PRO A 1 222 ? -7.527 7.82 -22.062 1 97.31 222 PRO A CA 1
ATOM 1761 C C . PRO A 1 222 ? -8.398 9 -21.641 1 97.31 222 PRO A C 1
ATOM 1763 O O . PRO A 1 222 ? -8.898 9.742 -22.484 1 97.31 222 PRO A O 1
ATOM 1766 N N . ARG A 1 223 ? -8.633 9.133 -20.328 1 98.31 223 ARG A N 1
ATOM 1767 C CA . ARG A 1 223 ? -9.469 10.188 -19.75 1 98.31 223 ARG A CA 1
ATOM 1768 C C . ARG A 1 223 ? -9.219 10.328 -18.266 1 98.31 223 ARG A C 1
ATOM 1770 O O . ARG A 1 223 ? -8.664 9.43 -17.625 1 98.31 223 ARG A O 1
ATOM 1777 N N . PHE A 1 224 ? -9.617 11.445 -17.75 1 98.69 224 PHE A N 1
ATOM 1778 C CA . PHE A 1 224 ? -9.625 11.641 -16.312 1 98.69 224 PHE A CA 1
ATOM 1779 C C . PHE A 1 224 ? -10.531 12.805 -15.93 1 98.69 224 PHE A C 1
ATOM 1781 O O . PHE A 1 224 ? -10.898 13.617 -16.781 1 98.69 224 PHE A O 1
ATOM 1788 N N . GLN A 1 225 ? -10.891 12.789 -14.656 1 98.62 225 GLN A N 1
ATOM 1789 C CA . GLN A 1 225 ? -11.625 13.898 -14.055 1 98.62 225 GLN A CA 1
ATOM 1790 C C . GLN A 1 225 ? -11.062 14.242 -12.68 1 98.62 225 GLN A C 1
ATOM 1792 O O . GLN A 1 225 ? -10.414 13.414 -12.039 1 98.62 225 GLN A O 1
ATOM 1797 N N . VAL A 1 226 ? -11.242 15.477 -12.312 1 98.81 226 VAL A N 1
ATOM 1798 C CA . VAL A 1 226 ? -10.906 15.922 -10.969 1 98.81 226 VAL A CA 1
ATOM 1799 C C . VAL A 1 226 ? -12.188 16.141 -10.156 1 98.81 226 VAL A C 1
ATOM 1801 O O . VAL A 1 226 ? -13.164 16.688 -10.672 1 98.81 226 VAL A O 1
ATOM 1804 N N . ALA A 1 227 ? -12.234 15.641 -9 1 98.81 227 ALA A N 1
ATOM 1805 C CA . ALA A 1 227 ? -13.336 15.828 -8.062 1 98.81 227 ALA A CA 1
ATOM 1806 C C . ALA A 1 227 ? -12.82 16.219 -6.684 1 98.81 227 ALA A C 1
ATOM 1808 O O . ALA A 1 227 ? -11.609 16.188 -6.43 1 98.81 227 ALA A O 1
ATOM 1809 N N . TYR A 1 228 ? -13.719 16.625 -5.875 1 98.62 228 TYR A N 1
ATOM 1810 C CA . TYR A 1 228 ? -13.328 17.125 -4.562 1 98.62 228 TYR A CA 1
ATOM 1811 C C . TYR A 1 228 ? -14.094 16.422 -3.453 1 98.62 228 TYR A C 1
ATOM 1813 O O . TYR A 1 228 ? -15.156 15.836 -3.701 1 98.62 228 TYR A O 1
ATOM 1821 N N . GLN A 1 229 ? -13.492 16.375 -2.293 1 97.56 229 GLN A N 1
ATOM 1822 C CA . GLN A 1 229 ? -14.094 15.766 -1.115 1 97.56 229 GLN A CA 1
ATOM 1823 C C . GLN A 1 229 ? -13.922 16.641 0.119 1 97.56 229 GLN A C 1
ATOM 1825 O O . GLN A 1 229 ? -13.211 17.656 0.074 1 97.56 229 GLN A O 1
ATOM 1830 N N . SER A 1 230 ? -14.68 16.359 1.212 1 95.44 230 SER A N 1
ATOM 1831 C CA . SER A 1 230 ? -14.539 16.969 2.531 1 95.44 230 SER A CA 1
ATOM 1832 C C . SER A 1 230 ? -14.922 18.438 2.506 1 95.44 230 SER A C 1
ATOM 1834 O O . SER A 1 230 ? -14.25 19.266 3.115 1 95.44 230 SER A O 1
ATOM 1836 N N . ALA A 1 231 ? -15.922 18.766 1.765 1 93.5 231 ALA A N 1
ATOM 1837 C CA . ALA A 1 231 ? -16.453 20.125 1.849 1 93.5 231 ALA A CA 1
ATOM 1838 C C . ALA A 1 231 ? -16.906 20.453 3.271 1 93.5 231 ALA A C 1
ATOM 1840 O O . ALA A 1 231 ? -17.469 19.609 3.959 1 93.5 231 ALA A O 1
ATOM 1841 N N . GLY A 1 232 ? -16.656 21.672 3.674 1 86.19 232 GLY A N 1
ATOM 1842 C CA . GLY A 1 232 ? -17 22.078 5.023 1 86.19 232 GLY A CA 1
ATOM 1843 C C . GLY A 1 232 ? -18.5 22.141 5.27 1 86.19 232 GLY A C 1
ATOM 1844 O O . GLY A 1 232 ? -19.281 22.141 4.32 1 86.19 232 GLY A O 1
ATOM 1845 N N . ARG A 1 233 ? -18.797 22.156 6.574 1 81.56 233 ARG A N 1
ATOM 1846 C CA . ARG A 1 233 ? -20.188 22.234 6.988 1 81.56 233 ARG A CA 1
ATOM 1847 C C . ARG A 1 233 ? -20.625 23.688 7.191 1 81.56 233 ARG A C 1
ATOM 1849 O O . ARG A 1 233 ? -21.078 24.062 8.273 1 81.56 233 ARG A O 1
ATOM 1856 N N . THR A 1 234 ? -20.344 24.469 6.176 1 84.5 234 THR A N 1
ATOM 1857 C CA . THR A 1 234 ? -20.75 25.875 6.168 1 84.5 234 THR A CA 1
ATOM 1858 C C . THR A 1 234 ? -21.625 26.172 4.957 1 84.5 234 THR A C 1
ATOM 1860 O O . THR A 1 234 ? -21.609 25.438 3.969 1 84.5 234 THR A O 1
ATOM 1863 N N . PRO A 1 235 ? -22.406 27.172 5.082 1 88.19 235 PRO A N 1
ATOM 1864 C CA . PRO A 1 235 ? -23.406 27.438 4.055 1 88.19 235 PRO A CA 1
ATOM 1865 C C . PRO A 1 235 ? -22.797 27.938 2.744 1 88.19 235 PRO A C 1
ATOM 1867 O O . PRO A 1 235 ? -23.438 27.859 1.692 1 88.19 235 PRO A O 1
ATOM 1870 N N . GLU A 1 236 ? -21.672 28.469 2.729 1 92.56 236 GLU A N 1
ATOM 1871 C CA . GLU A 1 236 ? -21.062 29 1.512 1 92.56 236 GLU A CA 1
ATOM 1872 C C . GLU A 1 236 ? -20.781 27.891 0.502 1 92.56 236 GLU A C 1
ATOM 1874 O O . GLU A 1 236 ? -20.594 26.734 0.88 1 92.56 236 GLU A O 1
ATOM 1879 N N . PRO A 1 237 ? -20.766 28.281 -0.792 1 94.94 237 PRO A N 1
ATOM 1880 C CA . PRO A 1 237 ? -20.453 27.266 -1.808 1 94.94 237 PRO A CA 1
ATOM 1881 C C . PRO A 1 237 ? -19.016 26.766 -1.729 1 94.94 237 PRO A C 1
ATOM 1883 O O . PRO A 1 237 ? -18.109 27.547 -1.441 1 94.94 237 PRO A O 1
ATOM 1886 N N . TRP A 1 238 ? -18.844 25.469 -2.016 1 96.62 238 TRP A N 1
ATOM 1887 C CA . TRP A 1 238 ? -17.531 24.844 -1.994 1 96.62 238 TRP A CA 1
ATOM 1888 C C . TRP A 1 238 ? -17.156 24.297 -3.369 1 96.62 238 TRP A C 1
ATOM 1890 O O . TRP A 1 238 ? -18.047 23.984 -4.172 1 96.62 238 TRP A O 1
ATOM 1900 N N . LEU A 1 239 ? -15.906 24.172 -3.572 1 96.44 239 LEU A N 1
ATOM 1901 C CA . LEU A 1 239 ? -15.375 23.734 -4.855 1 96.44 239 LEU A CA 1
ATOM 1902 C C . LEU A 1 239 ? -15.859 22.328 -5.195 1 96.44 239 LEU A C 1
ATOM 1904 O O . LEU A 1 239 ? -15.828 21.438 -4.344 1 96.44 239 LEU A O 1
ATOM 1908 N N . GLY A 1 240 ? -16.438 22.141 -6.426 1 95.88 240 GLY A N 1
ATOM 1909 C CA . GLY A 1 240 ? -16.906 20.844 -6.902 1 95.88 240 GLY A CA 1
ATOM 1910 C C . GLY A 1 240 ? -16.234 20.391 -8.18 1 95.88 240 GLY A C 1
ATOM 1911 O O . GLY A 1 240 ? -15.281 21.031 -8.641 1 95.88 240 GLY A O 1
ATOM 1912 N N . PRO A 1 241 ? -16.719 19.25 -8.758 1 98 241 PRO A N 1
ATOM 1913 C CA . PRO A 1 241 ? -17.797 18.391 -8.25 1 98 241 PRO A CA 1
ATOM 1914 C C . PRO A 1 241 ? -17.359 17.547 -7.047 1 98 241 PRO A C 1
ATOM 1916 O O . PRO A 1 241 ? -16.172 17.219 -6.918 1 98 241 PRO A O 1
ATOM 1919 N N . ASP A 1 242 ? -18.328 17.297 -6.258 1 98.31 242 ASP A N 1
ATOM 1920 C CA . ASP A 1 242 ? -18.141 16.344 -5.176 1 98.31 242 ASP A CA 1
ATOM 1921 C C . ASP A 1 242 ? -17.953 14.922 -5.719 1 98.31 242 ASP A C 1
ATOM 1923 O O . ASP A 1 242 ? -18.656 14.516 -6.645 1 98.31 242 ASP A O 1
ATOM 1927 N N . ILE A 1 243 ? -17.125 14.125 -5.094 1 98.81 243 ILE A N 1
ATOM 1928 C CA . ILE A 1 243 ? -16.766 12.797 -5.57 1 98.81 243 ILE A CA 1
ATOM 1929 C C . ILE A 1 243 ? -18.016 11.922 -5.637 1 98.81 243 ILE A C 1
ATOM 1931 O O . ILE A 1 243 ? -18.172 11.125 -6.57 1 98.81 243 ILE A O 1
ATOM 1935 N N . ASN A 1 244 ? -18.906 12.023 -4.68 1 98.75 244 ASN A N 1
ATOM 1936 C CA . ASN A 1 244 ? -20.125 11.211 -4.695 1 98.75 244 ASN A CA 1
ATOM 1937 C C . ASN A 1 244 ? -21.047 11.609 -5.836 1 98.75 244 ASN A C 1
ATOM 1939 O O . ASN A 1 244 ? -21.641 10.75 -6.488 1 98.75 244 ASN A O 1
ATOM 1943 N N . GLU A 1 245 ? -21.156 12.875 -6.055 1 98.5 245 GLU A N 1
ATOM 1944 C CA . GLU A 1 245 ? -21.922 13.367 -7.188 1 98.5 245 GLU A CA 1
ATOM 1945 C C . GLU A 1 245 ? -21.328 12.898 -8.508 1 98.5 245 GLU A C 1
ATOM 1947 O O . GLU A 1 245 ? -22.047 12.477 -9.414 1 98.5 245 GLU A O 1
ATOM 1952 N N . LEU A 1 246 ? -20.047 12.984 -8.562 1 98.81 246 LEU A N 1
ATOM 1953 C CA . LEU A 1 246 ? -19.375 12.586 -9.789 1 98.81 246 LEU A CA 1
ATOM 1954 C C . LEU A 1 246 ? -19.562 11.094 -10.062 1 98.81 246 LEU A C 1
ATOM 1956 O O . LEU A 1 246 ? -19.766 10.688 -11.203 1 98.81 246 LEU A O 1
ATOM 1960 N N . LEU A 1 247 ? -19.516 10.242 -9.055 1 98.81 247 LEU A N 1
ATOM 1961 C CA . LEU A 1 247 ? -19.688 8.805 -9.219 1 98.81 247 LEU A CA 1
ATOM 1962 C C . LEU A 1 247 ? -21.047 8.484 -9.812 1 98.81 247 LEU A C 1
ATOM 1964 O O . LEU A 1 247 ? -21.172 7.629 -10.695 1 98.81 247 LEU A O 1
ATOM 1968 N N . ARG A 1 248 ? -22.094 9.172 -9.344 1 98.69 248 ARG A N 1
ATOM 1969 C CA . ARG A 1 248 ? -23.422 8.977 -9.891 1 98.69 248 ARG A CA 1
ATOM 1970 C C . ARG A 1 248 ? -23.484 9.375 -11.359 1 98.69 248 ARG A C 1
ATOM 1972 O O . ARG A 1 248 ? -24.062 8.664 -12.18 1 98.69 248 ARG A O 1
ATOM 1979 N N . GLN A 1 249 ? -22.859 10.484 -11.633 1 98.75 249 GLN A N 1
ATOM 1980 C CA . GLN A 1 249 ? -22.812 10.969 -13.008 1 98.75 249 GLN A CA 1
ATOM 1981 C C . GLN A 1 249 ? -22.078 9.984 -13.914 1 98.75 249 GLN A C 1
ATOM 1983 O O . GLN A 1 249 ? -22.516 9.711 -15.039 1 98.75 249 GLN A O 1
ATOM 1988 N N . LEU A 1 250 ? -20.969 9.477 -13.461 1 98.75 250 LEU A N 1
ATOM 1989 C CA . LEU A 1 250 ? -20.172 8.539 -14.234 1 98.75 250 LEU A CA 1
ATOM 1990 C C . LEU A 1 250 ? -20.969 7.281 -14.562 1 98.75 250 LEU A C 1
ATOM 1992 O O . LEU A 1 250 ? -20.891 6.758 -15.672 1 98.75 250 LEU A O 1
ATOM 1996 N N . ARG A 1 251 ? -21.688 6.781 -13.594 1 98.56 251 ARG A N 1
ATOM 1997 C CA . ARG A 1 251 ? -22.531 5.617 -13.852 1 98.56 251 ARG A CA 1
ATOM 1998 C C . ARG A 1 251 ? -23.562 5.914 -14.93 1 98.56 251 ARG A C 1
ATOM 2000 O O . ARG A 1 251 ? -23.812 5.078 -15.805 1 98.56 251 ARG A O 1
ATOM 2007 N N . GLU A 1 252 ? -24.203 7.102 -14.883 1 98.38 252 GLU A N 1
ATOM 2008 C CA . GLU A 1 252 ? -25.188 7.527 -15.883 1 98.38 252 GLU A CA 1
ATOM 2009 C C . GLU A 1 252 ? -24.562 7.586 -17.266 1 98.38 252 GLU A C 1
ATOM 2011 O O . GLU A 1 252 ? -25.234 7.324 -18.266 1 98.38 252 GLU A O 1
ATOM 2016 N N . GLU A 1 253 ? -23.312 7.887 -17.297 1 98.31 253 GLU A N 1
ATOM 2017 C CA . GLU A 1 253 ? -22.609 8 -18.562 1 98.31 253 GLU A CA 1
ATOM 2018 C C . GLU A 1 253 ? -22.203 6.629 -19.094 1 98.31 253 GLU A C 1
ATOM 2020 O O . GLU A 1 253 ? -21.672 6.516 -20.203 1 98.31 253 GLU A O 1
ATOM 2025 N N . GLY A 1 254 ? -22.328 5.586 -18.219 1 98.12 254 GLY A N 1
ATOM 2026 C CA . GLY A 1 254 ? -22.141 4.234 -18.719 1 98.12 254 GLY A CA 1
ATOM 2027 C C . GLY A 1 254 ? -20.906 3.553 -18.156 1 98.12 254 GLY A C 1
ATOM 2028 O O . GLY A 1 254 ? -20.625 2.402 -18.5 1 98.12 254 GLY A O 1
ATOM 2029 N N . TYR A 1 255 ? -20.219 4.23 -17.266 1 98.38 255 TYR A N 1
ATOM 2030 C CA . TYR A 1 255 ? -19.047 3.604 -16.672 1 98.38 255 TYR A CA 1
ATOM 2031 C C . TYR A 1 255 ? -19.438 2.512 -15.695 1 98.38 255 TYR A C 1
ATOM 2033 O O . TYR A 1 255 ? -20.484 2.607 -15.039 1 98.38 255 TYR A O 1
ATOM 2041 N N . THR A 1 256 ? -18.547 1.468 -15.602 1 97.81 256 THR A N 1
ATOM 2042 C CA . THR A 1 256 ? -18.812 0.387 -14.664 1 97.81 256 THR A CA 1
ATOM 2043 C C . THR A 1 256 ? -17.672 0.251 -13.664 1 97.81 256 THR A C 1
ATOM 2045 O O . THR A 1 256 ? -17.812 -0.384 -12.617 1 97.81 256 THR A O 1
ATOM 2048 N N . GLU A 1 257 ? -16.5 0.771 -14.047 1 98.19 257 GLU A N 1
ATOM 2049 C CA . GLU A 1 257 ? -15.32 0.757 -13.18 1 98.19 257 GLU A CA 1
ATOM 2050 C C . GLU A 1 257 ? -14.695 2.145 -13.07 1 98.19 257 GLU A C 1
ATOM 2052 O O . GLU A 1 257 ? -14.633 2.881 -14.062 1 98.19 257 GLU A O 1
ATOM 2057 N N . VAL A 1 258 ? -14.336 2.514 -11.852 1 98.75 258 VAL A N 1
ATOM 2058 C CA . VAL A 1 258 ? -13.688 3.789 -11.578 1 98.75 258 VAL A CA 1
ATOM 2059 C C . VAL A 1 258 ? -12.484 3.57 -10.664 1 98.75 258 VAL A C 1
ATOM 2061 O O . VAL A 1 258 ? -12.547 2.789 -9.711 1 98.75 258 VAL A O 1
ATOM 2064 N N . VAL A 1 259 ? -11.367 4.145 -11.016 1 98.88 259 VAL A N 1
ATOM 2065 C CA . VAL A 1 259 ? -10.242 4.246 -10.094 1 98.88 259 VAL A CA 1
ATOM 2066 C C . VAL A 1 259 ? -10.141 5.672 -9.555 1 98.88 259 VAL A C 1
ATOM 2068 O O . VAL A 1 259 ? -10.203 6.637 -10.32 1 98.88 259 VAL A O 1
ATOM 2071 N N . VAL A 1 260 ? -10.055 5.766 -8.234 1 98.94 260 VAL A N 1
ATOM 2072 C CA . VAL A 1 260 ? -9.922 7.078 -7.605 1 98.94 260 VAL A CA 1
ATOM 2073 C C . VAL A 1 260 ? -8.57 7.18 -6.906 1 98.94 260 VAL A C 1
ATOM 2075 O O . VAL A 1 260 ? -8.102 6.211 -6.305 1 98.94 260 VAL A O 1
ATOM 2078 N N . GLN A 1 261 ? -7.902 8.312 -7.051 1 98.88 261 GLN A N 1
ATOM 2079 C CA . GLN A 1 261 ? -6.648 8.609 -6.363 1 98.88 261 GLN A CA 1
ATOM 2080 C C . GLN A 1 261 ? -6.699 9.969 -5.68 1 98.88 261 GLN A C 1
ATOM 2082 O O . GLN A 1 261 ? -6.953 10.984 -6.328 1 98.88 261 GLN A O 1
ATOM 2087 N N . ALA A 1 262 ? -6.391 9.945 -4.379 1 98.75 262 ALA A N 1
ATOM 2088 C CA . ALA A 1 262 ? -6.434 11.172 -3.586 1 98.75 262 ALA A CA 1
ATOM 2089 C C . ALA A 1 262 ? -5.121 11.938 -3.701 1 98.75 262 ALA A C 1
ATOM 2091 O O . ALA A 1 262 ? -4.348 12.008 -2.742 1 98.75 262 ALA A O 1
ATOM 2092 N N . VAL A 1 263 ? -4.98 12.719 -4.758 1 98.75 263 VAL A N 1
ATOM 2093 C CA . VAL A 1 263 ? -3.713 13.383 -5.035 1 98.75 263 VAL A CA 1
ATOM 2094 C C . VAL A 1 263 ? -3.535 14.57 -4.094 1 98.75 263 VAL A C 1
ATOM 2096 O O . VAL A 1 263 ? -2.418 15.062 -3.91 1 98.75 263 VAL A O 1
ATOM 2099 N N . GLY A 1 264 ? -4.59 15.07 -3.516 1 98.06 264 GLY A N 1
ATOM 2100 C CA . GLY A 1 264 ? -4.492 16.156 -2.564 1 98.06 264 GLY A CA 1
ATOM 2101 C C . GLY A 1 264 ? -4.02 15.719 -1.192 1 98.06 264 GLY A C 1
ATOM 2102 O O . GLY A 1 264 ? -3.682 16.547 -0.348 1 98.06 264 GLY A O 1
ATOM 2103 N N . PHE A 1 265 ? -3.961 14.414 -0.941 1 97.19 265 PHE A N 1
ATOM 2104 C CA . PHE A 1 265 ? -3.631 13.828 0.351 1 97.19 265 PHE A CA 1
ATOM 2105 C C . PHE A 1 265 ? -2.533 12.781 0.206 1 97.19 265 PHE A C 1
ATOM 2107 O O . PHE A 1 265 ? -2.816 11.594 0.028 1 97.19 265 PHE A O 1
ATOM 2114 N N . PRO A 1 266 ? -1.269 13.148 0.485 1 97.56 266 PRO A N 1
ATOM 2115 C CA . PRO A 1 266 ? -0.195 12.164 0.356 1 97.56 266 PRO A CA 1
ATOM 2116 C C . PRO A 1 266 ? -0.296 11.039 1.39 1 97.56 266 PRO A C 1
ATOM 2118 O O . PRO A 1 266 ? 0.238 9.953 1.176 1 97.56 266 PRO A O 1
ATOM 2121 N N . ALA A 1 267 ? -0.988 11.328 2.482 1 98.38 267 ALA A N 1
ATOM 2122 C CA . ALA A 1 267 ? -1.056 10.367 3.578 1 98.38 267 ALA A CA 1
ATOM 2123 C C . ALA A 1 267 ? -2.5 9.977 3.883 1 98.38 267 ALA A C 1
ATOM 2125 O O . ALA A 1 267 ? -3.396 10.828 3.84 1 98.38 267 ALA A O 1
ATOM 2126 N N . ASP A 1 268 ? -2.645 8.695 4.234 1 98.25 268 ASP A N 1
ATOM 2127 C CA . ASP A 1 268 ? -3.939 8.242 4.734 1 98.25 268 ASP A CA 1
ATOM 2128 C C . ASP A 1 268 ? -4.277 8.906 6.07 1 98.25 268 ASP A C 1
ATOM 2130 O O . ASP A 1 268 ? -3.4 9.078 6.918 1 98.25 268 ASP A O 1
ATOM 2134 N N . HIS A 1 269 ? -5.473 9.289 6.215 1 97.94 269 HIS A N 1
ATOM 2135 C CA . HIS A 1 269 ? -6.023 9.852 7.441 1 97.94 269 HIS A CA 1
ATOM 2136 C C . HIS A 1 269 ? -7.543 9.727 7.473 1 97.94 269 HIS A C 1
ATOM 2138 O O . HIS A 1 269 ? -8.125 9.023 6.645 1 97.94 269 HIS A O 1
ATOM 2144 N N . LEU A 1 270 ? -8.172 10.312 8.414 1 97.5 270 LEU A N 1
ATOM 2145 C CA . LEU A 1 270 ? -9.609 10.18 8.648 1 97.5 270 LEU A CA 1
ATOM 2146 C C . LEU A 1 270 ? -10.391 10.477 7.375 1 97.5 270 LEU A C 1
ATOM 2148 O O . LEU A 1 270 ? -11.227 9.672 6.953 1 97.5 270 LEU A O 1
ATOM 2152 N N . GLU A 1 271 ? -10.102 11.555 6.73 1 96.31 271 GLU A N 1
ATOM 2153 C CA . GLU A 1 271 ? -10.906 12.023 5.605 1 96.31 271 GLU A CA 1
ATOM 2154 C C . GLU A 1 271 ? -10.742 11.109 4.395 1 96.31 271 GLU A C 1
ATOM 2156 O O . GLU A 1 271 ? -11.703 10.867 3.66 1 96.31 271 GLU A O 1
ATOM 2161 N N . VAL A 1 272 ? -9.539 10.625 4.195 1 97.94 272 VAL A N 1
ATOM 2162 C CA . VAL A 1 272 ? -9.328 9.711 3.08 1 97.94 272 VAL A CA 1
ATOM 2163 C C . VAL A 1 272 ? -10.117 8.43 3.307 1 97.94 272 VAL A C 1
ATOM 2165 O O . VAL A 1 272 ? -10.852 7.977 2.424 1 97.94 272 VAL A O 1
ATOM 2168 N N . PHE A 1 273 ? -9.992 7.832 4.488 1 98 273 PHE A N 1
ATOM 2169 C CA . PHE A 1 273 ? -10.664 6.574 4.797 1 98 273 PHE A CA 1
ATOM 2170 C C . PHE A 1 273 ? -12.172 6.754 4.805 1 98 273 PHE A C 1
ATOM 2172 O O . PHE A 1 273 ? -12.906 5.973 4.195 1 98 273 PHE A O 1
ATOM 2179 N N . TYR A 1 274 ? -12.641 7.766 5.438 1 97.88 274 TYR A N 1
ATOM 2180 C CA . TYR A 1 274 ? -14.086 7.945 5.574 1 97.88 274 TYR A CA 1
ATOM 2181 C C . TYR A 1 274 ? -14.711 8.352 4.246 1 97.88 274 TYR A C 1
ATOM 2183 O O . TYR A 1 274 ? -15.711 7.758 3.818 1 97.88 274 TYR A O 1
ATOM 2191 N N . ASP A 1 275 ? -14.133 9.336 3.543 1 98.31 275 ASP A N 1
ATOM 2192 C CA . ASP A 1 275 ? -14.727 9.883 2.328 1 98.31 275 ASP A CA 1
ATOM 2193 C C . ASP A 1 275 ? -14.633 8.883 1.175 1 98.31 275 ASP A C 1
ATOM 2195 O O . ASP A 1 275 ? -15.578 8.734 0.403 1 98.31 275 ASP A O 1
ATOM 2199 N N . LEU A 1 276 ? -13.508 8.211 1.089 1 98.56 276 LEU A N 1
ATOM 2200 C CA . LEU A 1 276 ? -13.297 7.395 -0.1 1 98.56 276 LEU A CA 1
ATOM 2201 C C . LEU A 1 276 ? -13.578 5.926 0.195 1 98.56 276 LEU A C 1
ATOM 2203 O O . LEU A 1 276 ? -14.195 5.23 -0.614 1 98.56 276 LEU A O 1
ATOM 2207 N N . ASP A 1 277 ? -13.156 5.41 1.321 1 97.5 277 ASP A N 1
ATOM 2208 C CA . ASP A 1 277 ? -13.219 3.975 1.574 1 97.5 277 ASP A CA 1
ATOM 2209 C C . ASP A 1 277 ? -14.555 3.59 2.207 1 97.5 277 ASP A C 1
ATOM 2211 O O . ASP A 1 277 ? -14.914 2.41 2.242 1 97.5 277 ASP A O 1
ATOM 2215 N N . LEU A 1 278 ? -15.32 4.566 2.697 1 97.56 278 LEU A N 1
ATOM 2216 C CA . LEU A 1 278 ? -16.641 4.266 3.244 1 97.56 278 LEU A CA 1
ATOM 2217 C C . LEU A 1 278 ? -17.734 4.926 2.416 1 97.56 278 LEU A C 1
ATOM 2219 O O . LEU A 1 278 ? -18.5 4.238 1.745 1 97.56 278 LEU A O 1
ATOM 2223 N N . GLU A 1 279 ? -17.688 6.293 2.328 1 98.25 279 GLU A N 1
ATOM 2224 C CA . GLU A 1 279 ? -18.797 7.012 1.692 1 98.25 279 GLU A CA 1
ATOM 2225 C C . GLU A 1 279 ? -18.797 6.797 0.182 1 98.25 279 GLU A C 1
ATOM 2227 O O . GLU A 1 279 ? -19.828 6.453 -0.4 1 98.25 279 GLU A O 1
ATOM 2232 N N . ALA A 1 280 ? -17.719 7.055 -0.409 1 98.75 280 ALA A N 1
ATOM 2233 C CA . ALA A 1 280 ? -17.656 6.895 -1.859 1 98.75 280 ALA A CA 1
ATOM 2234 C C . ALA A 1 280 ? -17.891 5.445 -2.262 1 98.75 280 ALA A C 1
ATOM 2236 O O . ALA A 1 280 ? -18.516 5.176 -3.289 1 98.75 280 ALA A O 1
ATOM 2237 N N . GLN A 1 281 ? -17.312 4.492 -1.488 1 98.44 281 GLN A N 1
ATOM 2238 C CA . GLN A 1 281 ? -17.578 3.078 -1.748 1 98.44 281 GLN A CA 1
ATOM 2239 C C . GLN A 1 281 ? -19.062 2.77 -1.681 1 98.44 281 GLN A C 1
ATOM 2241 O O . GLN A 1 281 ? -19.594 2.047 -2.527 1 98.44 281 GLN A O 1
ATOM 2246 N N . ALA A 1 282 ? -19.75 3.305 -0.707 1 98.31 282 ALA A N 1
ATOM 2247 C CA . ALA A 1 282 ? -21.188 3.094 -0.552 1 98.31 282 ALA A CA 1
ATOM 2248 C C . ALA A 1 282 ? -21.953 3.68 -1.731 1 98.31 282 ALA A C 1
ATOM 2250 O O . ALA A 1 282 ? -22.875 3.049 -2.254 1 98.31 282 ALA A O 1
ATOM 2251 N N . THR A 1 283 ? -21.594 4.895 -2.139 1 98.75 283 THR A N 1
ATOM 2252 C CA . THR A 1 283 ? -22.219 5.535 -3.287 1 98.75 283 THR A CA 1
ATOM 2253 C C . THR A 1 283 ? -22.031 4.699 -4.547 1 98.75 283 THR A C 1
ATOM 2255 O O . THR A 1 283 ? -22.984 4.461 -5.293 1 98.75 283 THR A O 1
ATOM 2258 N N . ALA A 1 284 ? -20.828 4.25 -4.754 1 98.75 284 ALA A N 1
ATOM 2259 C CA . ALA A 1 284 ? -20.516 3.438 -5.926 1 98.75 284 ALA A CA 1
ATOM 2260 C C . ALA A 1 284 ? -21.328 2.148 -5.938 1 98.75 284 ALA A C 1
ATOM 2262 O O . ALA A 1 284 ? -21.906 1.775 -6.969 1 98.75 284 ALA A O 1
ATOM 2263 N N . GLU A 1 285 ? -21.391 1.519 -4.805 1 97.44 285 GLU A N 1
ATOM 2264 C CA . GLU A 1 285 ? -22.156 0.28 -4.684 1 97.44 285 GLU A CA 1
ATOM 2265 C C . GLU A 1 285 ? -23.625 0.51 -4.988 1 97.44 285 GLU A C 1
ATOM 2267 O O . GLU A 1 285 ? -24.25 -0.281 -5.695 1 97.44 285 GLU A O 1
ATOM 2272 N N . ALA A 1 286 ? -24.141 1.578 -4.508 1 98.38 286 ALA A N 1
ATOM 2273 C CA . ALA A 1 286 ? -25.562 1.89 -4.66 1 98.38 286 ALA A CA 1
ATOM 2274 C C . ALA A 1 286 ? -25.922 2.076 -6.133 1 98.38 286 ALA A C 1
ATOM 2276 O O . ALA A 1 286 ? -27.031 1.742 -6.551 1 98.38 286 ALA A O 1
ATOM 2277 N N . VAL A 1 287 ? -25.016 2.604 -6.883 1 98.19 287 VAL A N 1
ATOM 2278 C CA . VAL A 1 287 ? -25.344 2.912 -8.266 1 98.19 287 VAL A CA 1
ATOM 2279 C C . VAL A 1 287 ? -24.797 1.827 -9.188 1 98.19 287 VAL A C 1
ATOM 2281 O O . VAL A 1 287 ? -24.938 1.908 -10.414 1 98.19 287 VAL A O 1
ATOM 2284 N N . GLY A 1 288 ? -24.109 0.817 -8.625 1 97.12 288 GLY A N 1
ATOM 2285 C CA . GLY A 1 288 ? -23.609 -0.306 -9.398 1 97.12 288 GLY A CA 1
ATOM 2286 C C . GLY A 1 288 ? -22.281 -0.026 -10.07 1 97.12 288 GLY A C 1
ATOM 2287 O O . GLY A 1 288 ? -22.047 -0.45 -11.203 1 97.12 288 GLY A O 1
ATOM 2288 N N . LEU A 1 289 ? -21.438 0.764 -9.438 1 97.25 289 LEU A N 1
ATOM 2289 C CA . LEU A 1 289 ? -20.094 1.08 -9.883 1 97.25 289 LEU A CA 1
ATOM 2290 C C . LEU A 1 289 ? -19.047 0.365 -9.031 1 97.25 289 LEU A C 1
ATOM 2292 O O . LEU A 1 289 ? -19.188 0.3 -7.805 1 97.25 289 LEU A O 1
ATOM 2296 N N . ARG A 1 290 ? -18.094 -0.284 -9.695 1 97.38 290 ARG A N 1
ATOM 2297 C CA . ARG A 1 290 ? -16.953 -0.786 -8.945 1 97.38 290 ARG A CA 1
ATOM 2298 C C . ARG A 1 290 ? -15.891 0.296 -8.781 1 97.38 290 ARG A C 1
ATOM 2300 O O . ARG A 1 290 ? -15.336 0.786 -9.766 1 97.38 290 ARG A O 1
ATOM 2307 N N . LEU A 1 291 ? -15.656 0.684 -7.539 1 98.5 291 LEU A N 1
ATOM 2308 C CA . LEU A 1 291 ? -14.711 1.749 -7.23 1 98.5 291 LEU A CA 1
ATOM 2309 C C . LEU A 1 291 ? -13.438 1.183 -6.605 1 98.5 291 LEU A C 1
ATOM 2311 O O . LEU A 1 291 ? -13.5 0.474 -5.598 1 98.5 291 LEU A O 1
ATOM 2315 N N . LEU A 1 292 ? -12.281 1.455 -7.273 1 98.38 292 LEU A N 1
ATOM 2316 C CA . LEU A 1 292 ? -10.969 1.104 -6.727 1 98.38 292 LEU A CA 1
ATOM 2317 C C . LEU A 1 292 ? -10.219 2.35 -6.273 1 98.38 292 LEU A C 1
ATOM 2319 O O . LEU A 1 292 ? -10.117 3.324 -7.02 1 98.38 292 LEU A O 1
ATOM 2323 N N . ARG A 1 293 ? -9.773 2.342 -5.039 1 98.31 293 ARG A N 1
ATOM 2324 C CA . ARG A 1 293 ? -8.953 3.447 -4.559 1 98.31 293 ARG A CA 1
ATOM 2325 C C . ARG A 1 293 ? -7.469 3.113 -4.664 1 98.31 293 ARG A C 1
ATOM 2327 O O . ARG A 1 293 ? -7.016 2.092 -4.141 1 98.31 293 ARG A O 1
ATOM 2334 N N . ALA A 1 294 ? -6.738 3.98 -5.332 1 98.5 294 ALA A N 1
ATOM 2335 C CA . ALA A 1 294 ? -5.285 3.855 -5.312 1 98.5 294 ALA A CA 1
ATOM 2336 C C . ALA A 1 294 ? -4.727 4.156 -3.924 1 98.5 294 ALA A C 1
ATOM 2338 O O . ALA A 1 294 ? -5.184 5.082 -3.252 1 98.5 294 ALA A O 1
ATOM 2339 N N . ARG A 1 295 ? -3.74 3.371 -3.471 1 97.31 295 ARG A N 1
ATOM 2340 C CA . ARG A 1 295 ? -3.189 3.588 -2.137 1 97.31 295 ARG A CA 1
ATOM 2341 C C . ARG A 1 295 ? -2.465 4.926 -2.057 1 97.31 295 ARG A C 1
ATOM 2343 O O . ARG A 1 295 ? -2.004 5.453 -3.072 1 97.31 295 ARG A O 1
ATOM 2350 N N . SER A 1 296 ? -2.314 5.457 -0.883 1 98.31 296 SER A N 1
ATOM 2351 C CA . SER A 1 296 ? -1.631 6.723 -0.647 1 98.31 296 SER A CA 1
ATOM 2352 C C . SER A 1 296 ? -0.117 6.543 -0.635 1 98.31 296 SER A C 1
ATOM 2354 O O . SER A 1 296 ? 0.379 5.414 -0.69 1 98.31 296 SER A O 1
ATOM 2356 N N . LEU A 1 297 ? 0.57 7.684 -0.604 1 98.44 297 LEU A N 1
ATOM 2357 C CA . LEU A 1 297 ? 2.027 7.656 -0.575 1 98.44 297 LEU A CA 1
ATOM 2358 C C . LEU A 1 297 ? 2.537 7.32 0.823 1 98.44 297 LEU A C 1
ATOM 2360 O O . LEU A 1 297 ? 3.529 6.602 0.971 1 98.44 297 LEU A O 1
ATOM 2364 N N . ASN A 1 298 ? 1.888 7.879 1.812 1 98.25 298 ASN A N 1
ATOM 2365 C CA . ASN A 1 298 ? 2.232 7.668 3.215 1 98.25 298 ASN A CA 1
ATOM 2366 C C . ASN A 1 298 ? 3.713 7.93 3.475 1 98.25 298 ASN A C 1
ATOM 2368 O O . ASN A 1 298 ? 4.211 9.023 3.199 1 98.25 298 ASN A O 1
ATOM 2372 N N . ALA A 1 299 ? 4.445 7.004 4.035 1 97.56 299 ALA A N 1
ATOM 2373 C CA . ALA A 1 299 ? 5.855 7.219 4.352 1 97.56 299 ALA A CA 1
ATOM 2374 C C . ALA A 1 299 ? 6.754 6.355 3.467 1 97.56 299 ALA A C 1
ATOM 2376 O O . ALA A 1 299 ? 7.848 5.969 3.879 1 97.56 299 ALA A O 1
ATOM 2377 N N . ASP A 1 300 ? 6.258 6.055 2.281 1 96.56 300 ASP A N 1
ATOM 2378 C CA . ASP A 1 300 ? 7.07 5.273 1.353 1 96.56 300 ASP A CA 1
ATOM 2379 C C . ASP A 1 300 ? 8.32 6.043 0.934 1 96.56 300 ASP A C 1
ATOM 2381 O O . ASP A 1 300 ? 8.297 7.273 0.847 1 96.56 300 ASP A O 1
ATOM 2385 N N . LEU A 1 301 ? 9.336 5.328 0.551 1 94.94 301 LEU A N 1
ATOM 2386 C CA . LEU A 1 301 ? 10.656 5.91 0.344 1 94.94 301 LEU A CA 1
ATOM 2387 C C . LEU A 1 301 ? 10.656 6.84 -0.867 1 94.94 301 LEU A C 1
ATOM 2389 O O . LEU A 1 301 ? 11.383 7.836 -0.89 1 94.94 301 LEU A O 1
ATOM 2393 N N . ASP A 1 302 ? 9.883 6.48 -1.877 1 95.81 302 ASP A N 1
ATOM 2394 C CA . ASP A 1 302 ? 9.875 7.32 -3.068 1 95.81 302 ASP A CA 1
ATOM 2395 C C . ASP A 1 302 ? 9.289 8.695 -2.764 1 95.81 302 ASP A C 1
ATOM 2397 O O . ASP A 1 302 ? 9.742 9.703 -3.312 1 95.81 302 ASP A O 1
ATOM 2401 N N . TYR A 1 303 ? 8.305 8.789 -1.866 1 98.56 303 TYR A N 1
ATOM 2402 C CA . TYR A 1 303 ? 7.781 10.086 -1.443 1 98.56 303 TYR A CA 1
ATOM 2403 C C . TYR A 1 303 ? 8.781 10.805 -0.539 1 98.56 303 TYR A C 1
ATOM 2405 O O . TYR A 1 303 ? 8.938 12.023 -0.623 1 98.56 303 TYR A O 1
ATOM 2413 N N . ILE A 1 304 ? 9.484 10.023 0.319 1 98.12 304 ILE A N 1
ATOM 2414 C CA . ILE A 1 304 ? 10.492 10.625 1.188 1 98.12 304 ILE A CA 1
ATOM 2415 C C . ILE A 1 304 ? 11.594 11.25 0.34 1 98.12 304 ILE A C 1
ATOM 2417 O O . ILE A 1 304 ? 12.109 12.32 0.671 1 98.12 304 ILE A O 1
ATOM 2421 N N . GLN A 1 305 ? 11.898 10.586 -0.761 1 97.44 305 GLN A N 1
ATOM 2422 C CA . GLN A 1 305 ? 12.891 11.133 -1.682 1 97.44 305 GLN A CA 1
ATOM 2423 C C . GLN A 1 305 ? 12.422 12.461 -2.273 1 97.44 305 GLN A C 1
ATOM 2425 O O . GLN A 1 305 ? 13.227 13.367 -2.479 1 97.44 305 GLN A O 1
ATOM 2430 N N . VAL A 1 306 ? 11.164 12.523 -2.555 1 98.56 306 VAL A N 1
ATOM 2431 C CA . VAL A 1 306 ? 10.602 13.773 -3.059 1 98.56 306 VAL A CA 1
ATOM 2432 C C . VAL A 1 306 ? 10.797 14.883 -2.027 1 98.56 306 VAL A C 1
ATOM 2434 O O . VAL A 1 306 ? 11.266 15.977 -2.361 1 98.56 306 VAL A O 1
ATOM 2437 N N . LEU A 1 307 ? 10.477 14.586 -0.778 1 98.56 307 LEU A N 1
ATOM 2438 C CA . LEU A 1 307 ? 10.641 15.562 0.293 1 98.56 307 LEU A CA 1
ATOM 2439 C C . LEU A 1 307 ? 12.109 15.969 0.429 1 98.56 307 LEU A C 1
ATOM 2441 O O . LEU A 1 307 ? 12.414 17.156 0.618 1 98.56 307 LEU A O 1
ATOM 2445 N N . LYS A 1 308 ? 12.961 15.016 0.313 1 97.88 308 LYS A N 1
ATOM 2446 C CA . LYS A 1 308 ? 14.391 15.297 0.396 1 97.88 308 LYS A CA 1
ATOM 2447 C C . LYS A 1 308 ? 14.82 16.266 -0.706 1 97.88 308 LYS A C 1
ATOM 2449 O O . LYS A 1 308 ? 15.523 17.234 -0.442 1 97.88 308 LYS A O 1
ATOM 2454 N N . ASP A 1 309 ? 14.422 15.977 -1.915 1 97.69 309 ASP A N 1
ATOM 2455 C CA . ASP A 1 309 ? 14.773 16.812 -3.057 1 97.69 309 ASP A CA 1
ATOM 2456 C C . ASP A 1 309 ? 14.32 18.266 -2.832 1 97.69 309 ASP A C 1
ATOM 2458 O O . ASP A 1 309 ? 15.07 19.203 -3.111 1 97.69 309 ASP A O 1
ATOM 2462 N N . LEU A 1 310 ? 13.125 18.344 -2.365 1 98.5 310 LEU A N 1
ATOM 2463 C CA . LEU A 1 310 ? 12.531 19.672 -2.15 1 98.5 310 LEU A CA 1
ATOM 2464 C C . LEU A 1 310 ? 13.281 20.422 -1.06 1 98.5 310 LEU A C 1
ATOM 2466 O O . LEU A 1 310 ? 13.57 21.609 -1.213 1 98.5 310 LEU A O 1
ATOM 2470 N N . VAL A 1 311 ? 13.578 19.766 0.015 1 97.81 311 VAL A N 1
ATOM 2471 C CA . VAL A 1 311 ? 14.266 20.375 1.146 1 97.81 311 VAL A CA 1
ATOM 2472 C C . VAL A 1 311 ? 15.664 20.812 0.721 1 97.81 311 VAL A C 1
ATOM 2474 O O . VAL A 1 311 ? 16.094 21.922 1.023 1 97.81 311 VAL A O 1
ATOM 2477 N N . GLU A 1 312 ? 16.328 19.984 0.007 1 96.12 312 GLU A N 1
ATOM 2478 C CA . GLU A 1 312 ? 17.672 20.312 -0.444 1 96.12 312 GLU A CA 1
ATOM 2479 C C . GLU A 1 312 ? 17.672 21.5 -1.4 1 96.12 312 GLU A C 1
ATOM 2481 O O . GLU A 1 312 ? 18.516 22.375 -1.307 1 96.12 312 GLU A O 1
ATOM 2486 N N . ALA A 1 313 ? 16.766 21.484 -2.287 1 96.69 313 ALA A N 1
ATOM 2487 C CA . ALA A 1 313 ? 16.656 22.594 -3.232 1 96.69 313 ALA A CA 1
ATOM 2488 C C . ALA A 1 313 ? 16.359 23.906 -2.508 1 96.69 313 ALA A C 1
ATOM 2490 O O . ALA A 1 313 ? 16.938 24.953 -2.846 1 96.69 313 ALA A O 1
ATOM 2491 N N . ALA A 1 314 ? 15.484 23.844 -1.521 1 96.94 314 ALA A N 1
ATOM 2492 C CA . ALA A 1 314 ? 15.109 25.031 -0.761 1 96.94 314 ALA A CA 1
ATOM 2493 C C . ALA A 1 314 ? 16.281 25.531 0.087 1 96.94 314 ALA A C 1
ATOM 2495 O O . ALA A 1 314 ? 16.5 26.734 0.222 1 96.94 314 ALA A O 1
ATOM 2496 N N . TRP A 1 315 ? 17 24.625 0.62 1 93.81 315 TRP A N 1
ATOM 2497 C CA . TRP A 1 315 ? 18.109 24.969 1.503 1 93.81 315 TRP A CA 1
ATOM 2498 C C . TRP A 1 315 ? 19.172 25.781 0.762 1 93.81 315 TRP A C 1
ATOM 2500 O O . TRP A 1 315 ? 19.859 26.609 1.363 1 93.81 315 TRP A O 1
ATOM 2510 N N . LEU A 1 316 ? 19.344 25.562 -0.479 1 90.19 316 LEU A N 1
ATOM 2511 C CA . LEU A 1 316 ? 20.344 26.219 -1.298 1 90.19 316 LEU A CA 1
ATOM 2512 C C . LEU A 1 316 ? 19.922 27.656 -1.616 1 90.19 316 LEU A C 1
ATOM 2514 O O . LEU A 1 316 ? 20.734 28.453 -2.098 1 90.19 316 LEU A O 1
ATOM 2518 N N . ARG A 1 317 ? 18.766 28.016 -1.397 1 87.94 317 ARG A N 1
ATOM 2519 C CA . ARG A 1 317 ? 18.281 29.375 -1.637 1 87.94 317 ARG A CA 1
ATOM 2520 C C . ARG A 1 317 ? 18.688 30.312 -0.497 1 87.94 317 ARG A C 1
ATOM 2522 O O . ARG A 1 317 ? 18.984 31.484 -0.723 1 87.94 317 ARG A O 1
ATOM 2529 N N . MET B 1 1 ? 24.719 -13.102 -15.477 1 91.88 1 MET B N 1
ATOM 2530 C CA . MET B 1 1 ? 23.859 -13.773 -14.508 1 91.88 1 MET B CA 1
ATOM 2531 C C . MET B 1 1 ? 22.438 -13.938 -15.062 1 91.88 1 MET B C 1
ATOM 2533 O O . MET B 1 1 ? 21.891 -13 -15.648 1 91.88 1 MET B O 1
ATOM 2537 N N . ASN B 1 2 ? 21.875 -15.18 -15.016 1 96.69 2 ASN B N 1
ATOM 2538 C CA . ASN B 1 2 ? 20.547 -15.477 -15.516 1 96.69 2 ASN B CA 1
ATOM 2539 C C . ASN B 1 2 ? 19.625 -15.953 -14.391 1 96.69 2 ASN B C 1
ATOM 2541 O O . ASN B 1 2 ? 20.047 -16.703 -13.516 1 96.69 2 ASN B O 1
ATOM 2545 N N . VAL B 1 3 ? 18.422 -15.438 -14.445 1 98.5 3 VAL B N 1
ATOM 2546 C CA . VAL B 1 3 ? 17.469 -15.781 -13.398 1 98.5 3 VAL B CA 1
ATOM 2547 C C . VAL B 1 3 ? 16.172 -16.281 -14.031 1 98.5 3 VAL B C 1
ATOM 2549 O O . VAL B 1 3 ? 15.688 -15.711 -15.008 1 98.5 3 VAL B O 1
ATOM 2552 N N . LEU B 1 4 ? 15.688 -17.406 -13.523 1 98.69 4 LEU B N 1
ATOM 2553 C CA . LEU B 1 4 ? 14.312 -17.828 -13.773 1 98.69 4 LEU B CA 1
ATOM 2554 C C . LEU B 1 4 ? 13.422 -17.531 -12.57 1 98.69 4 LEU B C 1
ATOM 2556 O O . LEU B 1 4 ? 13.484 -18.25 -11.562 1 98.69 4 LEU B O 1
ATOM 2560 N N . LEU B 1 5 ? 12.664 -16.422 -12.672 1 98.75 5 LEU B N 1
ATOM 2561 C CA . LEU B 1 5 ? 11.68 -16.062 -11.656 1 98.75 5 LEU B CA 1
ATOM 2562 C C . LEU B 1 5 ? 10.336 -16.734 -11.938 1 98.75 5 LEU B C 1
ATOM 2564 O O . LEU B 1 5 ? 9.758 -16.562 -13.008 1 98.75 5 LEU B O 1
ATOM 2568 N N . MET B 1 6 ? 9.875 -17.453 -10.93 1 98.62 6 MET B N 1
ATOM 2569 C CA . MET B 1 6 ? 8.688 -18.266 -11.188 1 98.62 6 MET B CA 1
ATOM 2570 C C . MET B 1 6 ? 7.547 -17.859 -10.25 1 98.62 6 MET B C 1
ATOM 2572 O O . MET B 1 6 ? 7.789 -17.406 -9.133 1 98.62 6 MET B O 1
ATOM 2576 N N . ALA B 1 7 ? 6.34 -17.984 -10.719 1 97.81 7 ALA B N 1
ATOM 2577 C CA . ALA B 1 7 ? 5.102 -17.719 -10 1 97.81 7 ALA B CA 1
ATOM 2578 C C . ALA B 1 7 ? 3.979 -18.641 -10.477 1 97.81 7 ALA B C 1
ATOM 2580 O O . ALA B 1 7 ? 4.172 -19.438 -11.391 1 97.81 7 ALA B O 1
ATOM 2581 N N . TYR B 1 8 ? 2.879 -18.547 -9.859 1 97.25 8 TYR B N 1
ATOM 2582 C CA . TYR B 1 8 ? 1.789 -19.484 -10.117 1 97.25 8 TYR B CA 1
ATOM 2583 C C . TYR B 1 8 ? 1.158 -19.219 -11.477 1 97.25 8 TYR B C 1
ATOM 2585 O O . TYR B 1 8 ? 0.882 -20.156 -12.227 1 97.25 8 TYR B O 1
ATOM 2593 N N . GLY B 1 9 ? 0.922 -18 -11.82 1 96.56 9 GLY B N 1
ATOM 2594 C CA . GLY B 1 9 ? 0.212 -17.609 -13.023 1 96.56 9 GLY B CA 1
ATOM 2595 C C . GLY B 1 9 ? -1.277 -17.422 -12.805 1 96.56 9 GLY B C 1
ATOM 2596 O O . GLY B 1 9 ? -1.839 -17.938 -11.836 1 96.56 9 GLY B O 1
ATOM 2597 N N . THR B 1 10 ? -1.889 -16.672 -13.609 1 97.56 10 THR B N 1
ATOM 2598 C CA . THR B 1 10 ? -3.326 -16.422 -13.609 1 97.56 10 THR B CA 1
ATOM 2599 C C . THR B 1 10 ? -3.809 -16.047 -15.008 1 97.56 10 THR B C 1
ATOM 2601 O O . THR B 1 10 ? -3.039 -15.523 -15.812 1 97.56 10 THR B O 1
ATOM 2604 N N . PRO B 1 11 ? -5.059 -16.359 -15.312 1 96.69 11 PRO B N 1
ATOM 2605 C CA . PRO B 1 11 ? -5.551 -15.984 -16.641 1 96.69 11 PRO B CA 1
ATOM 2606 C C . PRO B 1 11 ? -5.527 -14.477 -16.875 1 96.69 11 PRO B C 1
ATOM 2608 O O . PRO B 1 11 ? -5.723 -13.703 -15.938 1 96.69 11 PRO B O 1
ATOM 2611 N N . TYR B 1 12 ? -5.312 -14.086 -18.172 1 91.94 12 TYR B N 1
ATOM 2612 C CA . TYR B 1 12 ? -5.336 -12.68 -18.562 1 91.94 12 TYR B CA 1
ATOM 2613 C C . TYR B 1 12 ? -6.758 -12.219 -18.859 1 91.94 12 TYR B C 1
ATOM 2615 O O . TYR B 1 12 ? -7.062 -11.023 -18.75 1 91.94 12 TYR B O 1
ATOM 2623 N N . ALA B 1 13 ? -7.59 -13.203 -19.25 1 92 13 ALA B N 1
ATOM 2624 C CA . ALA B 1 13 ? -8.961 -12.898 -19.656 1 92 13 ALA B CA 1
ATOM 2625 C C . ALA B 1 13 ? -9.922 -14.008 -19.234 1 92 13 ALA B C 1
ATOM 2627 O O . ALA B 1 13 ? 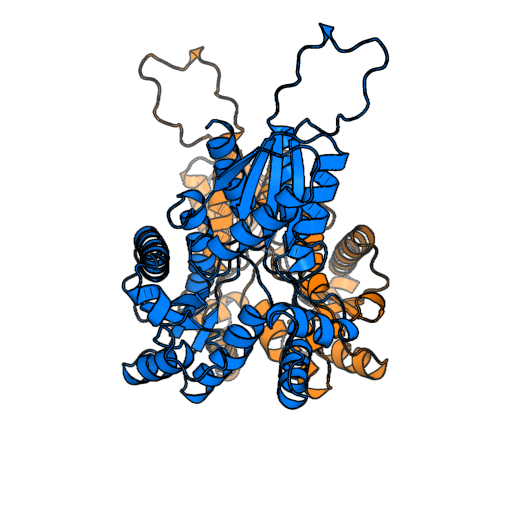-9.492 -15.141 -18.984 1 92 13 ALA B O 1
ATOM 2628 N N . PRO B 1 14 ? -11.195 -13.633 -19.219 1 93.25 14 PRO B N 1
ATOM 2629 C CA . PRO B 1 14 ? -12.188 -14.609 -18.75 1 93.25 14 PRO B CA 1
ATOM 2630 C C . PRO B 1 14 ? -12.219 -15.875 -19.609 1 93.25 14 PRO B C 1
ATOM 2632 O O . PRO B 1 14 ? -12.453 -16.969 -19.094 1 93.25 14 PRO B O 1
ATOM 2635 N N . GLU B 1 15 ? -11.914 -15.711 -20.906 1 94.62 15 GLU B N 1
ATOM 2636 C CA . GLU B 1 15 ? -11.984 -16.859 -21.812 1 94.62 15 GLU B CA 1
ATOM 2637 C C . GLU B 1 15 ? -10.891 -17.875 -21.5 1 94.62 15 GLU B C 1
ATOM 2639 O O . GLU B 1 15 ? -10.961 -19.016 -21.953 1 94.62 15 GLU B O 1
ATOM 2644 N N . GLU B 1 16 ? -9.938 -17.5 -20.703 1 96.75 16 GLU B N 1
ATOM 2645 C CA . GLU B 1 16 ? -8.797 -18.359 -20.422 1 96.75 16 GLU B CA 1
ATOM 2646 C C . GLU B 1 16 ? -9.016 -19.156 -19.141 1 96.75 16 GLU B C 1
ATOM 2648 O O . GLU B 1 16 ? -8.211 -20.031 -18.797 1 96.75 16 GLU B O 1
ATOM 2653 N N . ILE B 1 17 ? -10.133 -18.969 -18.469 1 97 17 ILE B N 1
ATOM 2654 C CA . ILE B 1 17 ? -10.367 -19.562 -17.156 1 97 17 ILE B CA 1
ATOM 2655 C C . ILE B 1 17 ? -10.461 -21.078 -17.297 1 97 17 ILE B C 1
ATOM 2657 O O . ILE B 1 17 ? -9.844 -21.828 -16.531 1 97 17 ILE B O 1
ATOM 2661 N N . GLU B 1 18 ? -11.164 -21.516 -18.328 1 97.25 18 GLU B N 1
ATOM 2662 C CA . GLU B 1 18 ? -11.352 -22.953 -18.484 1 97.25 18 GLU B CA 1
ATOM 2663 C C . GLU B 1 18 ? -10.023 -23.656 -18.781 1 97.25 18 GLU B C 1
ATOM 2665 O O . GLU B 1 18 ? -9.648 -24.609 -18.094 1 97.25 18 GLU B O 1
ATOM 2670 N N . PRO B 1 19 ? -9.297 -23.219 -19.812 1 97.38 19 PRO B N 1
ATOM 2671 C CA . PRO B 1 19 ? -8.023 -23.891 -20.062 1 97.38 19 PRO B CA 1
ATOM 2672 C C . PRO B 1 19 ? -7.051 -23.766 -18.906 1 97.38 19 PRO B C 1
ATOM 2674 O O . PRO B 1 19 ? -6.281 -24.688 -18.625 1 97.38 19 PRO B O 1
ATOM 2677 N N . TYR B 1 20 ? -7.012 -22.688 -18.266 1 97.69 20 TYR B N 1
ATOM 2678 C CA . TYR B 1 20 ? -6.191 -22.469 -17.094 1 97.69 20 TYR B CA 1
ATOM 2679 C C . TYR B 1 20 ? -6.527 -23.484 -16 1 97.69 20 TYR B C 1
ATOM 2681 O O . TYR B 1 20 ? -5.637 -24.156 -15.461 1 97.69 20 TYR B O 1
ATOM 2689 N N . TYR B 1 21 ? -7.82 -23.594 -15.633 1 97 21 TYR B N 1
ATOM 2690 C CA . TYR B 1 21 ? -8.281 -24.516 -14.602 1 97 21 TYR B CA 1
ATOM 2691 C C . TYR B 1 21 ? -8.023 -25.953 -15.016 1 97 21 TYR B C 1
ATOM 2693 O O . TYR B 1 21 ? -7.711 -26.797 -14.172 1 97 21 TYR B O 1
ATOM 2701 N N . THR B 1 22 ? -8.102 -26.25 -16.281 1 97.19 22 THR B N 1
ATOM 2702 C CA . THR B 1 22 ? -7.809 -27.578 -16.812 1 97.19 22 THR B CA 1
ATOM 2703 C C . THR B 1 22 ? -6.34 -27.922 -16.594 1 97.19 22 THR B C 1
ATOM 2705 O O . THR B 1 22 ? -6.012 -29.078 -16.281 1 97.19 22 THR B O 1
ATOM 2708 N N . ASP B 1 23 ? -5.48 -26.969 -16.75 1 95.75 23 ASP B N 1
ATOM 2709 C CA . ASP B 1 23 ? -4.059 -27.188 -16.516 1 95.75 23 ASP B CA 1
ATOM 2710 C C . ASP B 1 23 ? -3.793 -27.484 -15.039 1 95.75 23 ASP B C 1
ATOM 2712 O O . ASP B 1 23 ? -3.025 -28.406 -14.719 1 95.75 23 ASP B O 1
ATOM 2716 N N . ILE B 1 24 ? -4.418 -26.766 -14.164 1 94.06 24 ILE B N 1
ATOM 2717 C CA . ILE B 1 24 ? -4.27 -26.969 -12.727 1 94.06 24 ILE B CA 1
ATOM 2718 C C . ILE B 1 24 ? -4.68 -28.391 -12.352 1 94.06 24 ILE B C 1
ATOM 2720 O O . ILE B 1 24 ? -4.074 -29 -11.477 1 94.06 24 ILE B O 1
ATOM 2724 N N . ARG B 1 25 ? -5.633 -28.859 -13.156 1 92.62 25 ARG B N 1
ATOM 2725 C CA . ARG B 1 25 ? -6.176 -30.188 -12.875 1 92.62 25 ARG B CA 1
ATOM 2726 C C . ARG B 1 25 ? -5.477 -31.266 -13.703 1 92.62 25 ARG B C 1
ATOM 2728 O O . ARG B 1 25 ? -6.07 -32.281 -14.031 1 92.62 25 ARG B O 1
ATOM 2735 N N . ARG B 1 26 ? -4.367 -30.938 -14.219 1 91.75 26 ARG B N 1
ATOM 2736 C CA . ARG B 1 26 ? -3.508 -31.891 -14.93 1 91.75 26 ARG B CA 1
ATOM 2737 C C . ARG B 1 26 ? -4.199 -32.438 -16.172 1 91.75 26 ARG B C 1
ATOM 2739 O O . ARG B 1 26 ? -4.188 -33.625 -16.422 1 91.75 26 ARG B O 1
ATOM 2746 N N . GLY B 1 27 ? -4.957 -31.547 -16.766 1 93.12 27 GLY B N 1
ATOM 2747 C CA . GLY B 1 27 ? -5.527 -31.906 -18.062 1 93.12 27 GLY B CA 1
ATOM 2748 C C . GLY B 1 27 ? -6.98 -32.344 -17.984 1 93.12 27 GLY B C 1
ATOM 2749 O O . GLY B 1 27 ? -7.633 -32.531 -19 1 93.12 27 GLY B O 1
ATOM 2750 N N . LYS B 1 28 ? -7.473 -32.469 -16.812 1 94.44 28 LYS B N 1
ATOM 2751 C CA . LYS B 1 28 ? -8.867 -32.844 -16.625 1 94.44 28 LYS B CA 1
ATOM 2752 C C . LYS B 1 28 ? -9.773 -31.625 -16.562 1 94.44 28 LYS B C 1
ATOM 2754 O O . LYS B 1 28 ? -9.641 -30.797 -15.672 1 94.44 28 LYS B O 1
ATOM 2759 N N . ARG B 1 29 ? -10.633 -31.641 -17.453 1 95.62 29 ARG B N 1
ATOM 2760 C CA . ARG B 1 29 ? -11.539 -30.5 -17.5 1 95.62 29 ARG B CA 1
ATOM 2761 C C . ARG B 1 29 ? -12.383 -30.406 -16.234 1 95.62 29 ARG B C 1
ATOM 2763 O O . ARG B 1 29 ? -12.945 -31.406 -15.781 1 95.62 29 ARG B O 1
ATOM 2770 N N . PRO B 1 30 ? -12.516 -29.25 -15.672 1 95.06 30 PRO B N 1
ATOM 2771 C CA . PRO B 1 30 ? -13.375 -29.094 -14.492 1 95.06 30 PRO B CA 1
ATOM 2772 C C . PRO B 1 30 ? -14.859 -29.219 -14.828 1 95.06 30 PRO B C 1
ATOM 2774 O O . PRO B 1 30 ? -15.25 -29.062 -15.992 1 95.06 30 PRO B O 1
ATOM 2777 N N . SER B 1 31 ? -15.664 -29.562 -13.789 1 95.44 31 SER B N 1
ATOM 2778 C CA . SER B 1 31 ? -17.109 -29.547 -13.969 1 95.44 31 SER B CA 1
ATOM 2779 C C . SER B 1 31 ? -17.609 -28.125 -14.242 1 95.44 31 SER B C 1
ATOM 2781 O O . SER B 1 31 ? -16.906 -27.156 -13.961 1 95.44 31 SER B O 1
ATOM 2783 N N . GLU B 1 32 ? -18.766 -28.062 -14.758 1 96.69 32 GLU B N 1
ATOM 2784 C CA . GLU B 1 32 ? -19.359 -26.766 -15.023 1 96.69 32 GLU B CA 1
ATOM 2785 C C . GLU B 1 32 ? -19.547 -25.969 -13.734 1 96.69 32 GLU B C 1
ATOM 2787 O O . GLU B 1 32 ? -19.406 -24.734 -13.734 1 96.69 32 GLU B O 1
ATOM 2792 N N . GLU B 1 33 ? -19.875 -26.641 -12.727 1 95.56 33 GLU B N 1
ATOM 2793 C CA . GLU B 1 33 ? -20.047 -26 -11.43 1 95.56 33 GLU B CA 1
ATOM 2794 C C . GLU B 1 33 ? -18.75 -25.375 -10.93 1 95.56 33 GLU B C 1
ATOM 2796 O O . GLU B 1 33 ? -18.734 -24.25 -10.438 1 95.56 33 GLU B O 1
ATOM 2801 N N . LEU B 1 34 ? -17.703 -26.062 -11.07 1 94.75 34 LEU B N 1
ATOM 2802 C CA . LEU B 1 34 ? -16.406 -25.578 -10.648 1 94.75 34 LEU B CA 1
ATOM 2803 C C . LEU B 1 34 ? -15.961 -24.391 -11.492 1 94.75 34 LEU B C 1
ATOM 2805 O O . LEU B 1 34 ? -15.391 -23.422 -10.977 1 94.75 34 LEU B O 1
ATOM 2809 N N . LEU B 1 35 ? -16.188 -24.453 -12.758 1 96.56 35 LEU B N 1
ATOM 2810 C CA . LEU B 1 35 ? -15.844 -23.375 -13.664 1 96.56 35 LEU B CA 1
ATOM 2811 C C . LEU B 1 35 ? -16.625 -22.109 -13.32 1 96.56 35 LEU B C 1
ATOM 2813 O O . LEU B 1 35 ? -16.062 -21.016 -13.312 1 96.56 35 LEU B O 1
ATOM 2817 N N . LYS B 1 36 ? -17.906 -22.281 -13.07 1 96.5 36 LYS B N 1
ATOM 2818 C CA . LYS B 1 36 ? -18.75 -21.141 -12.703 1 96.5 36 LYS B CA 1
ATOM 2819 C C . LYS B 1 36 ? -18.281 -20.5 -11.406 1 96.5 36 LYS B C 1
ATOM 2821 O O . LYS B 1 36 ? -18.219 -19.281 -11.289 1 96.5 36 LYS B O 1
ATOM 2826 N N . GLU B 1 37 ? -17.938 -21.328 -10.492 1 95.25 37 GLU B N 1
ATOM 2827 C CA . GLU B 1 37 ? -17.453 -20.828 -9.203 1 95.25 37 GLU B CA 1
ATOM 2828 C C . GLU B 1 37 ? -16.172 -20.016 -9.367 1 95.25 37 GLU B C 1
ATOM 2830 O O . GLU B 1 37 ? -16.062 -18.922 -8.797 1 95.25 37 GLU B O 1
ATOM 2835 N N . LEU B 1 38 ? -15.242 -20.562 -10.094 1 95.94 38 LEU B N 1
ATOM 2836 C CA . LEU B 1 38 ? -13.984 -19.859 -10.297 1 95.94 38 LEU B CA 1
ATOM 2837 C C . LEU B 1 38 ? -14.219 -18.547 -11.062 1 95.94 38 LEU B C 1
ATOM 2839 O O . LEU B 1 38 ? -13.648 -17.516 -10.711 1 95.94 38 LEU B O 1
ATOM 2843 N N . ALA B 1 39 ? -15.031 -18.625 -12.047 1 96.44 39 ALA B N 1
ATOM 2844 C CA . ALA B 1 39 ? -15.359 -17.422 -12.828 1 96.44 39 ALA B CA 1
ATOM 2845 C C . ALA B 1 39 ? -15.992 -16.359 -11.953 1 96.44 39 ALA B C 1
ATOM 2847 O O . ALA B 1 39 ? -15.688 -15.164 -12.102 1 96.44 39 ALA B O 1
ATOM 2848 N N . GLU B 1 40 ? -16.859 -16.766 -11.07 1 96.38 40 GLU B N 1
ATOM 2849 C CA . GLU B 1 40 ? -17.531 -15.844 -10.156 1 96.38 40 GLU B CA 1
ATOM 2850 C C . GLU B 1 40 ? -16.516 -15.195 -9.203 1 96.38 40 GLU B C 1
ATOM 2852 O O . GLU B 1 40 ? -16.656 -14.016 -8.867 1 96.38 40 GLU B O 1
ATOM 2857 N N . ARG B 1 41 ? -15.539 -15.945 -8.773 1 95.94 41 ARG B N 1
ATOM 2858 C CA . ARG B 1 41 ? -14.508 -15.383 -7.906 1 95.94 41 ARG B CA 1
ATOM 2859 C C . ARG B 1 41 ? -13.727 -14.281 -8.617 1 95.94 41 ARG B C 1
ATOM 2861 O O . ARG B 1 41 ? -13.477 -13.219 -8.039 1 95.94 41 ARG B O 1
ATOM 2868 N N . TYR B 1 42 ? -13.375 -14.57 -9.859 1 95.88 42 TYR B N 1
ATOM 2869 C CA . TYR B 1 42 ? -12.68 -13.555 -10.648 1 95.88 42 TYR B CA 1
ATOM 2870 C C . TYR B 1 42 ? -13.562 -12.328 -10.844 1 95.88 42 TYR B C 1
ATOM 2872 O O . TYR B 1 42 ? -13.078 -11.188 -10.773 1 95.88 42 TYR B O 1
ATOM 2880 N N . GLU B 1 43 ? -14.852 -12.562 -11.062 1 94.06 43 GLU B N 1
ATOM 2881 C CA . GLU B 1 43 ? -15.781 -11.461 -11.258 1 94.06 43 GLU B CA 1
ATOM 2882 C C . GLU B 1 43 ? -15.875 -10.594 -10 1 94.06 43 GLU B C 1
ATOM 2884 O O . GLU B 1 43 ? -15.914 -9.367 -10.094 1 94.06 43 GLU B O 1
ATOM 2889 N N . GLN B 1 44 ? -15.852 -11.203 -8.891 1 94.19 44 GLN B N 1
ATOM 2890 C CA . GLN B 1 44 ? -16 -10.5 -7.625 1 94.19 44 GLN B CA 1
ATOM 2891 C C . GLN B 1 44 ? -14.789 -9.633 -7.32 1 94.19 44 GLN B C 1
ATOM 2893 O O . GLN B 1 44 ? -14.914 -8.539 -6.762 1 94.19 44 GLN B O 1
ATOM 2898 N N . ILE B 1 45 ? -13.609 -10.07 -7.738 1 95 45 ILE B N 1
ATOM 2899 C CA . ILE B 1 45 ? -12.422 -9.289 -7.414 1 95 45 ILE B CA 1
ATOM 2900 C C . ILE B 1 45 ? -12.07 -8.375 -8.586 1 95 45 ILE B C 1
ATOM 2902 O O . ILE B 1 45 ? -11.227 -7.484 -8.453 1 95 45 ILE B O 1
ATOM 2906 N N . GLY B 1 46 ? -12.719 -8.578 -9.742 1 92.69 46 GLY B N 1
ATOM 2907 C CA . GLY B 1 46 ? -12.406 -7.844 -10.953 1 92.69 46 GLY B CA 1
ATOM 2908 C C . GLY B 1 46 ? -11.328 -8.508 -11.797 1 92.69 46 GLY B C 1
ATOM 2909 O O . GLY B 1 46 ? -11.625 -9.141 -12.805 1 92.69 46 GLY B O 1
ATOM 2910 N N . LYS B 1 47 ? -10.102 -8.359 -11.43 1 94.75 47 LYS B N 1
ATOM 2911 C CA . LYS B 1 47 ? -8.961 -8.969 -12.094 1 94.75 47 LYS B CA 1
ATOM 2912 C C . LYS B 1 47 ? -7.824 -9.234 -11.109 1 94.75 47 LYS B C 1
ATOM 2914 O O . LYS B 1 47 ? -7.559 -8.414 -10.227 1 94.75 47 LYS B O 1
ATOM 2919 N N . SER B 1 48 ? -7.266 -10.445 -11.273 1 96.88 48 SER B N 1
ATOM 2920 C CA . SER B 1 48 ? -6.051 -10.711 -10.508 1 96.88 48 SER B CA 1
ATOM 2921 C C . SER B 1 48 ? -4.863 -9.945 -11.07 1 96.88 48 SER B C 1
ATOM 2923 O O . SER B 1 48 ? -4.562 -10.039 -12.258 1 96.88 48 SER B O 1
ATOM 2925 N N . PRO B 1 49 ? -4.164 -9.227 -10.211 1 97.44 49 PRO B N 1
ATOM 2926 C CA . PRO B 1 49 ? -3.023 -8.453 -10.703 1 97.44 49 PRO B CA 1
ATOM 2927 C C . PRO B 1 49 ? -1.731 -9.273 -10.742 1 97.44 49 PRO B C 1
ATOM 2929 O O . PRO B 1 49 ? -0.65 -8.711 -10.938 1 97.44 49 PRO B O 1
ATOM 2932 N N . LEU B 1 50 ? -1.783 -10.555 -10.578 1 97.81 50 LEU B N 1
ATOM 2933 C CA . LEU B 1 50 ? -0.604 -11.383 -10.367 1 97.81 50 LEU B CA 1
ATOM 2934 C C . LEU B 1 50 ? 0.339 -11.305 -11.562 1 97.81 50 LEU B C 1
ATOM 2936 O O . LEU B 1 50 ? 1.559 -11.234 -11.398 1 97.81 50 LEU B O 1
ATOM 2940 N N . ASN B 1 51 ? -0.216 -11.305 -12.789 1 95.88 51 ASN B N 1
ATOM 2941 C CA . ASN B 1 51 ? 0.624 -11.25 -13.984 1 95.88 51 ASN B CA 1
ATOM 2942 C C . ASN B 1 51 ? 1.439 -9.961 -14.039 1 95.88 51 ASN B C 1
ATOM 2944 O O . ASN B 1 51 ? 2.652 -10 -14.258 1 95.88 51 ASN B O 1
ATOM 2948 N N . GLU B 1 52 ? 0.76 -8.859 -13.867 1 96.81 52 GLU B N 1
ATOM 2949 C CA . GLU B 1 52 ? 1.427 -7.559 -13.898 1 96.81 52 GLU B CA 1
ATOM 2950 C C . GLU B 1 52 ? 2.463 -7.445 -12.781 1 96.81 52 GLU B C 1
ATOM 2952 O O . GLU B 1 52 ? 3.582 -6.984 -13.016 1 96.81 52 GLU B O 1
ATOM 2957 N N . ILE B 1 53 ? 2.088 -7.875 -11.562 1 98.12 53 ILE B N 1
ATOM 2958 C CA . ILE B 1 53 ? 2.994 -7.816 -10.422 1 98.12 53 ILE B CA 1
ATOM 2959 C C . ILE B 1 53 ? 4.246 -8.641 -10.711 1 98.12 53 ILE B C 1
ATOM 2961 O O . ILE B 1 53 ? 5.367 -8.172 -10.508 1 98.12 53 ILE B O 1
ATOM 2965 N N . THR B 1 54 ? 4.086 -9.875 -11.234 1 98.06 54 THR B N 1
ATOM 2966 C CA . THR B 1 54 ? 5.199 -10.773 -11.508 1 98.06 54 THR B CA 1
ATOM 2967 C C . THR B 1 54 ? 6.125 -10.18 -12.562 1 98.06 54 THR B C 1
ATOM 2969 O O . THR B 1 54 ? 7.348 -10.227 -12.422 1 98.06 54 THR B O 1
ATOM 2972 N N . LEU B 1 55 ? 5.547 -9.641 -13.594 1 97.56 55 LEU B N 1
ATOM 2973 C CA . LEU B 1 55 ? 6.336 -9.031 -14.656 1 97.56 55 LEU B CA 1
ATOM 2974 C C . LEU B 1 55 ? 7.148 -7.852 -14.117 1 97.56 55 LEU B C 1
ATOM 2976 O O . LEU B 1 55 ? 8.336 -7.719 -14.43 1 97.56 55 LEU B O 1
ATOM 2980 N N . VAL B 1 56 ? 6.52 -7.047 -13.312 1 97.31 56 VAL B N 1
ATOM 2981 C CA . VAL B 1 56 ? 7.207 -5.883 -12.766 1 97.31 56 VAL B CA 1
ATOM 2982 C C . VAL B 1 56 ? 8.289 -6.336 -11.781 1 97.31 56 VAL B C 1
ATOM 2984 O O . VAL B 1 56 ? 9.359 -5.734 -11.711 1 97.31 56 VAL B O 1
ATOM 2987 N N . GLN B 1 57 ? 8.016 -7.391 -11.008 1 98.12 57 GLN B N 1
ATOM 2988 C CA . GLN B 1 57 ? 9.047 -7.973 -10.156 1 98.12 57 GLN B CA 1
ATOM 2989 C C . GLN B 1 57 ? 10.281 -8.352 -10.969 1 98.12 57 GLN B C 1
ATOM 2991 O O . GLN B 1 57 ? 11.406 -8.031 -10.586 1 98.12 57 GLN B O 1
ATOM 2996 N N . ALA B 1 58 ? 10.07 -8.969 -12.094 1 98.19 58 ALA B N 1
ATOM 2997 C CA . ALA B 1 58 ? 11.156 -9.414 -12.953 1 98.19 58 ALA B CA 1
ATOM 2998 C C . ALA B 1 58 ? 11.938 -8.227 -13.516 1 98.19 58 ALA B C 1
ATOM 3000 O O . ALA B 1 58 ? 13.172 -8.227 -13.508 1 98.19 58 ALA B O 1
ATOM 3001 N N . LEU B 1 59 ? 11.203 -7.23 -14.016 1 96.69 59 LEU B N 1
ATOM 3002 C CA . LEU B 1 59 ? 11.82 -6.047 -14.594 1 96.69 59 LEU B CA 1
ATOM 3003 C C . LEU B 1 59 ? 12.656 -5.305 -13.562 1 96.69 59 LEU B C 1
ATOM 3005 O O . LEU B 1 59 ? 13.789 -4.898 -13.844 1 96.69 59 LEU B O 1
ATOM 3009 N N . ARG B 1 60 ? 12.133 -5.156 -12.406 1 96 60 ARG B N 1
ATOM 3010 C CA . ARG B 1 60 ? 12.844 -4.441 -11.352 1 96 60 ARG B CA 1
ATOM 3011 C C . ARG B 1 60 ? 14.039 -5.242 -10.859 1 96 60 ARG B C 1
ATOM 3013 O O . ARG B 1 60 ? 15.102 -4.676 -10.57 1 96 60 ARG B O 1
ATOM 3020 N N . LEU B 1 61 ? 13.875 -6.543 -10.75 1 97.44 61 LEU B N 1
ATOM 3021 C CA . LEU B 1 61 ? 14.984 -7.398 -10.344 1 97.44 61 LEU B CA 1
ATOM 3022 C C . LEU B 1 61 ? 16.125 -7.312 -11.352 1 97.44 61 LEU B C 1
ATOM 3024 O O . LEU B 1 61 ? 17.297 -7.164 -10.969 1 97.44 61 LEU B O 1
ATOM 3028 N N . GLN B 1 62 ? 15.781 -7.363 -12.625 1 97 62 GLN B N 1
ATOM 3029 C CA . GLN B 1 62 ? 16.797 -7.25 -13.672 1 97 62 GLN B CA 1
ATOM 3030 C C . GLN B 1 62 ? 17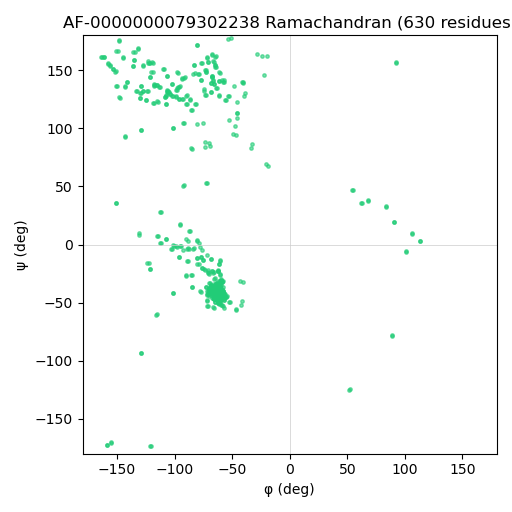.516 -5.914 -13.602 1 97 62 GLN B C 1
ATOM 3032 O O . GLN B 1 62 ? 18.75 -5.859 -13.711 1 97 62 GLN B O 1
ATOM 3037 N N . ALA B 1 63 ? 16.766 -4.867 -13.414 1 94.62 63 ALA B N 1
ATOM 3038 C CA . ALA B 1 63 ? 17.359 -3.533 -13.312 1 94.62 63 ALA B CA 1
ATOM 3039 C C . ALA B 1 63 ? 18.312 -3.445 -12.133 1 94.62 63 ALA B C 1
ATOM 3041 O O . ALA B 1 63 ? 19.422 -2.922 -12.266 1 94.62 63 ALA B O 1
ATOM 3042 N N . LEU B 1 64 ? 17.922 -3.975 -11.023 1 93.88 64 LEU B N 1
ATOM 3043 C CA . LEU B 1 64 ? 18.75 -3.91 -9.82 1 93.88 64 LEU B CA 1
ATOM 3044 C C . LEU B 1 64 ? 20.016 -4.742 -9.984 1 93.88 64 LEU B C 1
ATOM 3046 O O . LEU B 1 64 ? 21.094 -4.332 -9.547 1 93.88 64 LEU B O 1
ATOM 3050 N N . LEU B 1 65 ? 19.859 -5.828 -10.578 1 94.38 65 LEU B N 1
ATOM 3051 C CA . LEU B 1 65 ? 21.016 -6.703 -10.797 1 94.38 65 LEU B CA 1
ATOM 3052 C C . LEU B 1 65 ? 22.016 -6.043 -11.734 1 94.38 65 LEU B C 1
ATOM 3054 O O . LEU B 1 65 ? 23.219 -6.281 -11.625 1 94.38 65 LEU B O 1
ATOM 3058 N N . ASN B 1 66 ? 21.547 -5.207 -12.633 1 92.31 66 ASN B N 1
ATOM 3059 C CA . ASN B 1 66 ? 22.406 -4.578 -13.625 1 92.31 66 ASN B CA 1
ATOM 3060 C C . ASN B 1 66 ? 22.969 -3.252 -13.125 1 92.31 66 ASN B C 1
ATOM 3062 O O . ASN B 1 66 ? 23.906 -2.699 -13.719 1 92.31 66 ASN B O 1
ATOM 3066 N N . LEU B 1 67 ? 22.344 -2.531 -12.211 1 79.19 67 LEU B N 1
ATOM 3067 C CA . LEU B 1 67 ? 22.906 -1.319 -11.617 1 79.19 67 LEU B CA 1
ATOM 3068 C C . LEU B 1 67 ? 24.203 -1.624 -10.875 1 79.19 67 LEU B C 1
ATOM 3070 O O . LEU B 1 67 ? 25.156 -0.843 -10.93 1 79.19 67 LEU B O 1
ATOM 3074 N N . GLU B 1 68 ? 24.281 -2.547 -10.016 1 55.41 68 GLU B N 1
ATOM 3075 C CA . GLU B 1 68 ? 25.438 -2.881 -9.188 1 55.41 68 GLU B CA 1
ATOM 3076 C C . GLU B 1 68 ? 26.484 -3.67 -9.977 1 55.41 68 GLU B C 1
ATOM 3078 O O . GLU B 1 68 ? 27.531 -4.016 -9.445 1 55.41 68 GLU B O 1
ATOM 3083 N N . ALA B 1 69 ? 26.219 -3.961 -11.148 1 48.5 69 ALA B N 1
ATOM 3084 C CA . ALA B 1 69 ? 27.234 -4.75 -11.844 1 48.5 69 ALA B CA 1
ATOM 3085 C C . ALA B 1 69 ? 28.422 -3.887 -12.234 1 48.5 69 ALA B C 1
ATOM 3087 O O . ALA B 1 69 ? 28.266 -2.822 -12.836 1 48.5 69 ALA B O 1
ATOM 3088 N N . PRO B 1 70 ? 29.562 -3.973 -11.547 1 42.78 70 PRO B N 1
ATOM 3089 C CA . PRO B 1 70 ? 30.766 -3.236 -11.914 1 42.78 70 PRO B CA 1
ATOM 3090 C C . PRO B 1 70 ? 30.984 -3.166 -13.43 1 42.78 70 PRO B C 1
ATOM 3092 O O . PRO B 1 70 ? 30.578 -4.078 -14.156 1 42.78 70 PRO B O 1
ATOM 3095 N N . PRO B 1 71 ? 31.234 -1.843 -13.891 1 39.44 71 PRO B N 1
ATOM 3096 C CA . PRO B 1 71 ? 31.656 -1.812 -15.289 1 39.44 71 PRO B CA 1
ATOM 3097 C C . PRO B 1 71 ? 32.719 -2.859 -15.609 1 39.44 71 PRO B C 1
ATOM 3099 O O . PRO B 1 71 ? 33.531 -3.203 -14.742 1 39.44 71 PRO B O 1
ATOM 3102 N N . LEU B 1 72 ? 32.531 -3.818 -16.344 1 35.38 72 LEU B N 1
ATOM 3103 C CA . LEU B 1 72 ? 33.688 -4.586 -16.797 1 35.38 72 LEU B CA 1
ATOM 3104 C C . LEU B 1 72 ? 34.844 -3.66 -17.141 1 35.38 72 LEU B C 1
ATOM 3106 O O . LEU B 1 72 ? 34.625 -2.521 -17.562 1 35.38 72 LEU B O 1
ATOM 3110 N N . PRO B 1 73 ? 36.062 -3.908 -16.844 1 32.59 73 PRO B N 1
ATOM 3111 C CA . PRO B 1 73 ? 37.281 -3.115 -17.125 1 32.59 73 PRO B CA 1
ATOM 3112 C C . PRO B 1 73 ? 37.25 -2.516 -18.531 1 32.59 73 PRO B C 1
ATOM 3114 O O . PRO B 1 73 ? 36.656 -3.086 -19.438 1 32.59 73 PRO B O 1
ATOM 3117 N N . LYS B 1 74 ? 37.719 -1.271 -18.625 1 35.03 74 LYS B N 1
ATOM 3118 C CA . LYS B 1 74 ? 37.938 -0.393 -19.766 1 35.03 74 LYS B CA 1
ATOM 3119 C C . LYS B 1 74 ? 38.531 -1.154 -20.938 1 35.03 74 LYS B C 1
ATOM 3121 O O . LYS B 1 74 ? 38.594 -0.649 -22.062 1 35.03 74 LYS B O 1
ATOM 3126 N N . ARG B 1 75 ? 39.625 -1.962 -20.641 1 34.22 75 ARG B N 1
ATOM 3127 C CA . ARG B 1 75 ? 40.438 -2.416 -21.75 1 34.22 75 ARG B CA 1
ATOM 3128 C C . ARG B 1 75 ? 39.562 -2.877 -22.922 1 34.22 75 ARG B C 1
ATOM 3130 O O . ARG B 1 75 ? 40.062 -3.08 -24.031 1 34.22 75 ARG B O 1
ATOM 3137 N N . LEU B 1 76 ? 38.312 -3.432 -22.656 1 31.22 76 LEU B N 1
ATOM 3138 C CA . LEU B 1 76 ? 37.531 -3.877 -23.812 1 31.22 76 LEU B CA 1
ATOM 3139 C C . LEU B 1 76 ? 36.594 -2.771 -24.297 1 31.22 76 LEU B C 1
ATOM 3141 O O . LEU B 1 76 ? 35.656 -3.033 -25.047 1 31.22 76 LEU B O 1
ATOM 3145 N N . LEU B 1 77 ? 36.531 -1.579 -23.547 1 32.75 77 LEU B N 1
ATOM 3146 C CA . LEU B 1 77 ? 35.844 -0.408 -24.062 1 32.75 77 LEU B CA 1
ATOM 3147 C C . LEU B 1 77 ? 36.594 0.196 -25.25 1 32.75 77 LEU B C 1
ATOM 3149 O O . LEU B 1 77 ? 37.688 0.698 -25.094 1 32.75 77 LEU B O 1
ATOM 3153 N N . GLY B 1 78 ? 36.406 -0.269 -26.438 1 31.75 78 GLY B N 1
ATOM 3154 C CA . GLY B 1 78 ? 36.812 0.57 -27.547 1 31.75 78 GLY B CA 1
ATOM 3155 C C . GLY B 1 78 ? 36.219 1.959 -27.516 1 31.75 78 GLY B C 1
ATOM 3156 O O . GLY B 1 78 ? 35.5 2.299 -26.578 1 31.75 78 GLY B O 1
ATOM 3157 N N . PRO B 1 79 ? 36.594 2.859 -28.5 1 33.47 79 PRO B N 1
ATOM 3158 C CA . PRO B 1 79 ? 36.344 4.301 -28.609 1 33.47 79 PRO B CA 1
ATOM 3159 C C . PRO B 1 79 ? 34.875 4.676 -28.328 1 33.47 79 PRO B C 1
ATOM 3161 O O . PRO B 1 79 ? 34.562 5.855 -28.188 1 33.47 79 PRO B O 1
ATOM 3164 N N . PHE B 1 80 ? 34.031 4.074 -29.062 1 29.95 80 PHE B N 1
ATOM 3165 C CA . PHE B 1 80 ? 32.625 4.449 -29.094 1 29.95 80 PHE B CA 1
ATOM 3166 C C . PHE B 1 80 ? 31.922 4.004 -27.812 1 29.95 80 PHE B C 1
ATOM 3168 O O . PHE B 1 80 ? 31.906 2.812 -27.484 1 29.95 80 PHE B O 1
ATOM 3175 N N . PRO B 1 81 ? 31.969 4.891 -26.797 1 35.22 81 PRO B N 1
ATOM 3176 C CA . PRO B 1 81 ? 31.5 4.496 -25.469 1 35.22 81 PRO B CA 1
ATOM 3177 C C . PRO B 1 81 ? 30.141 3.781 -25.5 1 35.22 81 PRO B C 1
ATOM 3179 O O . PRO B 1 81 ? 29.203 4.273 -26.125 1 35.22 81 PRO B O 1
ATOM 3182 N N . PRO B 1 82 ? 30.156 2.443 -25.547 1 32.34 82 PRO B N 1
ATOM 3183 C CA . PRO B 1 82 ? 28.891 1.751 -25.766 1 32.34 82 PRO B CA 1
ATOM 3184 C C . PRO B 1 82 ? 27.766 2.301 -24.891 1 32.34 82 PRO B C 1
ATOM 3186 O O . PRO B 1 82 ? 28.031 2.857 -23.828 1 32.34 82 PRO B O 1
ATOM 3189 N N . ARG B 1 83 ? 26.703 2.734 -25.547 1 32.06 83 ARG B N 1
ATOM 3190 C CA . ARG B 1 83 ? 25.359 3.035 -25.047 1 32.06 83 ARG B CA 1
ATOM 3191 C C . ARG B 1 83 ? 25.094 2.283 -23.734 1 32.06 83 ARG B C 1
ATOM 3193 O O . ARG B 1 83 ? 25.703 1.248 -23.469 1 32.06 83 ARG B O 1
ATOM 3200 N N . ALA B 1 84 ? 24.359 2.838 -22.812 1 35.97 84 ALA B N 1
ATOM 3201 C CA . ALA B 1 84 ? 23.984 2.334 -21.5 1 35.97 84 ALA B CA 1
ATOM 3202 C C . ALA B 1 84 ? 23.828 0.816 -21.516 1 35.97 84 ALA B C 1
ATOM 3204 O O . ALA B 1 84 ? 22.953 0.286 -22.219 1 35.97 84 ALA B O 1
ATOM 3205 N N . PRO B 1 85 ? 24.75 -0.096 -21.344 1 36.06 85 PRO B N 1
ATOM 3206 C CA . PRO B 1 85 ? 24.797 -1.536 -21.609 1 36.06 85 PRO B CA 1
ATOM 3207 C C . PRO B 1 85 ? 23.625 -2.283 -20.969 1 36.06 85 PRO B C 1
ATOM 3209 O O . PRO B 1 85 ? 23.109 -1.855 -19.938 1 36.06 85 PRO B O 1
ATOM 3212 N N . GLN B 1 86 ? 22.469 -2.869 -21.609 1 44.31 86 GLN B N 1
ATOM 3213 C CA . GLN B 1 86 ? 21.766 -4.07 -21.188 1 44.31 86 GLN B CA 1
ATOM 3214 C C . GLN B 1 86 ? 22.625 -4.922 -20.266 1 44.31 86 GLN B C 1
ATOM 3216 O O . GLN B 1 86 ? 23.688 -5.395 -20.672 1 44.31 86 GLN B O 1
ATOM 3221 N N . GLY B 1 87 ? 22.891 -4.449 -19.125 1 56.16 87 GLY B N 1
ATOM 3222 C CA . GLY B 1 87 ? 23.719 -5.227 -18.219 1 56.16 87 GLY B CA 1
ATOM 3223 C C . GLY B 1 87 ? 23.609 -6.723 -18.438 1 56.16 87 GLY B C 1
ATOM 3224 O O . GLY B 1 87 ? 22.75 -7.18 -19.203 1 56.16 87 GLY B O 1
ATOM 3225 N N . PRO B 1 88 ? 24.562 -7.602 -17.906 1 77.19 88 PRO B N 1
ATOM 3226 C CA . PRO B 1 88 ? 24.734 -9.023 -18.203 1 77.19 88 PRO B CA 1
ATOM 3227 C C . PRO B 1 88 ? 23.688 -9.898 -17.516 1 77.19 88 PRO B C 1
ATOM 3229 O O . PRO B 1 88 ? 23.5 -11.055 -17.922 1 77.19 88 PRO B O 1
ATOM 3232 N N . ALA B 1 89 ? 22.859 -9.203 -16.672 1 92.81 89 ALA B N 1
ATOM 3233 C CA . ALA B 1 89 ? 21.906 -10.086 -16 1 92.81 89 ALA B CA 1
ATOM 3234 C C . ALA B 1 89 ? 20.578 -10.125 -16.75 1 92.81 89 ALA B C 1
ATOM 3236 O O . ALA B 1 89 ? 20.109 -9.094 -17.234 1 92.81 89 ALA B O 1
ATOM 3237 N N . ARG B 1 90 ? 20.047 -11.25 -16.891 1 96.12 90 ARG B N 1
ATOM 3238 C CA . ARG B 1 90 ? 18.75 -11.461 -17.547 1 96.12 90 ARG B CA 1
ATOM 3239 C C . ARG B 1 90 ? 17.797 -12.203 -16.609 1 96.12 90 ARG B C 1
ATOM 3241 O O . ARG B 1 90 ? 18.172 -13.188 -15.977 1 96.12 90 ARG B O 1
ATOM 3248 N N . VAL B 1 91 ? 16.578 -11.648 -16.531 1 98.25 91 VAL B N 1
ATOM 3249 C CA . VAL B 1 91 ? 15.555 -12.289 -15.719 1 98.25 91 VAL B CA 1
ATOM 3250 C C . VAL B 1 91 ? 14.414 -12.773 -16.609 1 98.25 91 VAL B C 1
ATOM 3252 O O . VAL B 1 91 ? 13.852 -12 -17.391 1 98.25 91 VAL B O 1
ATOM 3255 N N . TYR B 1 92 ? 14.133 -14.055 -16.531 1 98.44 92 TYR B N 1
ATOM 3256 C CA . TYR B 1 92 ? 13.039 -14.688 -17.25 1 98.44 92 TYR B CA 1
ATOM 3257 C C . TYR B 1 92 ? 11.898 -15.047 -16.312 1 98.44 92 TYR B C 1
ATOM 3259 O O . TYR B 1 92 ? 12.125 -15.422 -15.156 1 98.44 92 TYR B O 1
ATOM 3267 N N . VAL B 1 93 ? 10.672 -14.93 -16.859 1 98.62 93 VAL B N 1
ATOM 3268 C CA . VAL B 1 93 ? 9.492 -15.266 -16.062 1 98.62 93 VAL B CA 1
ATOM 3269 C C . VAL B 1 93 ? 8.883 -16.578 -16.547 1 98.62 93 VAL B C 1
ATOM 3271 O O . VAL B 1 93 ? 8.695 -16.766 -17.75 1 98.62 93 VAL B O 1
ATOM 3274 N N . GLY B 1 94 ? 8.656 -17.5 -15.711 1 98.5 94 GLY B N 1
ATOM 3275 C CA . GLY B 1 94 ? 7.914 -18.719 -15.961 1 98.5 94 GLY B CA 1
ATOM 3276 C C . GLY B 1 94 ? 6.836 -18.984 -14.93 1 98.5 94 GLY B C 1
ATOM 3277 O O . GLY B 1 94 ? 7.105 -18.984 -13.727 1 98.5 94 GLY B O 1
ATOM 3278 N N . THR B 1 95 ? 5.617 -19.281 -15.414 1 98 95 THR B N 1
ATOM 3279 C CA . THR B 1 95 ? 4.531 -19.516 -14.469 1 98 95 THR B CA 1
ATOM 3280 C C . THR B 1 95 ? 4.137 -21 -14.469 1 98 95 THR B C 1
ATOM 3282 O O . THR B 1 95 ? 4.301 -21.688 -15.469 1 98 95 THR B O 1
ATOM 3285 N N . LYS B 1 96 ? 3.684 -21.422 -13.391 1 97.31 96 LYS B N 1
ATOM 3286 C CA . LYS B 1 96 ? 3.389 -22.828 -13.148 1 97.31 96 LYS B CA 1
ATOM 3287 C C . LYS B 1 96 ? 2.188 -23.297 -13.969 1 97.31 96 LYS B C 1
ATOM 3289 O O . LYS B 1 96 ? 2.182 -24.406 -14.5 1 97.31 96 LYS B O 1
ATOM 3294 N N . HIS B 1 97 ? 1.153 -22.359 -14.109 1 96.56 97 HIS B N 1
ATOM 3295 C CA . HIS B 1 97 ? -0.09 -22.891 -14.656 1 96.56 97 HIS B CA 1
ATOM 3296 C C . HIS B 1 97 ? -0.606 -22.031 -15.797 1 96.56 97 HIS B C 1
ATOM 3298 O O . HIS B 1 97 ? -1.731 -22.219 -16.266 1 96.56 97 HIS B O 1
ATOM 3304 N N . TRP B 1 98 ? 0.221 -21.078 -16.203 1 96 98 TRP B N 1
ATOM 3305 C CA . TRP B 1 98 ? -0.262 -20.266 -17.312 1 96 98 TRP B CA 1
ATOM 3306 C C . TRP B 1 98 ? 0.901 -19.656 -18.094 1 96 98 TRP B C 1
ATOM 3308 O O . TRP B 1 98 ? 2.035 -20.141 -18 1 96 98 TRP B O 1
ATOM 3318 N N . HIS B 1 99 ? 0.62 -18.703 -19.047 1 95.88 99 HIS B N 1
ATOM 3319 C CA . HIS B 1 99 ? 1.654 -18.141 -19.906 1 95.88 99 HIS B CA 1
ATOM 3320 C C . HIS B 1 99 ? 2.262 -16.891 -19.281 1 95.88 99 HIS B C 1
ATOM 3322 O O . HIS B 1 99 ? 1.551 -16.078 -18.672 1 95.88 99 HIS B O 1
ATOM 3328 N N . PRO B 1 100 ? 3.588 -16.656 -19.453 1 97.62 100 PRO B N 1
ATOM 3329 C CA . PRO B 1 100 ? 4.527 -17.625 -20.016 1 97.62 100 PRO B CA 1
ATOM 3330 C C . PRO B 1 100 ? 4.762 -18.828 -19.109 1 97.62 100 PRO B C 1
ATOM 3332 O O . PRO B 1 100 ? 5.066 -18.672 -17.922 1 97.62 100 PRO B O 1
ATOM 3335 N N . THR B 1 101 ? 4.664 -20 -19.719 1 97.56 101 THR B N 1
ATOM 3336 C CA . THR B 1 101 ? 4.883 -21.219 -18.938 1 97.56 101 THR B CA 1
ATOM 3337 C C . THR B 1 101 ? 6.363 -21.375 -18.594 1 97.56 101 THR B C 1
ATOM 3339 O O . THR B 1 101 ? 7.223 -20.781 -19.25 1 97.56 101 THR B O 1
ATOM 3342 N N . ILE B 1 102 ? 6.574 -22.172 -17.625 1 98.06 102 ILE B N 1
ATOM 3343 C CA . ILE B 1 102 ? 7.949 -22.531 -17.281 1 98.06 102 ILE B CA 1
ATOM 3344 C C . ILE B 1 102 ? 8.641 -23.141 -18.484 1 98.06 102 ILE B C 1
ATOM 3346 O O . ILE B 1 102 ? 9.805 -22.828 -18.766 1 98.06 102 ILE B O 1
ATOM 3350 N N . GLY B 1 103 ? 7.965 -23.984 -19.219 1 97.44 103 GLY B N 1
ATOM 3351 C CA . GLY B 1 103 ? 8.516 -24.547 -20.438 1 97.44 103 GLY B CA 1
ATOM 3352 C C . GLY B 1 103 ? 8.93 -23.484 -21.453 1 97.44 103 GLY B C 1
ATOM 3353 O O . GLY B 1 103 ? 10.023 -23.547 -22.016 1 97.44 103 GLY B O 1
ATOM 3354 N N . GLU B 1 104 ? 8.055 -22.547 -21.688 1 97.44 104 GLU B N 1
ATOM 3355 C CA . GLU B 1 104 ? 8.336 -21.453 -22.609 1 97.44 104 GLU B CA 1
ATOM 3356 C C . GLU B 1 104 ? 9.539 -20.641 -22.141 1 97.44 104 GLU B C 1
ATOM 3358 O O . GLU B 1 104 ? 10.383 -20.25 -22.953 1 97.44 104 GLU B O 1
ATOM 3363 N N . ALA B 1 105 ? 9.617 -20.391 -20.859 1 98 105 ALA B N 1
ATOM 3364 C CA . ALA B 1 105 ? 10.711 -19.594 -20.297 1 98 105 ALA B CA 1
ATOM 3365 C C . ALA B 1 105 ? 12.047 -20.328 -20.453 1 98 105 ALA B C 1
ATOM 3367 O O . ALA B 1 105 ? 13.039 -19.719 -20.875 1 98 105 ALA B O 1
ATOM 3368 N N . VAL B 1 106 ? 12.062 -21.578 -20.172 1 98.06 106 VAL B N 1
ATOM 3369 C CA . VAL B 1 106 ? 13.281 -22.375 -20.25 1 98.06 106 VAL B CA 1
ATOM 3370 C C . VAL B 1 106 ? 13.734 -22.469 -21.719 1 98.06 106 VAL B C 1
ATOM 3372 O O . VAL B 1 106 ? 14.93 -22.391 -22 1 98.06 106 VAL B O 1
ATOM 3375 N N . ALA B 1 107 ? 12.82 -22.672 -22.609 1 97.06 107 ALA B N 1
ATOM 3376 C CA . ALA B 1 107 ? 13.148 -22.703 -24.031 1 97.06 107 ALA B CA 1
ATOM 3377 C C . ALA B 1 107 ? 13.773 -21.375 -24.469 1 97.06 107 ALA B C 1
ATOM 3379 O O . ALA B 1 107 ? 14.773 -21.375 -25.203 1 97.06 107 ALA B O 1
ATOM 3380 N N . ALA B 1 108 ? 13.188 -20.312 -24.031 1 97.12 108 ALA B N 1
ATOM 3381 C CA . ALA B 1 108 ? 13.711 -18.984 -24.359 1 97.12 108 ALA B CA 1
ATOM 3382 C C . ALA B 1 108 ? 15.125 -18.812 -23.812 1 97.12 108 ALA B C 1
ATOM 3384 O O . ALA B 1 108 ? 15.984 -18.234 -24.484 1 97.12 108 ALA B O 1
ATOM 3385 N N . MET B 1 109 ? 15.344 -19.266 -22.625 1 97.19 109 MET B N 1
ATOM 3386 C CA . MET B 1 109 ? 16.672 -19.203 -22.016 1 97.19 109 MET B CA 1
ATOM 3387 C C . MET B 1 109 ? 17.688 -19.969 -22.859 1 97.19 109 MET B C 1
ATOM 3389 O O . MET B 1 109 ? 18.781 -19.469 -23.125 1 97.19 109 MET B O 1
ATOM 3393 N N . HIS B 1 110 ? 17.312 -21.078 -23.266 1 96.75 110 HIS B N 1
ATOM 3394 C CA . HIS B 1 110 ? 18.188 -21.906 -24.078 1 96.75 110 HIS B CA 1
ATOM 3395 C C . HIS B 1 110 ? 18.516 -21.203 -25.406 1 96.75 110 HIS B C 1
ATOM 3397 O O . HIS B 1 110 ? 19.672 -21.188 -25.812 1 96.75 110 HIS B O 1
ATOM 3403 N N . GLU B 1 111 ? 17.5 -20.688 -26.031 1 95.94 111 GLU B N 1
ATOM 3404 C CA . GLU B 1 111 ? 17.672 -19.984 -27.281 1 95.94 111 GLU B CA 1
ATOM 3405 C C . GLU B 1 111 ? 18.625 -18.797 -27.125 1 95.94 111 GLU B C 1
ATOM 3407 O O . GLU B 1 111 ? 19.375 -18.469 -28.047 1 95.94 111 GLU B O 1
ATOM 3412 N N . ASP B 1 112 ? 18.594 -18.234 -25.969 1 95.12 112 ASP B N 1
ATOM 3413 C CA . ASP B 1 112 ? 19.438 -17.078 -25.688 1 95.12 112 ASP B CA 1
ATOM 3414 C C . ASP B 1 112 ? 20.859 -17.5 -25.297 1 95.12 112 ASP B C 1
ATOM 3416 O O . ASP B 1 112 ? 21.688 -16.672 -24.938 1 95.12 112 ASP B O 1
ATOM 3420 N N . GLY B 1 113 ? 21.094 -18.75 -25.203 1 94.56 113 GLY B N 1
ATOM 3421 C CA . GLY B 1 113 ? 22.438 -19.266 -24.938 1 94.56 113 GLY B CA 1
ATOM 3422 C C . GLY B 1 113 ? 22.719 -19.422 -23.453 1 94.56 113 GLY B C 1
ATOM 3423 O O . GLY B 1 113 ? 23.891 -19.547 -23.047 1 94.56 113 GLY B O 1
ATOM 3424 N N . VAL B 1 114 ? 21.688 -19.469 -22.688 1 95.5 114 VAL B N 1
ATOM 3425 C CA . VAL B 1 114 ? 21.875 -19.609 -21.25 1 95.5 114 VAL B CA 1
ATOM 3426 C C . VAL B 1 114 ? 22.297 -21.047 -20.922 1 95.5 114 VAL B C 1
ATOM 3428 O O . VAL B 1 114 ? 21.703 -22 -21.406 1 95.5 114 VAL B O 1
ATOM 3431 N N . ARG B 1 115 ? 23.312 -21.125 -20.094 1 95.31 115 ARG B N 1
ATOM 3432 C CA . ARG B 1 115 ? 23.781 -22.453 -19.719 1 95.31 115 ARG B CA 1
ATOM 3433 C C . ARG B 1 115 ? 23.766 -22.625 -18.188 1 95.31 115 ARG B C 1
ATOM 3435 O O . ARG B 1 115 ? 23.859 -23.734 -17.688 1 95.31 115 ARG B O 1
ATOM 3442 N N . ARG B 1 116 ? 23.672 -21.562 -17.531 1 96.44 116 ARG B N 1
ATOM 3443 C CA . ARG B 1 116 ? 23.547 -21.547 -16.078 1 96.44 116 ARG B CA 1
ATOM 3444 C C . ARG B 1 116 ? 22.578 -20.453 -15.617 1 96.44 116 ARG B C 1
ATOM 3446 O O . ARG B 1 116 ? 22.562 -19.359 -16.172 1 96.44 116 ARG B O 1
ATOM 3453 N N . ALA B 1 117 ? 21.766 -20.828 -14.586 1 97.81 117 ALA B N 1
ATOM 3454 C CA . ALA B 1 117 ? 20.797 -19.828 -14.109 1 97.81 117 ALA B CA 1
ATOM 3455 C C . ALA B 1 117 ? 20.391 -20.125 -12.664 1 97.81 117 ALA B C 1
ATOM 3457 O O . ALA B 1 117 ? 20.531 -21.25 -12.188 1 97.81 117 ALA B O 1
ATOM 3458 N N . VAL B 1 118 ? 19.984 -19.078 -11.961 1 98.38 118 VAL B N 1
ATOM 3459 C CA . VAL B 1 118 ? 19.344 -19.219 -10.656 1 98.38 118 VAL B CA 1
ATOM 3460 C C . VAL B 1 118 ? 17.844 -19.344 -10.828 1 98.38 118 VAL B C 1
ATOM 3462 O O . VAL B 1 118 ? 17.219 -18.578 -11.555 1 98.38 118 VAL B O 1
ATOM 3465 N N . ALA B 1 119 ? 17.266 -20.422 -10.211 1 98.62 119 ALA B N 1
ATOM 3466 C CA . ALA B 1 119 ? 15.82 -20.594 -10.188 1 98.62 119 ALA B CA 1
AT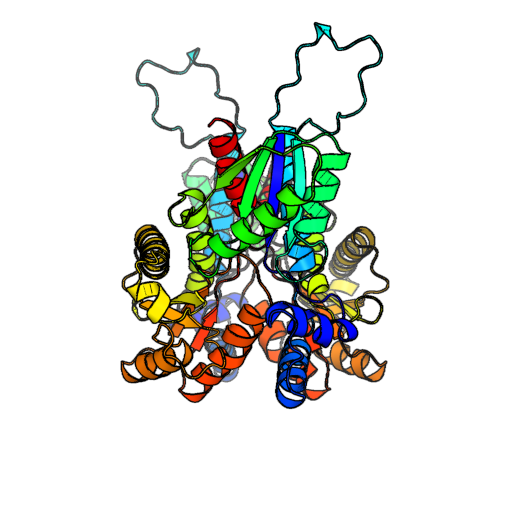OM 3467 C C . ALA B 1 119 ? 15.242 -20.188 -8.836 1 98.62 119 ALA B C 1
ATOM 3469 O O . ALA B 1 119 ? 15.711 -20.641 -7.789 1 98.62 119 ALA B O 1
ATOM 3470 N N . ILE B 1 120 ? 14.242 -19.312 -8.891 1 98.56 120 ILE B N 1
ATOM 3471 C CA . ILE B 1 120 ? 13.625 -18.844 -7.652 1 98.56 120 ILE B CA 1
ATOM 3472 C C . ILE B 1 120 ? 12.125 -18.672 -7.855 1 98.56 120 ILE B C 1
ATOM 3474 O O . ILE B 1 120 ? 11.688 -18.219 -8.914 1 98.56 120 ILE B O 1
ATOM 3478 N N . VAL B 1 121 ? 11.375 -19.156 -6.848 1 98.25 121 VAL B N 1
ATOM 3479 C CA . VAL B 1 121 ? 9.93 -18.984 -6.832 1 98.25 121 VAL B CA 1
ATOM 3480 C C . VAL B 1 121 ? 9.562 -17.781 -5.957 1 98.25 121 VAL B C 1
ATOM 3482 O O . VAL B 1 121 ? 10.125 -17.609 -4.875 1 98.25 121 VAL B O 1
ATOM 3485 N N . ALA B 1 122 ? 8.641 -16.938 -6.457 1 96.88 122 ALA B N 1
ATOM 3486 C CA . ALA B 1 122 ? 8.148 -15.828 -5.652 1 96.88 122 ALA B CA 1
ATOM 3487 C C . ALA B 1 122 ? 7.234 -16.312 -4.531 1 96.88 122 ALA B C 1
ATOM 3489 O O . ALA B 1 122 ? 6.113 -15.828 -4.383 1 96.88 122 ALA B O 1
ATOM 3490 N N . ALA B 1 123 ? 7.66 -17.188 -3.775 1 96.38 123 ALA B N 1
ATOM 3491 C CA . ALA B 1 123 ? 7.07 -17.781 -2.576 1 96.38 123 ALA B CA 1
ATOM 3492 C C . ALA B 1 123 ? 8.148 -18.188 -1.579 1 96.38 123 ALA B C 1
ATOM 3494 O O . ALA B 1 123 ? 9.031 -19 -1.904 1 96.38 123 ALA B O 1
ATOM 3495 N N . PRO B 1 124 ? 8.039 -17.75 -0.364 1 98.19 124 PRO B N 1
ATOM 3496 C CA . PRO B 1 124 ? 9.18 -17.844 0.557 1 98.19 124 PRO B CA 1
ATOM 3497 C C . PRO B 1 124 ? 9.328 -19.234 1.163 1 98.19 124 PRO B C 1
ATOM 3499 O O . PRO B 1 124 ? 10.391 -19.578 1.694 1 98.19 124 PRO B O 1
ATOM 3502 N N . HIS B 1 125 ? 8.266 -20.094 1.095 1 98.56 125 HIS B N 1
ATOM 3503 C CA . HIS B 1 125 ? 8.258 -21.344 1.85 1 98.56 125 HIS B CA 1
ATOM 3504 C C . HIS B 1 125 ? 8.312 -22.547 0.919 1 98.56 125 HIS B C 1
ATOM 3506 O O . HIS B 1 125 ? 7.566 -22.609 -0.064 1 98.56 125 HIS B O 1
ATOM 3512 N N . TYR B 1 126 ? 9.117 -23.469 1.271 1 97 126 TYR B N 1
ATOM 3513 C CA . TYR B 1 126 ? 9.18 -24.719 0.515 1 97 126 TYR B CA 1
ATOM 3514 C C . TYR B 1 126 ? 8 -25.625 0.854 1 97 126 TYR B C 1
ATOM 3516 O O . TYR B 1 126 ? 7.602 -25.719 2.016 1 97 126 TYR B O 1
ATOM 3524 N N . SER B 1 127 ? 7.516 -26.25 -0.122 1 94.62 127 SER B N 1
ATOM 3525 C CA . SER B 1 127 ? 6.531 -27.328 0.041 1 94.62 127 SER B CA 1
ATOM 3526 C C . SER B 1 127 ? 6.629 -28.344 -1.092 1 94.62 127 SER B C 1
ATOM 3528 O O . SER B 1 127 ? 6.957 -27.984 -2.225 1 94.62 127 SER B O 1
ATOM 3530 N N . LEU B 1 128 ? 6.316 -29.562 -0.763 1 91.06 128 LEU B N 1
ATOM 3531 C CA . LEU B 1 128 ? 6.195 -30.594 -1.783 1 91.06 128 LEU B CA 1
ATOM 3532 C C . LEU B 1 128 ? 5.094 -30.25 -2.777 1 91.06 128 LEU B C 1
ATOM 3534 O O . LEU B 1 128 ? 5.102 -30.734 -3.912 1 91.06 128 LEU B O 1
ATOM 3538 N N . ARG B 1 129 ? 4.238 -29.328 -2.375 1 86.88 129 ARG B N 1
ATOM 3539 C CA . ARG B 1 129 ? 3.1 -28.953 -3.207 1 86.88 129 ARG B CA 1
ATOM 3540 C C . ARG B 1 129 ? 3.307 -27.578 -3.826 1 86.88 129 ARG B C 1
ATOM 3542 O O . ARG B 1 129 ? 2.398 -27.031 -4.457 1 86.88 129 ARG B O 1
ATOM 3549 N N . SER B 1 130 ? 4.406 -27.062 -3.613 1 92 130 SER B N 1
ATOM 3550 C CA . SER B 1 130 ? 4.723 -25.75 -4.168 1 92 130 SER B CA 1
ATOM 3551 C C . SER B 1 130 ? 6.059 -25.766 -4.898 1 92 130 SER B C 1
ATOM 3553 O O . SER B 1 130 ? 6.152 -26.25 -6.031 1 92 130 SER B O 1
ATOM 3555 N N . VAL B 1 131 ? 7.125 -25.422 -4.223 1 93.81 131 VAL B N 1
ATOM 3556 C CA . VAL B 1 131 ? 8.438 -25.25 -4.844 1 93.81 131 VAL B CA 1
ATOM 3557 C C . VAL B 1 131 ? 8.852 -26.562 -5.523 1 93.81 131 VAL B C 1
ATOM 3559 O O . VAL B 1 131 ? 9.43 -26.547 -6.617 1 93.81 131 VAL B O 1
ATOM 3562 N N . ALA B 1 132 ? 8.578 -27.688 -4.898 1 94.75 132 ALA B N 1
ATOM 3563 C CA . ALA B 1 132 ? 8.93 -28.969 -5.488 1 94.75 132 ALA B CA 1
ATOM 3564 C C . ALA B 1 132 ? 8.258 -29.156 -6.848 1 94.75 132 ALA B C 1
ATOM 3566 O O . ALA B 1 132 ? 8.859 -29.719 -7.773 1 94.75 132 ALA B O 1
ATOM 3567 N N . GLU B 1 133 ? 7.074 -28.781 -6.938 1 94.56 133 GLU B N 1
ATOM 3568 C CA . GLU B 1 133 ? 6.344 -28.938 -8.195 1 94.56 133 GLU B CA 1
ATOM 3569 C C . GLU B 1 133 ? 6.906 -28.016 -9.273 1 94.56 133 GLU B C 1
ATOM 3571 O O . GLU B 1 133 ? 6.91 -28.359 -10.453 1 94.56 133 GLU B O 1
ATOM 3576 N N . TYR B 1 134 ? 7.34 -26.797 -8.898 1 97.5 134 TYR B N 1
ATOM 3577 C CA . TYR B 1 134 ? 8.023 -25.922 -9.836 1 97.5 134 TYR B CA 1
ATOM 3578 C C . TYR B 1 134 ? 9.289 -26.578 -10.375 1 97.5 134 TYR B C 1
ATOM 3580 O O . TYR B 1 134 ? 9.578 -26.5 -11.57 1 97.5 134 TYR B O 1
ATOM 3588 N N . LYS B 1 135 ? 10.008 -27.203 -9.492 1 97.19 135 LYS B N 1
ATOM 3589 C CA . LYS B 1 135 ? 11.234 -27.906 -9.875 1 97.19 135 LYS B CA 1
ATOM 3590 C C . LYS B 1 135 ? 10.938 -29.016 -10.875 1 97.19 135 LYS B C 1
ATOM 3592 O O . LYS B 1 135 ? 11.68 -29.188 -11.852 1 97.19 135 LYS B O 1
ATOM 3597 N N . GLU B 1 136 ? 9.891 -29.703 -10.633 1 96.75 136 GLU B N 1
ATOM 3598 C CA . GLU B 1 136 ? 9.5 -30.766 -11.539 1 96.75 136 GLU B CA 1
ATOM 3599 C C . GLU B 1 136 ? 9.219 -30.234 -12.938 1 96.75 136 GLU B C 1
ATOM 3601 O O . GLU B 1 136 ? 9.602 -30.859 -13.93 1 96.75 136 GLU B O 1
ATOM 3606 N N . LYS B 1 137 ? 8.562 -29.125 -13.008 1 97 137 LYS B N 1
ATOM 3607 C CA . LYS B 1 137 ? 8.227 -28.531 -14.297 1 97 137 LYS B CA 1
ATOM 3608 C C . LYS B 1 137 ? 9.484 -28.062 -15.023 1 97 137 LYS B C 1
ATOM 3610 O O . LYS B 1 137 ? 9.578 -28.188 -16.25 1 97 137 LYS B O 1
ATOM 3615 N N . VAL B 1 138 ? 10.398 -27.516 -14.273 1 97.75 138 VAL B N 1
ATOM 3616 C CA . VAL B 1 138 ? 11.664 -27.094 -14.867 1 97.75 138 VAL B CA 1
ATOM 3617 C C . VAL B 1 138 ? 12.422 -28.297 -15.398 1 97.75 138 VAL B C 1
ATOM 3619 O O . VAL B 1 138 ? 12.938 -28.266 -16.516 1 97.75 138 VAL B O 1
ATOM 3622 N N . GLU B 1 139 ? 12.484 -29.375 -14.648 1 96.75 139 GLU B N 1
ATOM 3623 C CA . GLU B 1 139 ? 13.164 -30.594 -15.055 1 96.75 139 GLU B CA 1
ATOM 3624 C C . GLU B 1 139 ? 12.547 -31.172 -16.328 1 96.75 139 GLU B C 1
ATOM 3626 O O . GLU B 1 139 ? 13.258 -31.625 -17.219 1 96.75 139 GLU B O 1
ATOM 3631 N N . ALA B 1 140 ? 11.273 -31.156 -16.344 1 96.31 140 ALA B N 1
ATOM 3632 C CA . ALA B 1 140 ? 10.578 -31.641 -17.547 1 96.31 140 ALA B CA 1
ATOM 3633 C C . ALA B 1 140 ? 10.953 -30.812 -18.766 1 96.31 140 ALA B C 1
ATOM 3635 O O . ALA B 1 140 ? 11.133 -31.359 -19.859 1 96.31 140 ALA B O 1
ATOM 3636 N N . ALA B 1 141 ? 11.016 -29.516 -18.594 1 96.75 141 ALA B N 1
ATOM 3637 C CA . ALA B 1 141 ? 11.375 -28.625 -19.688 1 96.75 141 ALA B CA 1
ATOM 3638 C C . ALA B 1 141 ? 12.812 -28.875 -20.156 1 96.75 141 ALA B C 1
ATOM 3640 O O . ALA B 1 141 ? 13.109 -28.797 -21.344 1 96.75 141 ALA B O 1
ATOM 3641 N N . LEU B 1 142 ? 13.664 -29.172 -19.219 1 96.5 142 LEU B N 1
ATOM 3642 C CA . LEU B 1 142 ? 15.078 -29.391 -19.516 1 96.5 142 LEU B CA 1
ATOM 3643 C C . LEU B 1 142 ? 15.266 -30.656 -20.359 1 96.5 142 LEU B C 1
ATOM 3645 O O . LEU B 1 142 ? 16.156 -30.719 -21.203 1 96.5 142 LEU B O 1
ATOM 3649 N N . LYS B 1 143 ? 14.477 -31.609 -20.094 1 95.25 143 LYS B N 1
ATOM 3650 C CA . LYS B 1 143 ? 14.57 -32.875 -20.812 1 95.25 143 LYS B CA 1
ATOM 3651 C C . LYS B 1 143 ? 14.297 -32.688 -22.297 1 95.25 143 LYS B C 1
ATOM 3653 O O . LYS B 1 143 ? 14.773 -33.469 -23.125 1 95.25 143 LYS B O 1
ATOM 3658 N N . ALA B 1 144 ? 13.617 -31.656 -22.578 1 91.69 144 ALA B N 1
ATOM 3659 C CA . ALA B 1 144 ? 13.234 -31.391 -23.969 1 91.69 144 ALA B CA 1
ATOM 3660 C C . ALA B 1 144 ? 14.312 -30.609 -24.703 1 91.69 144 ALA B C 1
ATOM 3662 O O . ALA B 1 144 ? 14.234 -30.422 -25.922 1 91.69 144 ALA B O 1
ATOM 3663 N N . LEU B 1 145 ? 15.352 -30.219 -24.016 1 91.69 145 LEU B N 1
ATOM 3664 C CA . LEU B 1 145 ? 16.375 -29.375 -24.594 1 91.69 145 LEU B CA 1
ATOM 3665 C C . LEU B 1 145 ? 17.562 -30.203 -25.094 1 91.69 145 LEU B C 1
ATOM 3667 O O . LEU B 1 145 ? 17.875 -31.234 -24.5 1 91.69 145 LEU B O 1
ATOM 3671 N N . PRO B 1 146 ? 18.188 -29.719 -26.156 1 90.56 146 PRO B N 1
ATOM 3672 C CA . PRO B 1 146 ? 19.391 -30.406 -26.625 1 90.56 146 PRO B CA 1
ATOM 3673 C C . PRO B 1 146 ? 20.562 -30.266 -25.656 1 90.56 146 PRO B C 1
ATOM 3675 O O . PRO B 1 146 ? 21.344 -31.219 -25.484 1 90.56 146 PRO B O 1
ATOM 3678 N N . GLU B 1 147 ? 20.781 -29.125 -25.141 1 89.12 147 GLU B N 1
ATOM 3679 C CA . GLU B 1 147 ? 21.812 -28.859 -24.125 1 89.12 147 GLU B CA 1
ATOM 3680 C C . GLU B 1 147 ? 21.172 -28.375 -22.828 1 89.12 147 GLU B C 1
ATOM 3682 O O . GLU B 1 147 ? 20.359 -27.453 -22.828 1 89.12 147 GLU B O 1
ATOM 3687 N N . PRO B 1 148 ? 21.703 -28.906 -21.812 1 87.12 148 PRO B N 1
ATOM 3688 C CA . PRO B 1 148 ? 21.016 -28.578 -20.562 1 87.12 148 PRO B CA 1
ATOM 3689 C C . PRO B 1 148 ? 21.453 -27.25 -19.969 1 87.12 148 PRO B C 1
ATOM 3691 O O . PRO B 1 148 ? 22.562 -26.781 -20.25 1 87.12 148 PRO B O 1
ATOM 3694 N N . ILE B 1 149 ? 20.578 -26.594 -19.344 1 96.19 149 ILE B N 1
ATOM 3695 C CA . ILE B 1 149 ? 20.844 -25.438 -18.5 1 96.19 149 ILE B CA 1
ATOM 3696 C C . ILE B 1 149 ? 21.031 -25.906 -17.047 1 96.19 149 ILE B C 1
ATOM 3698 O O . ILE B 1 149 ? 20.219 -26.688 -16.547 1 96.19 149 ILE B O 1
ATOM 3702 N N . HIS B 1 150 ? 22.109 -25.562 -16.453 1 96.81 150 HIS B N 1
ATOM 3703 C CA . HIS B 1 150 ? 22.328 -25.875 -15.039 1 96.81 150 HIS B CA 1
ATOM 3704 C C . HIS B 1 150 ? 21.641 -24.844 -14.141 1 96.81 150 HIS B C 1
ATOM 3706 O O . HIS B 1 150 ? 21.969 -23.656 -14.18 1 96.81 150 HIS B O 1
ATOM 3712 N N . PHE B 1 151 ? 20.719 -25.344 -13.297 1 97.62 151 PHE B N 1
ATOM 3713 C CA . PHE B 1 151 ? 19.984 -24.438 -12.414 1 97.62 151 PHE B CA 1
ATOM 3714 C C . PHE B 1 151 ? 20.5 -24.547 -10.984 1 97.62 151 PHE B C 1
ATOM 3716 O O . PHE B 1 151 ? 20.656 -25.656 -10.461 1 97.62 151 PHE B O 1
ATOM 3723 N N . VAL B 1 152 ? 20.781 -23.391 -10.375 1 97.81 152 VAL B N 1
ATOM 3724 C CA . VAL B 1 152 ? 20.969 -23.297 -8.93 1 97.81 152 VAL B CA 1
ATOM 3725 C C . VAL B 1 152 ? 19.688 -22.797 -8.266 1 97.81 152 VAL B C 1
ATOM 3727 O O . VAL B 1 152 ? 19.156 -21.75 -8.633 1 97.81 152 VAL B O 1
ATOM 3730 N N . TRP B 1 153 ? 19.203 -23.531 -7.246 1 97.88 153 TRP B N 1
ATOM 3731 C CA . TRP B 1 153 ? 17.859 -23.281 -6.734 1 97.88 153 TRP B CA 1
ATOM 3732 C C . TRP B 1 153 ? 17.906 -22.484 -5.434 1 97.88 153 TRP B C 1
ATOM 3734 O O . TRP B 1 153 ? 18.766 -22.75 -4.574 1 97.88 153 TRP B O 1
ATOM 3744 N N . VAL B 1 154 ? 17.031 -21.516 -5.289 1 98 154 VAL B N 1
ATOM 3745 C CA . VAL B 1 154 ? 16.625 -20.969 -3.998 1 98 154 VAL B CA 1
ATOM 3746 C C . VAL B 1 154 ? 15.375 -21.703 -3.496 1 98 154 VAL B C 1
ATOM 3748 O O . VAL B 1 154 ? 14.266 -21.469 -3.971 1 98 154 VAL B O 1
ATOM 3751 N N . GLU B 1 155 ? 15.516 -22.531 -2.598 1 96.12 155 GLU B N 1
ATOM 3752 C CA . GLU B 1 155 ? 14.438 -23.438 -2.223 1 96.12 155 GLU B CA 1
ATOM 3753 C C . GLU B 1 155 ? 13.484 -22.781 -1.223 1 96.12 155 GLU B C 1
ATOM 3755 O O . GLU B 1 155 ? 12.312 -23.156 -1.14 1 96.12 155 GLU B O 1
ATOM 3760 N N . SER B 1 156 ? 13.984 -22.016 -0.371 1 97.88 156 SER B N 1
ATOM 3761 C CA . SER B 1 156 ? 13.195 -21.266 0.608 1 97.88 156 SER B CA 1
ATOM 3762 C C . SER B 1 156 ? 13.961 -20.062 1.126 1 97.88 156 SER B C 1
ATOM 3764 O O . SER B 1 156 ? 15.18 -19.984 0.988 1 97.88 156 SER B O 1
ATOM 3766 N N . TYR B 1 157 ? 13.266 -19.094 1.591 1 98.62 157 TYR B N 1
ATOM 3767 C CA . TYR B 1 157 ? 13.883 -17.906 2.162 1 98.62 157 TYR B CA 1
ATOM 3768 C C . TYR B 1 157 ? 12.992 -17.281 3.232 1 98.62 157 TYR B C 1
ATOM 3770 O O . TYR B 1 157 ? 12.914 -16.062 3.357 1 98.62 157 TYR B O 1
ATOM 3778 N N . GLU B 1 158 ? 12.281 -18.141 4.016 1 98.31 158 GLU B N 1
ATOM 3779 C CA . GLU B 1 158 ? 11.227 -17.812 4.973 1 98.31 158 GLU B CA 1
ATOM 3780 C C . GLU B 1 158 ? 11.766 -16.938 6.102 1 98.31 158 GLU B C 1
ATOM 3782 O O . GLU B 1 158 ? 11 -16.25 6.777 1 98.31 158 GLU B O 1
ATOM 3787 N N . ALA B 1 159 ? 13.125 -17.031 6.297 1 98.44 159 ALA B N 1
ATOM 3788 C CA . ALA B 1 159 ? 13.711 -16.328 7.434 1 98.44 159 ALA B CA 1
ATOM 3789 C C . ALA B 1 159 ? 14.641 -15.203 6.969 1 98.44 159 ALA B C 1
ATOM 3791 O O . ALA B 1 159 ? 15.391 -14.648 7.77 1 98.44 159 ALA B O 1
ATOM 3792 N N . HIS B 1 160 ? 14.68 -14.922 5.664 1 98.62 160 HIS B N 1
ATOM 3793 C CA . HIS B 1 160 ? 15.531 -13.852 5.164 1 98.62 160 HIS B CA 1
ATOM 3794 C C . HIS B 1 160 ? 15.266 -12.547 5.906 1 98.62 160 HIS B C 1
ATOM 3796 O O . HIS B 1 160 ? 14.117 -12.109 6.012 1 98.62 160 HIS B O 1
ATOM 3802 N N . PRO B 1 161 ? 16.297 -11.883 6.449 1 98.62 161 PRO B N 1
ATOM 3803 C CA . PRO B 1 161 ? 16.078 -10.695 7.273 1 98.62 161 PRO B CA 1
ATOM 3804 C C . PRO B 1 161 ? 15.352 -9.578 6.523 1 98.62 161 PRO B C 1
ATOM 3806 O O . PRO B 1 161 ? 14.516 -8.883 7.105 1 98.62 161 PRO B O 1
ATOM 3809 N N . GLY B 1 162 ? 15.711 -9.43 5.238 1 98.62 162 GLY B N 1
ATOM 3810 C CA . GLY B 1 162 ? 15.023 -8.43 4.434 1 98.62 162 GLY B CA 1
ATOM 3811 C C . GLY B 1 162 ? 13.547 -8.727 4.25 1 98.62 162 GLY B C 1
ATOM 3812 O O . GLY B 1 162 ? 12.727 -7.805 4.203 1 98.62 162 GLY B O 1
ATOM 3813 N N . LEU B 1 163 ? 13.203 -10 4.121 1 98.81 163 LEU B N 1
ATOM 3814 C CA . LEU B 1 163 ? 11.805 -10.398 3.992 1 98.81 163 LEU B CA 1
ATOM 3815 C C . LEU B 1 163 ? 11.031 -10.094 5.27 1 98.81 163 LEU B C 1
ATOM 3817 O O . LEU B 1 163 ? 9.945 -9.516 5.219 1 98.81 163 LEU B O 1
ATOM 3821 N N . ILE B 1 164 ? 11.641 -10.477 6.383 1 98.88 164 ILE B N 1
ATOM 3822 C CA . ILE B 1 164 ? 11.031 -10.266 7.691 1 98.88 164 ILE B CA 1
ATOM 3823 C C . ILE B 1 164 ? 10.805 -8.773 7.914 1 98.88 164 ILE B C 1
ATOM 3825 O O . ILE B 1 164 ? 9.734 -8.359 8.367 1 98.88 164 ILE B O 1
ATOM 3829 N N . ALA B 1 165 ? 11.781 -7.961 7.535 1 98.62 165 ALA B N 1
ATOM 3830 C CA . ALA B 1 165 ? 11.664 -6.512 7.676 1 98.62 165 ALA B CA 1
ATOM 3831 C C . ALA B 1 165 ? 10.539 -5.969 6.797 1 98.62 165 ALA B C 1
ATOM 3833 O O . ALA B 1 165 ? 9.789 -5.082 7.211 1 98.62 165 ALA B O 1
ATOM 3834 N N . ALA B 1 166 ? 10.469 -6.48 5.598 1 98.44 166 ALA B N 1
ATOM 3835 C CA . ALA B 1 166 ? 9.445 -6.035 4.656 1 98.44 166 ALA B CA 1
ATOM 3836 C C . ALA B 1 166 ? 8.047 -6.355 5.172 1 98.44 166 ALA B C 1
ATOM 3838 O O . ALA B 1 166 ? 7.156 -5.5 5.152 1 98.44 166 ALA B O 1
ATOM 3839 N N . TYR B 1 167 ? 7.82 -7.586 5.656 1 98.81 167 TYR B N 1
ATOM 3840 C CA . TYR B 1 167 ? 6.535 -7.973 6.23 1 98.81 167 TYR B CA 1
ATOM 3841 C C . TYR B 1 167 ? 6.215 -7.133 7.465 1 98.81 167 TYR B C 1
ATOM 3843 O O . TYR B 1 167 ? 5.082 -6.676 7.633 1 98.81 167 TYR B O 1
ATOM 3851 N N . ALA B 1 168 ? 7.203 -6.93 8.297 1 98.75 168 ALA B N 1
ATOM 3852 C CA . ALA B 1 168 ? 7.004 -6.164 9.523 1 98.75 168 ALA B CA 1
ATOM 3853 C C . ALA B 1 168 ? 6.547 -4.742 9.219 1 98.75 168 ALA B C 1
ATOM 3855 O O . ALA B 1 168 ? 5.668 -4.207 9.891 1 98.75 168 ALA B O 1
ATOM 3856 N N . ARG B 1 169 ? 7.129 -4.16 8.227 1 97.69 169 ARG B N 1
ATOM 3857 C CA . ARG B 1 169 ? 6.762 -2.801 7.844 1 97.69 169 ARG B CA 1
ATOM 3858 C C . ARG B 1 169 ? 5.297 -2.727 7.434 1 97.69 169 ARG B C 1
ATOM 3860 O O . ARG B 1 169 ? 4.578 -1.807 7.836 1 97.69 169 ARG B O 1
ATOM 3867 N N . ARG B 1 170 ? 4.852 -3.66 6.613 1 98.44 170 ARG B N 1
ATOM 3868 C CA . ARG B 1 170 ? 3.457 -3.676 6.176 1 98.44 170 ARG B CA 1
ATOM 3869 C C . ARG B 1 170 ? 2.516 -3.91 7.352 1 98.44 170 ARG B C 1
ATOM 3871 O O . ARG B 1 170 ? 1.41 -3.367 7.387 1 98.44 170 ARG B O 1
ATOM 3878 N N . LEU B 1 171 ? 2.918 -4.797 8.242 1 98.69 171 LEU B N 1
ATOM 3879 C CA . LEU B 1 171 ? 2.092 -5.074 9.414 1 98.69 171 LEU B CA 1
ATOM 3880 C C . LEU B 1 171 ? 2.004 -3.852 10.32 1 98.69 171 LEU B C 1
ATOM 3882 O O . LEU B 1 171 ? 0.938 -3.547 10.859 1 98.69 171 LEU B O 1
ATOM 3886 N N . GLU B 1 172 ? 3.102 -3.164 10.477 1 97.75 172 GLU B N 1
ATOM 3887 C CA . GLU B 1 172 ? 3.141 -1.952 11.297 1 97.75 172 GLU B CA 1
ATOM 3888 C C . GLU B 1 172 ? 2.168 -0.902 10.766 1 97.75 172 GLU B C 1
ATOM 3890 O O . GLU B 1 172 ? 1.472 -0.246 11.547 1 97.75 172 GLU B O 1
ATOM 3895 N N . GLU B 1 173 ? 2.119 -0.727 9.492 1 96.94 173 GLU B N 1
ATOM 3896 C CA . GLU B 1 173 ? 1.189 0.211 8.875 1 96.94 173 GLU B CA 1
ATOM 3897 C C . GLU B 1 173 ? -0.255 -0.123 9.234 1 96.94 173 GLU B C 1
ATOM 3899 O O . GLU B 1 173 ? -1.064 0.775 9.477 1 96.94 173 GLU B O 1
ATOM 3904 N N . ALA B 1 174 ? -0.577 -1.399 9.258 1 97.94 174 ALA B N 1
ATOM 3905 C CA . ALA B 1 174 ? -1.915 -1.823 9.664 1 97.94 174 ALA B CA 1
ATOM 3906 C C . ALA B 1 174 ? -2.152 -1.56 11.148 1 97.94 174 ALA B C 1
ATOM 3908 O O . ALA B 1 174 ? -3.254 -1.179 11.547 1 97.94 174 ALA B O 1
ATOM 3909 N N . ILE B 1 175 ? -1.117 -1.741 11.93 1 97.88 175 ILE B N 1
ATOM 3910 C CA . ILE B 1 175 ? -1.205 -1.555 13.375 1 97.88 175 ILE B CA 1
ATOM 3911 C C . ILE B 1 175 ? -1.52 -0.093 13.688 1 97.88 175 ILE B C 1
ATOM 3913 O O . ILE B 1 175 ? -2.266 0.2 14.625 1 97.88 175 ILE B O 1
ATOM 3917 N N . TRP B 1 176 ? -1.008 0.838 12.867 1 95.88 176 TRP B N 1
ATOM 3918 C CA . TRP B 1 176 ? -1.237 2.268 13.055 1 95.88 176 TRP B CA 1
ATOM 3919 C C . TRP B 1 176 ? -2.725 2.594 12.977 1 95.88 176 TRP B C 1
ATOM 3921 O O . TRP B 1 176 ? -3.15 3.678 13.383 1 95.88 176 TRP B O 1
ATOM 3931 N N . ARG B 1 177 ? -3.529 1.665 12.5 1 96.19 177 ARG B N 1
ATOM 3932 C CA . ARG B 1 177 ? -4.949 1.917 12.281 1 96.19 177 ARG B CA 1
ATOM 3933 C C . ARG B 1 177 ? -5.793 1.29 13.391 1 96.19 177 ARG B C 1
ATOM 3935 O O . ARG B 1 177 ? -7.02 1.429 13.398 1 96.19 177 ARG B O 1
ATOM 3942 N N . LEU B 1 178 ? -5.168 0.576 14.312 1 96.38 178 LEU B N 1
ATOM 3943 C CA . LEU B 1 178 ? -5.883 -0.089 15.398 1 96.38 178 LEU B CA 1
ATOM 3944 C C . LEU B 1 178 ? -6.238 0.901 16.5 1 96.38 178 LEU B C 1
ATOM 3946 O O . LEU B 1 178 ? -5.445 1.791 16.828 1 96.38 178 LEU B O 1
ATOM 3950 N N . LYS B 1 179 ? -7.379 0.642 17.125 1 93.19 179 LYS B N 1
ATOM 3951 C CA . LYS B 1 179 ? -7.773 1.415 18.297 1 93.19 179 LYS B CA 1
ATOM 3952 C C . LYS B 1 179 ? -6.906 1.062 19.5 1 93.19 179 LYS B C 1
ATOM 3954 O O . LYS B 1 179 ? -6.492 1.946 20.266 1 93.19 179 LYS B O 1
ATOM 3959 N N . ASP B 1 180 ? -6.66 -0.254 19.672 1 93.75 180 ASP B N 1
ATOM 3960 C CA . ASP B 1 180 ? -5.859 -0.729 20.797 1 93.75 180 ASP B CA 1
ATOM 3961 C C . ASP B 1 180 ? -4.98 -1.908 20.391 1 93.75 180 ASP B C 1
ATOM 3963 O O . ASP B 1 180 ? -5.375 -3.066 20.531 1 93.75 180 ASP B O 1
ATOM 3967 N N . PRO B 1 181 ? -3.738 -1.627 19.984 1 95.88 181 PRO B N 1
ATOM 3968 C CA . PRO B 1 181 ? -2.832 -2.68 19.531 1 95.88 181 PRO B CA 1
ATOM 3969 C C . PRO B 1 181 ? -2.547 -3.73 20.594 1 95.88 181 PRO B C 1
ATOM 3971 O O . PRO B 1 181 ? -2.281 -4.891 20.266 1 95.88 181 PRO B O 1
ATOM 3974 N N . LYS B 1 182 ? -2.66 -3.391 21.859 1 96 182 LYS B N 1
ATOM 3975 C CA . LYS B 1 182 ? -2.344 -4.305 22.938 1 96 182 LYS B CA 1
ATOM 3976 C C . LYS B 1 182 ? -3.424 -5.371 23.094 1 96 182 LYS B C 1
ATOM 3978 O O . LYS B 1 182 ? -3.162 -6.453 23.625 1 96 182 LYS B O 1
ATOM 3983 N N . ARG B 1 183 ? -4.617 -5.09 22.594 1 97.06 183 ARG B N 1
ATOM 3984 C CA . ARG B 1 183 ? -5.742 -6 22.781 1 97.06 183 ARG B CA 1
ATOM 3985 C C . ARG B 1 183 ? -6.16 -6.641 21.469 1 97.06 183 ARG B C 1
ATOM 3987 O O . ARG B 1 183 ? -7.102 -7.438 21.422 1 97.06 183 ARG B O 1
ATOM 3994 N N . ALA B 1 184 ? -5.457 -6.297 20.453 1 98.19 184 ALA B N 1
ATOM 3995 C CA . ALA B 1 184 ? -5.797 -6.828 19.125 1 98.19 184 ALA B CA 1
ATOM 3996 C C . ALA B 1 184 ? -5.188 -8.211 18.922 1 98.19 184 ALA B C 1
ATOM 3998 O O . ALA B 1 184 ? -4.219 -8.578 19.594 1 98.19 184 ALA B O 1
ATOM 3999 N N . ALA B 1 185 ? -5.848 -8.977 18.031 1 98.81 185 ALA B N 1
ATOM 4000 C CA . ALA B 1 185 ? -5.273 -10.242 17.594 1 98.81 185 ALA B CA 1
ATOM 4001 C C . ALA B 1 185 ? -4.465 -10.062 16.312 1 98.81 185 ALA B C 1
ATOM 4003 O O . ALA B 1 185 ? -4.805 -9.234 15.469 1 98.81 185 ALA B O 1
ATOM 4004 N N . TYR B 1 186 ? -3.383 -10.789 16.234 1 98.94 186 TYR B N 1
ATOM 4005 C CA . TYR B 1 186 ? -2.51 -10.781 15.07 1 98.94 186 TYR B CA 1
ATOM 4006 C C . TYR B 1 186 ? -2.441 -12.164 14.43 1 98.94 186 TYR B C 1
ATOM 4008 O O . TYR B 1 186 ? -2.076 -13.141 15.086 1 98.94 186 TYR B O 1
ATOM 4016 N N . VAL B 1 187 ? -2.828 -12.227 13.102 1 98.94 187 VAL B N 1
ATOM 4017 C CA . VAL B 1 187 ? -2.924 -13.516 12.422 1 98.94 187 VAL B CA 1
ATOM 4018 C C . VAL B 1 187 ? -2.074 -13.5 11.156 1 98.94 187 VAL B C 1
ATOM 4020 O O . VAL B 1 187 ? -2.203 -12.602 10.328 1 98.94 187 VAL B O 1
ATOM 4023 N N . PHE B 1 188 ? -1.175 -14.445 11.07 1 98.94 188 PHE B N 1
ATOM 4024 C CA . PHE B 1 188 ? -0.42 -14.688 9.844 1 98.94 188 PHE B CA 1
ATOM 4025 C C . PHE B 1 188 ? -1.023 -15.844 9.055 1 98.94 188 PHE B C 1
ATOM 4027 O O . PHE B 1 188 ? -1.323 -16.891 9.617 1 98.94 188 PHE B O 1
ATOM 4034 N N . THR B 1 189 ? -1.203 -15.602 7.691 1 98.81 189 THR B N 1
ATOM 4035 C CA . THR B 1 189 ? -1.88 -16.656 6.938 1 98.81 189 THR B CA 1
ATOM 4036 C C . THR B 1 189 ? -1.009 -17.141 5.781 1 98.81 189 THR B C 1
ATOM 4038 O O . THR B 1 189 ? -0.096 -16.422 5.348 1 98.81 189 THR B O 1
ATOM 4041 N N . ALA B 1 190 ? -1.276 -18.312 5.348 1 98.5 190 ALA B N 1
ATOM 4042 C CA . ALA B 1 190 ? -0.681 -18.953 4.18 1 98.5 190 ALA B CA 1
ATOM 4043 C C . ALA B 1 190 ? -1.652 -19.953 3.543 1 98.5 190 ALA B C 1
ATOM 4045 O O . ALA B 1 190 ? -2.721 -20.219 4.094 1 98.5 190 ALA B O 1
ATOM 4046 N N . HIS B 1 191 ? -1.334 -20.375 2.365 1 97.94 191 HIS B N 1
ATOM 4047 C CA . HIS B 1 191 ? -2.139 -21.391 1.69 1 97.94 191 HIS B CA 1
ATOM 4048 C C . HIS B 1 191 ? -2.148 -22.688 2.475 1 97.94 191 HIS B C 1
ATOM 4050 O O . HIS B 1 191 ? -1.116 -23.125 3 1 97.94 191 HIS B O 1
ATOM 4056 N N . SER B 1 192 ? -3.271 -23.312 2.51 1 97.88 192 SER B N 1
ATOM 4057 C CA . SER B 1 192 ? -3.352 -24.641 3.123 1 97.88 192 SER B CA 1
ATOM 4058 C C . SER B 1 192 ? -2.777 -25.719 2.203 1 97.88 192 SER B C 1
ATOM 4060 O O . SER B 1 192 ? -2.627 -25.484 1 1 97.88 192 SER B O 1
ATOM 4062 N N . ILE B 1 193 ? -2.346 -26.828 2.801 1 95.94 193 ILE B N 1
ATOM 4063 C CA . ILE B 1 193 ? -1.916 -28.016 2.076 1 95.94 193 ILE B CA 1
ATOM 4064 C C . ILE B 1 193 ? -2.514 -29.266 2.73 1 95.94 193 ILE B C 1
ATOM 4066 O O . ILE B 1 193 ? -2.91 -29.219 3.898 1 95.94 193 ILE B O 1
ATOM 4070 N N . PRO B 1 194 ? -2.568 -30.344 1.949 1 94.81 194 PRO B N 1
ATOM 4071 C CA . PRO B 1 194 ? -3.051 -31.578 2.57 1 94.81 194 PRO B CA 1
ATOM 4072 C C . PRO B 1 194 ? -2.225 -31.984 3.789 1 94.81 194 PRO B C 1
ATOM 4074 O O . PRO B 1 194 ? -0.995 -31.906 3.76 1 94.81 194 PRO B O 1
ATOM 4077 N N . VAL B 1 195 ? -2.91 -32.438 4.773 1 96.25 195 VAL B N 1
ATOM 4078 C CA . VAL B 1 195 ? -2.256 -32.875 6.008 1 96.25 195 VAL B CA 1
ATOM 4079 C C . VAL B 1 195 ? -1.276 -34 5.707 1 96.25 195 VAL B C 1
ATOM 4081 O O . VAL B 1 195 ? -0.215 -34.094 6.328 1 96.25 195 VAL B O 1
ATOM 4084 N N . ALA B 1 196 ? -1.581 -34.781 4.707 1 93.31 196 ALA B N 1
ATOM 4085 C CA . ALA B 1 196 ? -0.745 -35.938 4.324 1 93.31 196 ALA B CA 1
ATOM 4086 C C . ALA B 1 196 ? 0.656 -35.469 3.932 1 93.31 196 ALA B C 1
ATOM 4088 O O . ALA B 1 196 ? 1.64 -36.156 4.191 1 93.31 196 ALA B O 1
ATOM 4089 N N . ALA B 1 197 ? 0.774 -34.344 3.305 1 92.25 197 ALA B N 1
ATOM 4090 C CA . ALA B 1 197 ? 2.074 -33.812 2.918 1 92.25 197 ALA B CA 1
ATOM 4091 C C . ALA B 1 197 ? 2.906 -33.438 4.148 1 92.25 197 ALA B C 1
ATOM 4093 O O . ALA B 1 197 ? 4.117 -33.656 4.172 1 92.25 197 ALA B O 1
ATOM 4094 N N . VAL B 1 198 ? 2.264 -32.938 5.117 1 93.94 198 VAL B N 1
ATOM 4095 C CA . VAL B 1 198 ? 2.928 -32.562 6.363 1 93.94 198 VAL B CA 1
ATOM 4096 C C . VAL B 1 198 ? 3.42 -33.812 7.09 1 93.94 198 VAL B C 1
ATOM 4098 O O . VAL B 1 198 ? 4.543 -33.844 7.602 1 93.94 198 VAL B O 1
ATOM 4101 N N . GLU B 1 199 ? 2.615 -34.781 7.066 1 93.62 199 GLU B N 1
ATOM 4102 C CA . GLU B 1 199 ? 2.957 -36.031 7.73 1 93.62 199 GLU B CA 1
ATOM 4103 C C . GLU B 1 199 ? 4.145 -36.719 7.055 1 93.62 199 GLU B C 1
ATOM 4105 O O . GLU B 1 199 ? 4.91 -37.406 7.707 1 93.62 199 GLU B O 1
ATOM 4110 N N . ARG B 1 200 ? 4.336 -36.406 5.844 1 92.31 200 ARG B N 1
ATOM 4111 C CA . ARG B 1 200 ? 5.441 -37 5.086 1 92.31 200 ARG B CA 1
ATOM 4112 C C . ARG B 1 200 ? 6.703 -36.156 5.223 1 92.31 200 ARG B C 1
ATOM 4114 O O . ARG B 1 200 ? 7.691 -36.375 4.523 1 92.31 200 ARG B O 1
ATOM 4121 N N . GLY B 1 201 ? 6.633 -35.125 6.043 1 92.75 201 GLY B N 1
ATOM 4122 C CA . GLY B 1 201 ? 7.844 -34.406 6.383 1 92.75 201 GLY B CA 1
ATOM 4123 C C . GLY B 1 201 ? 7.938 -33.062 5.695 1 92.75 201 GLY B C 1
ATOM 4124 O O . GLY B 1 201 ? 8.992 -32.406 5.707 1 92.75 201 GLY B O 1
ATOM 4125 N N . ASP B 1 202 ? 6.926 -32.625 5.07 1 95.75 202 ASP B N 1
ATOM 4126 C CA . ASP B 1 202 ? 6.902 -31.297 4.465 1 95.75 202 ASP B CA 1
ATOM 4127 C C . ASP B 1 202 ? 7.227 -30.219 5.492 1 95.75 202 ASP B C 1
ATOM 4129 O O . ASP B 1 202 ? 6.559 -30.109 6.523 1 95.75 202 ASP B O 1
ATOM 4133 N N . PRO B 1 203 ? 8.219 -29.422 5.211 1 97.38 203 PRO B N 1
ATOM 4134 C CA . PRO B 1 203 ? 8.633 -28.422 6.195 1 97.38 203 PRO B CA 1
ATOM 4135 C C . PRO B 1 203 ? 7.742 -27.172 6.188 1 97.38 203 PRO B C 1
ATOM 4137 O O . PRO B 1 203 ? 7.93 -26.266 7.004 1 97.38 203 PRO B O 1
ATOM 4140 N N . TYR B 1 204 ? 6.762 -27.188 5.414 1 97.69 204 TYR B N 1
ATOM 4141 C CA . TYR B 1 204 ? 5.977 -26 5.055 1 97.69 204 TYR B CA 1
ATOM 4142 C C . TYR B 1 204 ? 5.363 -25.359 6.289 1 97.69 204 TYR B C 1
ATOM 4144 O O . TYR B 1 204 ? 5.586 -24.172 6.555 1 97.69 204 TYR B O 1
ATOM 4152 N N . PRO B 1 205 ? 4.648 -26.078 7.152 1 97.81 205 PRO B N 1
ATOM 4153 C CA . PRO B 1 205 ? 4.039 -25.438 8.32 1 97.81 205 PRO B CA 1
ATOM 4154 C C . PRO B 1 205 ? 5.074 -24.828 9.258 1 97.81 205 PRO B C 1
ATOM 4156 O O . PRO B 1 205 ? 4.848 -23.75 9.82 1 97.81 205 PRO B O 1
ATOM 4159 N N . ARG B 1 206 ? 6.18 -25.484 9.391 1 97.94 206 ARG B N 1
ATOM 4160 C CA . ARG B 1 206 ? 7.242 -25 10.266 1 97.94 206 ARG B CA 1
ATOM 4161 C C . ARG B 1 206 ? 7.855 -23.719 9.703 1 97.94 206 ARG B C 1
ATOM 4163 O O . ARG B 1 206 ? 8.188 -22.797 10.453 1 97.94 206 ARG B O 1
ATOM 4170 N N . GLN B 1 207 ? 8.047 -23.688 8.406 1 98.56 207 GLN B N 1
ATOM 4171 C CA . GLN B 1 207 ? 8.617 -22.5 7.77 1 98.56 207 GLN B CA 1
ATOM 4172 C C . GLN B 1 207 ? 7.668 -21.312 7.859 1 98.56 207 GLN B C 1
ATOM 4174 O O . GLN B 1 207 ? 8.102 -20.188 8.086 1 98.56 207 GLN B O 1
ATOM 4179 N N . VAL B 1 208 ? 6.352 -21.547 7.727 1 98.69 208 VAL B N 1
ATOM 4180 C CA . VAL B 1 208 ? 5.359 -20.484 7.867 1 98.69 208 VAL B CA 1
ATOM 4181 C C . VAL B 1 208 ? 5.375 -19.953 9.297 1 98.69 208 VAL B C 1
ATOM 4183 O O . VAL B 1 208 ? 5.371 -18.734 9.508 1 98.69 208 VAL B O 1
ATOM 4186 N N . GLU B 1 209 ? 5.426 -20.844 10.227 1 98.69 209 GLU B N 1
ATOM 4187 C CA . GLU B 1 209 ? 5.492 -20.453 11.633 1 98.69 209 GLU B CA 1
ATOM 4188 C C . GLU B 1 209 ? 6.746 -19.641 11.922 1 98.69 209 GLU B C 1
ATOM 4190 O O . GLU B 1 209 ? 6.703 -18.672 12.688 1 98.69 209 GLU B O 1
ATOM 4195 N N . LYS B 1 210 ? 7.805 -20.062 11.297 1 98.81 210 LYS B N 1
ATOM 4196 C CA . LYS B 1 210 ? 9.07 -19.359 11.484 1 98.81 210 LYS B CA 1
ATOM 4197 C C . LYS B 1 210 ? 8.977 -17.922 10.992 1 98.81 210 LYS B C 1
ATOM 4199 O O . LYS B 1 210 ? 9.422 -16.984 11.672 1 98.81 210 LYS B O 1
ATOM 4204 N N . THR B 1 211 ? 8.422 -17.719 9.812 1 98.88 211 THR B N 1
ATOM 4205 C CA . THR B 1 211 ? 8.211 -16.375 9.297 1 98.88 211 THR B CA 1
ATOM 4206 C C . THR B 1 211 ? 7.359 -15.555 10.258 1 98.88 211 THR B C 1
ATOM 4208 O O . THR B 1 211 ? 7.711 -14.422 10.594 1 98.88 211 THR B O 1
ATOM 4211 N N . ALA B 1 212 ? 6.258 -16.172 10.742 1 98.88 212 ALA B N 1
ATOM 4212 C CA . ALA B 1 212 ? 5.344 -15.484 11.656 1 98.88 212 ALA B CA 1
ATOM 4213 C C . ALA B 1 212 ? 6.055 -15.094 12.945 1 98.88 212 ALA B C 1
ATOM 4215 O O . ALA B 1 212 ? 5.926 -13.961 13.414 1 98.88 212 ALA B O 1
ATOM 4216 N N . GLU B 1 213 ? 6.812 -15.984 13.445 1 98.81 213 GLU B N 1
ATOM 4217 C CA . GLU B 1 213 ? 7.539 -15.766 14.688 1 98.81 213 GLU B CA 1
ATOM 4218 C C . GLU B 1 213 ? 8.539 -14.617 14.547 1 98.81 213 GLU B C 1
ATOM 4220 O O . GLU B 1 213 ? 8.656 -13.773 15.445 1 98.81 213 GLU B O 1
ATOM 4225 N N . LEU B 1 214 ? 9.273 -14.648 13.484 1 98.88 214 LEU B N 1
ATOM 4226 C CA . LEU B 1 214 ? 10.312 -13.648 13.281 1 98.88 214 LEU B CA 1
ATOM 4227 C C . LEU B 1 214 ? 9.703 -12.266 13.078 1 98.88 214 LEU B C 1
ATOM 4229 O O . LEU B 1 214 ? 10.234 -11.273 13.578 1 98.88 214 LEU B O 1
ATOM 4233 N N . VAL B 1 215 ? 8.578 -12.188 12.383 1 98.88 215 VAL B N 1
ATOM 4234 C CA . VAL B 1 215 ? 7.891 -10.906 12.203 1 98.88 215 VAL B CA 1
ATOM 4235 C C . VAL B 1 215 ? 7.352 -10.422 13.547 1 98.88 215 VAL B C 1
ATOM 4237 O O . VAL B 1 215 ? 7.512 -9.25 13.898 1 98.88 215 VAL B O 1
ATOM 4240 N N . ALA B 1 216 ? 6.703 -11.352 14.289 1 98.81 216 ALA B N 1
ATOM 4241 C CA . ALA B 1 216 ? 6.145 -11.016 15.602 1 98.81 216 ALA B CA 1
ATOM 4242 C C . ALA B 1 216 ? 7.23 -10.508 16.547 1 98.81 216 ALA B C 1
ATOM 4244 O O . ALA B 1 216 ? 7.023 -9.531 17.266 1 98.81 216 ALA B O 1
ATOM 4245 N N . LYS B 1 217 ? 8.344 -11.164 16.531 1 98.69 217 LYS B N 1
ATOM 4246 C CA . LYS B 1 217 ? 9.461 -10.773 17.375 1 98.69 217 LYS B CA 1
ATOM 4247 C C . LYS B 1 217 ? 9.977 -9.383 17 1 98.69 217 LYS B C 1
ATOM 4249 O O . LYS B 1 217 ? 10.234 -8.555 17.875 1 98.69 217 LYS B O 1
ATOM 4254 N N . ARG B 1 218 ? 10.117 -9.148 15.719 1 98.31 218 ARG B N 1
ATOM 4255 C CA . ARG B 1 218 ? 10.633 -7.871 15.242 1 98.31 218 ARG B CA 1
ATOM 4256 C C . ARG B 1 218 ? 9.75 -6.719 15.703 1 98.31 218 ARG B C 1
ATOM 4258 O O . ARG B 1 218 ? 10.25 -5.637 16.016 1 98.31 218 ARG B O 1
ATOM 4265 N N . LEU B 1 219 ? 8.461 -6.945 15.773 1 98.38 219 LEU B N 1
ATOM 4266 C CA . LEU B 1 219 ? 7.516 -5.891 16.125 1 98.38 219 LEU B CA 1
ATOM 4267 C C . LEU B 1 219 ? 7.141 -5.98 17.609 1 98.38 219 LEU B C 1
ATOM 4269 O O . LEU B 1 219 ? 6.309 -5.211 18.094 1 98.38 219 LEU B O 1
ATOM 4273 N N . SER B 1 220 ? 7.648 -6.949 18.359 1 97.94 220 SER B N 1
ATOM 4274 C CA . SER B 1 220 ? 7.32 -7.195 19.75 1 97.94 220 SER B CA 1
ATOM 4275 C C . SER B 1 220 ? 5.812 -7.348 19.953 1 97.94 220 SER B C 1
ATOM 4277 O O . SER B 1 220 ? 5.23 -6.723 20.844 1 97.94 220 SER B O 1
ATOM 4279 N N . LEU B 1 221 ? 5.242 -8.148 19.094 1 98.44 221 LEU B N 1
ATOM 4280 C CA . LEU B 1 221 ? 3.811 -8.398 19.219 1 98.44 221 LEU B CA 1
ATOM 4281 C C . LEU B 1 221 ? 3.51 -9.164 20.5 1 98.44 221 LEU B C 1
ATOM 4283 O O . LEU B 1 221 ? 4.258 -10.07 20.875 1 98.44 221 LEU B O 1
ATOM 4287 N N . PRO B 1 222 ? 2.398 -8.789 21.156 1 97.25 222 PRO B N 1
ATOM 4288 C CA . PRO B 1 222 ? 2.059 -9.484 22.406 1 97.25 222 PRO B CA 1
ATOM 4289 C C . PRO B 1 222 ? 1.59 -10.914 22.172 1 97.25 222 PRO B C 1
ATOM 4291 O O . PRO B 1 222 ? 1.643 -11.742 23.078 1 97.25 222 PRO B O 1
ATOM 4294 N N . ARG B 1 223 ? 1.078 -11.203 20.969 1 98.31 223 ARG B N 1
ATOM 4295 C CA . ARG B 1 223 ? 0.555 -12.508 20.594 1 98.31 223 ARG B CA 1
ATOM 4296 C C . ARG B 1 223 ? 0.427 -12.625 19.078 1 98.31 223 ARG B C 1
ATOM 4298 O O . ARG B 1 223 ? 0.431 -11.617 18.375 1 98.31 223 ARG B O 1
ATOM 4305 N N . PHE B 1 224 ? 0.337 -13.844 18.641 1 98.69 224 PHE B N 1
ATOM 4306 C CA . PHE B 1 224 ? 0.015 -14.094 17.25 1 98.69 224 PHE B CA 1
ATOM 4307 C C . PHE B 1 224 ? -0.485 -15.523 17.062 1 98.69 224 PHE B C 1
ATOM 4309 O O . PHE B 1 224 ? -0.3 -16.375 17.938 1 98.69 224 PHE B O 1
ATOM 4316 N N . GLN B 1 225 ? -1.158 -15.703 15.938 1 98.62 225 GLN B N 1
ATOM 4317 C CA . GLN B 1 225 ? -1.582 -17.031 15.5 1 98.62 225 GLN B CA 1
ATOM 4318 C C . GLN B 1 225 ? -1.325 -17.219 14.008 1 98.62 225 GLN B C 1
ATOM 4320 O O . GLN B 1 225 ? -1.217 -16.234 13.258 1 98.62 225 GLN B O 1
ATOM 4325 N N . VAL B 1 226 ? -1.151 -18.453 13.641 1 98.75 226 VAL B N 1
ATOM 4326 C CA . VAL B 1 226 ? -1.058 -18.812 12.234 1 98.75 226 VAL B CA 1
ATOM 4327 C C . VAL B 1 226 ? -2.344 -19.516 11.789 1 98.75 226 VAL B C 1
ATOM 4329 O O . VAL B 1 226 ? -2.887 -20.344 12.516 1 98.75 226 VAL B O 1
ATOM 4332 N N . ALA B 1 227 ? -2.875 -19.125 10.711 1 98.81 227 ALA B N 1
ATOM 4333 C CA . ALA B 1 227 ? -4.043 -19.75 10.094 1 98.81 227 ALA B CA 1
ATOM 4334 C C . ALA B 1 227 ? -3.811 -20 8.609 1 98.81 227 ALA B C 1
ATOM 4336 O O . ALA B 1 227 ? -2.812 -19.547 8.039 1 98.81 227 ALA B O 1
ATOM 4337 N N . TYR B 1 228 ? -4.688 -20.734 8.055 1 98.62 228 TYR B N 1
ATOM 4338 C CA . TYR B 1 228 ? -4.512 -21.125 6.664 1 98.62 228 TYR B CA 1
ATOM 4339 C C . TYR B 1 228 ? -5.75 -20.797 5.84 1 98.62 228 TYR B C 1
ATOM 4341 O O . TYR B 1 228 ? -6.84 -20.625 6.395 1 98.62 228 TYR B O 1
ATOM 4349 N N . GLN B 1 229 ? -5.535 -20.609 4.566 1 97.56 229 GLN B N 1
ATOM 4350 C CA . GLN B 1 229 ? -6.613 -20.312 3.629 1 97.56 229 GLN B CA 1
ATOM 4351 C C . GLN B 1 229 ? -6.473 -21.125 2.348 1 97.56 229 GLN B C 1
ATOM 4353 O O . GLN B 1 229 ? -5.465 -21.812 2.145 1 97.56 229 GLN B O 1
ATOM 4358 N N . SER B 1 230 ? -7.551 -21.188 1.511 1 95.38 230 SER B N 1
ATOM 4359 C CA . SER B 1 230 ? -7.562 -21.766 0.171 1 95.38 230 SER B CA 1
ATOM 4360 C C . SER B 1 230 ? -7.375 -23.281 0.219 1 95.38 230 SER B C 1
ATOM 4362 O O . SER B 1 230 ? -6.641 -23.844 -0.593 1 95.38 230 SER B O 1
ATOM 4364 N N . ALA B 1 231 ? -7.938 -23.922 1.183 1 93.44 231 ALA B N 1
ATOM 4365 C CA . ALA B 1 231 ? -7.957 -25.375 1.175 1 93.44 231 ALA B CA 1
ATOM 4366 C C . ALA B 1 231 ? -8.625 -25.906 -0.088 1 93.44 231 ALA B C 1
ATOM 4368 O O . ALA B 1 231 ? -9.625 -25.359 -0.548 1 93.44 231 ALA B O 1
ATOM 4369 N N . GLY B 1 232 ? -8.094 -26.969 -0.605 1 86.19 232 GLY B N 1
ATOM 4370 C CA . GLY B 1 232 ? -8.625 -27.547 -1.831 1 86.19 232 GLY B CA 1
ATOM 4371 C C . GLY B 1 232 ? -10.008 -28.141 -1.662 1 86.19 232 GLY B C 1
ATOM 4372 O O . GLY B 1 232 ? -10.453 -28.391 -0.537 1 86.19 232 GLY B O 1
ATOM 4373 N N . ARG B 1 233 ? -10.617 -28.344 -2.838 1 81.69 233 ARG B N 1
ATOM 4374 C CA . ARG B 1 233 ? -11.953 -28.938 -2.861 1 81.69 233 ARG B CA 1
ATOM 4375 C C . ARG B 1 233 ? -11.875 -30.453 -3.012 1 81.69 233 ARG B C 1
ATOM 4377 O O . ARG B 1 233 ? -12.438 -31.016 -3.951 1 81.69 233 ARG B O 1
ATOM 4384 N N . THR B 1 234 ? -11.062 -31.031 -2.154 1 84.5 234 THR B N 1
ATOM 4385 C CA . THR B 1 234 ? -10.93 -32.469 -2.105 1 84.5 234 THR B CA 1
ATOM 4386 C C . THR B 1 234 ? -11.281 -33 -0.719 1 84.5 234 THR B C 1
ATOM 4388 O O . THR B 1 234 ? -11.25 -32.25 0.261 1 84.5 234 THR B O 1
ATOM 4391 N N . PRO B 1 235 ? -11.648 -34.219 -0.678 1 88.06 235 PRO B N 1
ATOM 4392 C CA . PRO B 1 235 ? -12.172 -34.781 0.57 1 88.06 235 PRO B CA 1
ATOM 4393 C C . PRO B 1 235 ? -11.094 -34.938 1.636 1 88.06 235 PRO B C 1
ATOM 4395 O O . PRO B 1 235 ? -11.406 -35.062 2.824 1 88.06 235 PRO B O 1
ATOM 4398 N N . GLU B 1 236 ? -9.891 -35.062 1.316 1 92.5 236 GLU B N 1
ATOM 4399 C CA . GLU B 1 236 ? -8.836 -35.281 2.293 1 92.5 236 GLU B CA 1
ATOM 4400 C C . GLU B 1 236 ? -8.695 -34.094 3.244 1 92.5 236 GLU B C 1
ATOM 4402 O O . GLU B 1 236 ? -9.047 -32.969 2.893 1 92.5 236 GLU B O 1
ATOM 4407 N N . PRO B 1 237 ? -8.203 -34.406 4.453 1 94.94 237 PRO B N 1
ATOM 4408 C CA . PRO B 1 237 ? -8.016 -33.281 5.402 1 94.94 237 PRO B CA 1
ATOM 4409 C C . PRO B 1 237 ? -6.93 -32.312 4.965 1 94.94 237 PRO B C 1
ATOM 4411 O O . PRO B 1 237 ? -5.91 -32.719 4.402 1 94.94 237 PRO B O 1
ATOM 4414 N N . TRP B 1 238 ? -7.156 -31.016 5.262 1 96.62 238 TRP B N 1
ATOM 4415 C CA . TRP B 1 238 ? -6.211 -29.969 4.922 1 96.62 238 TRP B CA 1
ATOM 4416 C C . TRP B 1 238 ? -5.711 -29.25 6.176 1 96.62 238 TRP B C 1
ATOM 4418 O O . TRP B 1 238 ? -6.398 -29.234 7.199 1 96.62 238 TRP B O 1
ATOM 4428 N N . LEU B 1 239 ? -4.586 -28.672 6.039 1 96.44 239 LEU B N 1
ATOM 4429 C CA . LEU B 1 239 ? -3.916 -28 7.152 1 96.44 239 LEU B CA 1
ATOM 4430 C C . LEU B 1 239 ? -4.762 -26.859 7.684 1 96.44 239 LEU B C 1
ATOM 4432 O O . LEU B 1 239 ? -5.285 -26.047 6.906 1 96.44 239 LEU B O 1
ATOM 4436 N N . GLY B 1 240 ? -5.016 -26.812 9.039 1 95.81 240 GLY B N 1
ATOM 4437 C CA . GLY B 1 240 ? -5.77 -25.75 9.695 1 95.81 240 GLY B CA 1
ATOM 4438 C C . GLY B 1 240 ? -4.973 -25.031 10.766 1 95.81 240 GLY B C 1
ATOM 4439 O O . GLY B 1 240 ? -3.773 -25.266 10.922 1 95.81 240 GLY B O 1
ATOM 4440 N N . PRO B 1 241 ? -5.66 -24.109 11.523 1 98 241 PRO B N 1
ATOM 4441 C CA . PRO B 1 241 ? -7.062 -23.719 11.367 1 98 241 PRO B CA 1
ATOM 4442 C C . PRO B 1 241 ? -7.297 -22.844 10.133 1 98 241 PRO B C 1
ATOM 4444 O O . PRO B 1 241 ? -6.395 -22.109 9.711 1 98 241 PRO B O 1
ATOM 4447 N N . ASP B 1 242 ? -8.469 -23 9.641 1 98.31 242 ASP B N 1
ATOM 4448 C CA . ASP B 1 242 ? -8.922 -22.094 8.594 1 98.31 242 ASP B CA 1
ATOM 4449 C C . ASP B 1 242 ? -9.117 -20.672 9.141 1 98.31 242 ASP B C 1
ATOM 4451 O O . ASP B 1 242 ? -9.648 -20.5 10.242 1 98.31 242 ASP B O 1
ATOM 4455 N N . ILE B 1 243 ? -8.828 -19.672 8.352 1 98.81 243 ILE B N 1
ATOM 4456 C CA . ILE B 1 243 ? -8.859 -18.281 8.781 1 98.81 243 ILE B CA 1
ATOM 4457 C C . ILE B 1 243 ? -10.273 -17.906 9.227 1 98.81 243 ILE B C 1
ATOM 4459 O O . ILE B 1 243 ? -10.445 -17.172 10.203 1 98.81 243 ILE B O 1
ATOM 4463 N N . ASN B 1 244 ? -11.289 -18.359 8.539 1 98.75 244 ASN B N 1
ATOM 4464 C CA . ASN B 1 244 ? -12.664 -18.047 8.922 1 98.75 244 ASN B CA 1
ATOM 4465 C C . ASN B 1 244 ? -13.039 -18.688 10.25 1 98.75 244 ASN B C 1
ATOM 4467 O O . ASN B 1 244 ? -13.711 -18.078 11.078 1 98.75 244 ASN B O 1
ATOM 4471 N N . GLU B 1 245 ? -12.625 -19.891 10.422 1 98.5 245 GLU B N 1
ATOM 4472 C CA . GLU B 1 245 ? -12.844 -20.562 11.695 1 98.5 245 GLU B CA 1
ATOM 4473 C C . GLU B 1 245 ? -12.117 -19.844 12.836 1 98.5 245 GLU B C 1
ATOM 4475 O O . GLU B 1 245 ? -12.672 -19.656 13.914 1 98.5 245 GLU B O 1
ATOM 4480 N N . LEU B 1 246 ? -10.93 -19.469 12.539 1 98.81 246 LEU B N 1
ATOM 4481 C CA . LEU B 1 246 ? -10.133 -18.797 13.555 1 98.81 246 LEU B CA 1
ATOM 4482 C C . LEU B 1 246 ? -10.773 -17.453 13.938 1 98.81 246 LEU B C 1
ATOM 4484 O O . LEU B 1 246 ? -10.781 -17.094 15.117 1 98.81 246 LEU B O 1
ATOM 4488 N N . LEU B 1 247 ? -11.297 -16.703 13.008 1 98.81 247 LEU B N 1
ATOM 4489 C CA . LEU B 1 247 ? -11.922 -15.406 13.289 1 98.81 247 LEU B CA 1
ATOM 4490 C C . LEU B 1 247 ? -13.102 -15.57 14.234 1 98.81 247 LEU B C 1
ATOM 4492 O O . LEU B 1 247 ? -13.273 -14.773 15.164 1 98.81 247 LEU B O 1
ATOM 4496 N N . ARG B 1 248 ? -13.906 -16.609 14.031 1 98.69 248 ARG B N 1
ATOM 4497 C CA . ARG B 1 248 ? -15.023 -16.875 14.93 1 98.69 248 ARG B CA 1
ATOM 4498 C C . ARG B 1 248 ? -14.531 -17.203 16.344 1 98.69 248 ARG B C 1
ATOM 4500 O O . ARG B 1 248 ? -15.086 -16.703 17.328 1 98.69 248 ARG B O 1
ATOM 4507 N N . GLN B 1 249 ? -13.5 -17.984 16.375 1 98.75 249 GLN B N 1
ATOM 4508 C CA . GLN B 1 249 ? -12.914 -18.359 17.656 1 98.75 249 GLN B CA 1
ATOM 4509 C C . GLN B 1 249 ? -12.367 -17.125 18.391 1 98.75 249 GLN B C 1
ATOM 4511 O O . GLN B 1 249 ? -12.547 -16.984 19.594 1 98.75 249 GLN B O 1
ATOM 4516 N N . LEU B 1 250 ? -11.695 -16.281 17.672 1 98.75 250 LEU B N 1
ATOM 4517 C CA . LEU B 1 250 ? -11.102 -15.086 18.25 1 98.75 250 LEU B CA 1
ATOM 4518 C C . LEU B 1 250 ? -12.18 -14.18 18.844 1 98.75 250 LEU B C 1
ATOM 4520 O O . LEU B 1 250 ? -12 -13.617 19.922 1 98.75 250 LEU B O 1
ATOM 4524 N N . ARG B 1 251 ? -13.258 -14.023 18.141 1 98.56 251 ARG B N 1
ATOM 4525 C CA . ARG B 1 251 ? -14.359 -13.227 18.672 1 98.56 251 ARG B CA 1
ATOM 4526 C C . ARG B 1 251 ? -14.883 -13.82 19.969 1 98.56 251 ARG B C 1
ATOM 4528 O O . ARG B 1 251 ? -15.172 -13.094 20.922 1 98.56 251 ARG B O 1
ATOM 4535 N N . GLU B 1 252 ? -15.039 -15.148 20.031 1 98.38 252 GLU B N 1
ATOM 4536 C CA . GLU B 1 252 ? -15.484 -15.852 21.234 1 98.38 252 GLU B CA 1
ATOM 4537 C C . GLU B 1 252 ? -14.539 -15.609 22.406 1 98.38 252 GLU B C 1
ATOM 4539 O O . GLU B 1 252 ? -14.961 -15.555 23.562 1 98.38 252 GLU B O 1
ATOM 4544 N N . GLU B 1 253 ? -13.312 -15.453 22.078 1 98.31 253 GLU B N 1
ATOM 4545 C CA . GLU B 1 253 ? -12.297 -15.242 23.094 1 98.31 253 GLU B CA 1
ATOM 4546 C C . GLU B 1 253 ? -12.281 -13.789 23.562 1 98.31 253 GLU B C 1
ATOM 4548 O O . GLU B 1 253 ? -11.547 -13.438 24.5 1 98.31 253 GLU B O 1
ATOM 4553 N N . GLY B 1 254 ? -13.008 -12.898 22.812 1 98.12 254 GLY B N 1
ATOM 4554 C CA . GLY B 1 254 ? -13.188 -11.547 23.312 1 98.12 254 GLY B CA 1
ATOM 4555 C C . GLY B 1 254 ? -12.484 -10.5 22.484 1 98.12 254 GLY B C 1
ATOM 4556 O O . GLY B 1 254 ? -12.547 -9.305 22.781 1 98.12 254 GLY B O 1
ATOM 4557 N N . TYR B 1 255 ? -11.867 -10.93 21.406 1 98.38 255 TYR B N 1
ATOM 4558 C CA . TYR B 1 255 ? -11.195 -9.953 20.547 1 98.38 255 TYR B CA 1
ATOM 4559 C C . TYR B 1 255 ? -12.211 -9.133 19.766 1 98.38 255 TYR B C 1
ATOM 4561 O O . TYR B 1 255 ? -13.281 -9.625 19.422 1 98.38 255 TYR B O 1
ATOM 4569 N N . THR B 1 256 ? -11.805 -7.844 19.5 1 97.88 256 THR B N 1
ATOM 4570 C CA . THR B 1 256 ? -12.68 -6.98 18.719 1 97.88 256 THR B CA 1
ATOM 4571 C C . THR B 1 256 ? -11.969 -6.488 17.453 1 97.88 256 THR B C 1
ATOM 4573 O O . THR B 1 256 ? -12.617 -6.004 16.516 1 97.88 256 THR B O 1
ATOM 4576 N N . GLU B 1 257 ? -10.633 -6.539 17.484 1 98.19 257 GLU B N 1
ATOM 4577 C CA . GLU B 1 257 ? -9.828 -6.148 16.328 1 98.19 257 GLU B CA 1
ATOM 4578 C C . GLU B 1 257 ? -8.797 -7.223 15.984 1 98.19 257 GLU B C 1
ATOM 4580 O O . GLU B 1 257 ? -8.211 -7.836 16.875 1 98.19 257 GLU B O 1
ATOM 4585 N N . VAL B 1 258 ? -8.68 -7.496 14.695 1 98.75 258 VAL B N 1
ATOM 4586 C CA . VAL B 1 258 ? -7.715 -8.469 14.188 1 98.75 258 VAL B CA 1
ATOM 4587 C C . VAL B 1 258 ? -6.965 -7.875 13 1 98.75 258 VAL B C 1
ATOM 4589 O O . VAL B 1 258 ? -7.562 -7.219 12.141 1 98.75 258 VAL B O 1
ATOM 4592 N N . VAL B 1 259 ? -5.668 -7.996 13.008 1 98.88 259 VAL B N 1
ATOM 4593 C CA . VAL B 1 259 ? -4.871 -7.734 11.812 1 98.88 259 VAL B CA 1
ATOM 4594 C C . VAL B 1 259 ? -4.418 -9.055 11.195 1 98.88 259 VAL B C 1
ATOM 4596 O O . VAL B 1 259 ? -3.918 -9.938 11.898 1 98.88 259 VAL B O 1
ATOM 4599 N N . VAL B 1 260 ? -4.656 -9.18 9.898 1 98.94 260 VAL B N 1
ATOM 4600 C CA . VAL B 1 260 ? -4.234 -10.383 9.195 1 98.94 260 VAL B CA 1
ATOM 4601 C C . VAL B 1 260 ? -3.18 -10.031 8.156 1 98.94 260 VAL B C 1
ATOM 4603 O O . VAL B 1 260 ? -3.27 -8.992 7.496 1 98.94 260 VAL B O 1
ATOM 4606 N N . GLN B 1 261 ? -2.141 -10.836 8.055 1 98.88 261 GLN B N 1
ATOM 4607 C CA . GLN B 1 261 ? -1.103 -10.695 7.039 1 98.88 261 GLN B CA 1
ATOM 4608 C C . GLN B 1 261 ? -0.846 -12.023 6.328 1 98.88 261 GLN B C 1
ATOM 4610 O O . GLN B 1 261 ? -0.535 -13.031 6.969 1 98.88 261 GLN B O 1
ATOM 4615 N N . ALA B 1 262 ? -0.934 -11.953 5 1 98.75 262 ALA B N 1
ATOM 4616 C CA . ALA B 1 262 ? -0.745 -13.148 4.188 1 98.75 262 ALA B CA 1
ATOM 4617 C C . ALA B 1 262 ? 0.735 -13.398 3.908 1 98.75 262 ALA B C 1
ATOM 4619 O O . ALA B 1 262 ? 1.194 -13.227 2.775 1 98.75 262 ALA B O 1
ATOM 4620 N N . VAL B 1 263 ? 1.43 -14.016 4.84 1 98.75 263 VAL B N 1
ATOM 4621 C CA . VAL B 1 263 ? 2.877 -14.164 4.73 1 98.75 263 VAL B CA 1
ATOM 4622 C C . VAL B 1 263 ? 3.207 -15.258 3.717 1 98.75 263 VAL B C 1
ATOM 4624 O O . VAL B 1 263 ? 4.332 -15.328 3.217 1 98.75 263 VAL B O 1
ATOM 4627 N N . GLY B 1 264 ? 2.281 -16.125 3.424 1 98.06 264 GLY B N 1
ATOM 4628 C CA . GLY B 1 264 ? 2.504 -17.156 2.424 1 98.06 264 GLY B CA 1
ATOM 4629 C C . GLY B 1 264 ? 2.4 -16.641 1.001 1 98.06 264 GLY B C 1
ATOM 4630 O O . GLY B 1 264 ? 2.773 -17.344 0.055 1 98.06 264 GLY B O 1
ATOM 4631 N N . PHE B 1 265 ? 1.926 -15.422 0.81 1 97.19 265 PHE B N 1
ATOM 4632 C CA . PHE B 1 265 ? 1.662 -14.82 -0.492 1 97.19 265 PHE B CA 1
ATOM 4633 C C . PHE B 1 265 ? 2.311 -13.445 -0.594 1 97.19 265 PHE B C 1
ATOM 4635 O O . PHE B 1 265 ? 1.682 -12.43 -0.285 1 97.19 265 PHE B O 1
ATOM 4642 N N . PRO B 1 266 ? 3.492 -13.352 -1.229 1 97.56 266 PRO B N 1
ATOM 4643 C CA . PRO B 1 266 ? 4.133 -12.039 -1.348 1 97.56 266 PRO B CA 1
ATOM 4644 C C . PRO B 1 266 ? 3.363 -11.086 -2.256 1 97.56 266 PRO B C 1
ATOM 4646 O O . PRO B 1 266 ? 3.506 -9.867 -2.141 1 97.56 266 PRO B O 1
ATOM 4649 N N . ALA B 1 267 ? 2.555 -11.656 -3.135 1 98.38 267 ALA B N 1
ATOM 4650 C CA . ALA B 1 267 ? 1.855 -10.844 -4.121 1 98.38 267 ALA B CA 1
ATOM 4651 C C . ALA B 1 267 ? 0.344 -11.008 -4.004 1 98.38 267 ALA B C 1
ATOM 4653 O O . ALA B 1 267 ? -0.145 -12.117 -3.76 1 98.38 267 ALA B O 1
ATOM 4654 N N . ASP B 1 268 ? -0.344 -9.891 -4.238 1 98.25 268 ASP B N 1
ATOM 4655 C CA . ASP B 1 268 ? -1.799 -9.953 -4.348 1 98.25 268 ASP B CA 1
ATOM 4656 C C . ASP B 1 268 ? -2.225 -10.758 -5.57 1 98.25 268 ASP B C 1
ATOM 4658 O O . ASP B 1 268 ? -1.607 -10.656 -6.633 1 98.25 268 ASP B O 1
ATOM 4662 N N . HIS B 1 269 ? -3.193 -11.547 -5.406 1 97.88 269 HIS B N 1
ATOM 4663 C CA . HIS B 1 269 ? -3.814 -12.336 -6.461 1 97.88 269 HIS B CA 1
ATOM 4664 C C . HIS B 1 269 ? -5.227 -12.766 -6.078 1 97.88 269 HIS B C 1
ATOM 4666 O O . HIS B 1 269 ? -5.777 -12.273 -5.086 1 97.88 269 HIS B O 1
ATOM 4672 N N . LEU B 1 270 ? -5.832 -13.586 -6.844 1 97.44 270 LEU B N 1
ATOM 4673 C CA . LEU B 1 270 ? -7.223 -13.984 -6.676 1 97.44 270 LEU B CA 1
ATOM 4674 C C . LEU B 1 270 ? -7.48 -14.477 -5.254 1 97.44 270 LEU B C 1
ATOM 4676 O O . LEU B 1 270 ? -8.398 -14 -4.586 1 97.44 270 LEU B O 1
ATOM 4680 N N . GLU B 1 271 ? -6.668 -15.344 -4.773 1 96.31 271 GLU B N 1
ATOM 4681 C CA . GLU B 1 271 ? -6.918 -16.016 -3.498 1 96.31 271 GLU B CA 1
ATOM 4682 C C . GLU B 1 271 ? -6.773 -15.039 -2.332 1 96.31 271 GLU B C 1
ATOM 4684 O O . GLU B 1 271 ? -7.52 -15.117 -1.355 1 96.31 271 GLU B O 1
ATOM 4689 N N . VAL B 1 272 ? -5.812 -14.148 -2.443 1 97.94 272 VAL B N 1
ATOM 4690 C CA . VAL B 1 272 ? -5.648 -13.164 -1.382 1 97.94 272 VAL B CA 1
ATOM 4691 C C . VAL B 1 272 ? -6.875 -12.258 -1.321 1 97.94 272 VAL B C 1
ATOM 4693 O O . VAL B 1 272 ? -7.453 -12.055 -0.251 1 97.94 272 VAL B O 1
ATOM 4696 N N . PHE B 1 273 ? -7.297 -11.727 -2.453 1 97.94 273 PHE B N 1
ATOM 4697 C CA . PHE B 1 273 ? -8.43 -10.805 -2.502 1 97.94 273 PHE B CA 1
ATOM 4698 C C . PHE B 1 273 ? -9.719 -11.516 -2.113 1 97.94 273 PHE B C 1
ATOM 4700 O O . PHE B 1 273 ? -10.484 -11.023 -1.288 1 97.94 273 PHE B O 1
ATOM 4707 N N . TYR B 1 274 ? -9.938 -12.656 -2.643 1 97.88 274 TYR B N 1
ATOM 4708 C CA . TYR B 1 274 ? -11.195 -13.352 -2.398 1 97.88 274 TYR B CA 1
ATOM 4709 C C . TYR B 1 274 ? -11.258 -13.883 -0.973 1 97.88 274 TYR B C 1
ATOM 4711 O O . TYR B 1 274 ? -12.242 -13.672 -0.266 1 97.88 274 TYR B O 1
ATOM 4719 N N . ASP B 1 275 ? -10.195 -14.57 -0.516 1 98.31 275 ASP B N 1
ATOM 4720 C CA . ASP B 1 275 ? -10.203 -15.227 0.786 1 98.31 275 ASP B CA 1
ATOM 4721 C C . ASP B 1 275 ? -10.164 -14.211 1.921 1 98.31 275 ASP B C 1
ATOM 4723 O O . ASP B 1 275 ? -10.867 -14.367 2.926 1 98.31 275 ASP B O 1
ATOM 4727 N N . LEU B 1 276 ? -9.383 -13.172 1.738 1 98.56 276 LEU B N 1
ATOM 4728 C CA . LEU B 1 276 ? -9.164 -12.273 2.867 1 98.56 276 LEU B CA 1
ATOM 4729 C C . LEU B 1 276 ? -10.016 -11.016 2.732 1 98.56 276 LEU B C 1
ATOM 4731 O O . LEU B 1 276 ? -10.602 -10.555 3.713 1 98.56 276 LEU B O 1
ATOM 4735 N N . ASP B 1 277 ? -10.125 -10.438 1.564 1 97.5 277 ASP B N 1
ATOM 4736 C CA . ASP B 1 277 ? -10.766 -9.141 1.412 1 97.5 277 ASP B CA 1
ATOM 4737 C C . ASP B 1 277 ? -12.266 -9.289 1.183 1 97.5 277 ASP B C 1
ATOM 4739 O O . ASP B 1 277 ? -13.016 -8.312 1.302 1 97.5 277 ASP B O 1
ATOM 4743 N N . LEU B 1 278 ? -12.734 -10.5 0.873 1 97.56 278 LEU B N 1
ATOM 4744 C CA . LEU B 1 278 ? -14.164 -10.719 0.716 1 97.56 278 LEU B CA 1
ATOM 4745 C C . LEU B 1 278 ? -14.688 -11.68 1.774 1 97.56 278 LEU B C 1
ATOM 4747 O O . LEU B 1 278 ? -15.445 -11.281 2.668 1 97.56 278 LEU B O 1
ATOM 4751 N N . GLU B 1 279 ? -14.148 -12.938 1.775 1 98.25 279 GLU B N 1
ATOM 4752 C CA . GLU B 1 279 ? -14.703 -13.969 2.645 1 98.25 279 GLU B CA 1
ATOM 4753 C C . GLU B 1 279 ? -14.375 -13.695 4.109 1 98.25 279 GLU B C 1
ATOM 4755 O O . GLU B 1 279 ? -15.266 -13.711 4.961 1 98.25 279 GLU B O 1
ATOM 4760 N N . ALA B 1 280 ? -13.156 -13.516 4.371 1 98.75 280 ALA B N 1
ATOM 4761 C CA . ALA B 1 280 ? -12.766 -13.273 5.758 1 98.75 280 ALA B CA 1
ATOM 4762 C C . ALA B 1 280 ? -13.391 -11.984 6.285 1 98.75 280 ALA B C 1
ATOM 4764 O O . ALA B 1 280 ? -13.773 -11.914 7.457 1 98.75 280 ALA B O 1
ATOM 4765 N N . GLN B 1 281 ? -13.422 -10.93 5.434 1 98.44 281 GLN B N 1
ATOM 4766 C CA . GLN B 1 281 ? -14.086 -9.695 5.824 1 98.44 281 GLN B CA 1
ATOM 4767 C C . GLN B 1 281 ? -15.555 -9.945 6.176 1 98.44 281 GLN B C 1
ATOM 4769 O O . GLN B 1 281 ? -16.062 -9.414 7.172 1 98.44 281 GLN B O 1
ATOM 4774 N N . ALA B 1 282 ? -16.234 -10.734 5.398 1 98.31 282 ALA B N 1
ATOM 4775 C CA . ALA B 1 282 ? -17.625 -11.062 5.645 1 98.31 282 ALA B CA 1
ATOM 4776 C C . ALA B 1 282 ? -17.797 -11.82 6.957 1 98.31 282 ALA B C 1
ATOM 4778 O O . ALA B 1 282 ? -18.703 -11.539 7.738 1 98.31 282 ALA B O 1
ATOM 4779 N N . THR B 1 283 ? -16.922 -12.797 7.188 1 98.75 283 THR B N 1
ATOM 4780 C CA . THR B 1 283 ? -16.953 -13.562 8.43 1 98.75 283 THR B CA 1
ATOM 4781 C C . THR B 1 283 ? -16.734 -12.648 9.633 1 98.75 283 THR B C 1
ATOM 4783 O O . THR B 1 283 ? -17.469 -12.734 10.617 1 98.75 283 THR B O 1
ATOM 4786 N N . ALA B 1 284 ? -15.773 -11.797 9.531 1 98.75 284 ALA B N 1
ATOM 4787 C CA . ALA B 1 284 ? -15.469 -10.859 10.617 1 98.75 284 ALA B CA 1
ATOM 4788 C C . ALA B 1 284 ? -16.656 -9.953 10.914 1 98.75 284 ALA B C 1
ATOM 4790 O O . ALA B 1 284 ? -17.016 -9.758 12.07 1 98.75 284 ALA B O 1
ATOM 4791 N N . GLU B 1 285 ? -17.234 -9.445 9.867 1 97.44 285 GLU B N 1
ATOM 4792 C CA . GLU B 1 285 ? -18.391 -8.57 10.023 1 97.44 285 GLU B CA 1
ATOM 4793 C C . GLU B 1 285 ? -19.547 -9.297 10.695 1 97.44 285 GLU B C 1
ATOM 4795 O O . GLU B 1 285 ? -20.203 -8.75 11.586 1 97.44 285 GLU B O 1
ATOM 4800 N N . ALA B 1 286 ? -19.75 -10.5 10.328 1 98.38 286 ALA B N 1
ATOM 4801 C CA . ALA B 1 286 ? -20.859 -11.289 10.836 1 98.38 286 ALA B CA 1
ATOM 4802 C C . ALA B 1 286 ? -20.719 -11.523 12.344 1 98.38 286 ALA B C 1
ATOM 4804 O O . ALA B 1 286 ? -21.719 -11.594 13.055 1 98.38 286 ALA B O 1
ATOM 4805 N N . VAL B 1 287 ? -19.531 -11.641 12.797 1 98.19 287 VAL B N 1
ATOM 4806 C CA . VAL B 1 287 ? -19.344 -11.984 14.203 1 98.19 287 VAL B CA 1
ATOM 4807 C C . VAL B 1 287 ? -18.984 -10.727 14.992 1 98.19 287 VAL B C 1
ATOM 4809 O O . VAL B 1 287 ? -18.75 -10.797 16.203 1 98.19 287 VAL B O 1
ATOM 4812 N N . GLY B 1 288 ? -18.891 -9.578 14.312 1 97.12 288 GLY B N 1
ATOM 4813 C CA . GLY B 1 288 ? -18.641 -8.312 14.992 1 97.12 288 GLY B CA 1
ATOM 4814 C C . GLY B 1 288 ? -17.172 -8.055 15.258 1 97.12 288 GLY B C 1
ATOM 4815 O O . GLY B 1 288 ? -16.812 -7.516 16.297 1 97.12 288 GLY B O 1
ATOM 4816 N N . LEU B 1 289 ? -16.297 -8.531 14.375 1 97.31 289 LEU B N 1
ATOM 4817 C CA . LEU B 1 289 ? -14.852 -8.312 14.422 1 97.31 289 LEU B CA 1
ATOM 4818 C C . LEU B 1 289 ? -14.422 -7.316 13.359 1 97.31 289 LEU B C 1
ATOM 4820 O O . LEU B 1 289 ? -14.906 -7.363 12.227 1 97.31 289 LEU B O 1
ATOM 4824 N N . ARG B 1 290 ? -13.625 -6.348 13.781 1 97.44 290 ARG B N 1
ATOM 4825 C CA . ARG B 1 290 ? -12.984 -5.508 12.773 1 97.44 290 ARG B CA 1
ATOM 4826 C C . ARG B 1 290 ? -11.688 -6.145 12.273 1 97.44 290 ARG B C 1
ATOM 4828 O O . ARG B 1 290 ? -10.758 -6.352 13.047 1 97.44 290 ARG B O 1
ATOM 4835 N N . LEU B 1 291 ? -11.672 -6.48 11 1 98.56 291 LEU B N 1
ATOM 4836 C CA . LEU B 1 291 ? -10.531 -7.152 10.391 1 98.56 291 LEU B CA 1
ATOM 4837 C C . LEU B 1 291 ? -9.766 -6.199 9.477 1 98.56 291 LEU B C 1
ATOM 4839 O O . LEU B 1 291 ? -10.344 -5.609 8.562 1 98.56 291 LEU B O 1
ATOM 4843 N N . LEU B 1 292 ? -8.453 -6 9.789 1 98.38 292 LEU B N 1
ATOM 4844 C CA . LEU B 1 292 ? -7.559 -5.234 8.93 1 98.38 292 LEU B CA 1
ATOM 4845 C C . LEU B 1 292 ? -6.559 -6.148 8.234 1 98.38 292 LEU B C 1
ATOM 4847 O O . LEU B 1 292 ? -5.918 -6.98 8.875 1 98.38 292 LEU B O 1
ATOM 4851 N N . ARG B 1 293 ? -6.492 -6.047 6.93 1 98.31 293 ARG B N 1
ATOM 4852 C CA . ARG B 1 293 ? -5.488 -6.805 6.188 1 98.31 293 ARG B CA 1
ATOM 4853 C C . ARG B 1 293 ? -4.254 -5.957 5.906 1 98.31 293 ARG B C 1
ATOM 4855 O O . ARG B 1 293 ? -4.359 -4.871 5.332 1 98.31 293 ARG B O 1
ATOM 4862 N N . ALA B 1 294 ? -3.119 -6.473 6.305 1 98.5 294 ALA B N 1
ATOM 4863 C CA . ALA B 1 294 ? -1.868 -5.832 5.902 1 98.5 294 ALA B CA 1
ATOM 4864 C C . ALA B 1 294 ? -1.636 -5.98 4.402 1 98.5 294 ALA B C 1
ATOM 4866 O O . ALA B 1 294 ? -1.894 -7.043 3.828 1 98.5 294 ALA B O 1
ATOM 4867 N N . ARG B 1 295 ? -1.156 -4.918 3.734 1 97.31 295 ARG B N 1
ATOM 4868 C CA . ARG B 1 295 ? -0.943 -4.988 2.293 1 97.31 295 ARG B CA 1
ATOM 4869 C C . ARG B 1 295 ? 0.164 -5.984 1.953 1 97.31 295 ARG B C 1
ATOM 4871 O O . ARG B 1 295 ? 1.038 -6.254 2.779 1 97.31 295 ARG B O 1
ATOM 4878 N N . SER B 1 296 ? 0.174 -6.492 0.757 1 98.31 296 SER B N 1
ATOM 4879 C CA . SER B 1 296 ? 1.176 -7.441 0.281 1 98.31 296 SER B CA 1
ATOM 4880 C C . SER B 1 296 ? 2.459 -6.727 -0.132 1 98.31 296 SER B C 1
ATOM 4882 O O . SER B 1 296 ? 2.512 -5.496 -0.156 1 98.31 296 SER B O 1
ATOM 4884 N N . LEU B 1 297 ? 3.469 -7.539 -0.402 1 98.44 297 LEU B N 1
ATOM 4885 C CA . LEU B 1 297 ? 4.754 -6.992 -0.821 1 98.44 297 LEU B CA 1
ATOM 4886 C C . LEU B 1 297 ? 4.711 -6.566 -2.285 1 98.44 297 LEU B C 1
ATOM 4888 O O . LEU B 1 297 ? 5.305 -5.551 -2.66 1 98.44 297 LEU B O 1
ATOM 4892 N N . ASN B 1 298 ? 4.066 -7.383 -3.094 1 98.25 298 ASN B N 1
ATOM 4893 C CA . ASN B 1 298 ? 3.922 -7.133 -4.523 1 98.25 298 ASN B CA 1
ATOM 4894 C C . ASN B 1 298 ? 5.27 -6.859 -5.184 1 98.25 298 ASN B C 1
ATOM 4896 O O . ASN B 1 298 ? 6.18 -7.688 -5.109 1 98.25 298 ASN B O 1
ATOM 4900 N N . ALA B 1 299 ? 5.445 -5.754 -5.867 1 97.56 299 ALA B N 1
ATOM 4901 C CA . ALA B 1 299 ? 6.699 -5.469 -6.562 1 97.56 299 ALA B CA 1
ATOM 4902 C C . ALA B 1 299 ? 7.43 -4.297 -5.914 1 97.56 299 ALA B C 1
ATOM 4904 O O . ALA B 1 299 ? 8.164 -3.564 -6.582 1 97.56 299 ALA B O 1
ATOM 4905 N N . ASP B 1 300 ? 7.191 -4.141 -4.625 1 96.56 300 ASP B N 1
ATOM 4906 C CA . ASP B 1 300 ? 7.887 -3.074 -3.912 1 96.56 300 ASP B CA 1
ATOM 4907 C C . ASP B 1 300 ? 9.391 -3.32 -3.885 1 96.56 300 ASP B C 1
ATOM 4909 O O . ASP B 1 300 ? 9.836 -4.469 -3.854 1 96.56 300 ASP B O 1
ATOM 4913 N N . LEU B 1 301 ? 10.148 -2.273 -3.76 1 94.81 301 LEU B N 1
ATOM 4914 C CA . LEU B 1 301 ? 11.594 -2.332 -3.945 1 94.81 301 LEU B CA 1
ATOM 4915 C C . LEU B 1 301 ? 12.258 -3.133 -2.826 1 94.81 301 LEU B C 1
ATOM 4917 O O . LEU B 1 301 ? 13.266 -3.801 -3.049 1 94.81 301 LEU B O 1
ATOM 4921 N N . ASP B 1 302 ? 11.703 -3.02 -1.629 1 95.81 302 ASP B N 1
ATOM 4922 C CA . ASP B 1 302 ? 12.312 -3.746 -0.522 1 95.81 302 ASP B CA 1
ATOM 4923 C C . ASP B 1 302 ? 12.203 -5.254 -0.728 1 95.81 302 ASP B C 1
ATOM 4925 O O . ASP B 1 302 ? 13.117 -6.008 -0.376 1 95.81 302 ASP B O 1
ATOM 4929 N N . TYR B 1 303 ? 11.117 -5.746 -1.33 1 98.56 303 TYR B N 1
ATOM 4930 C CA . TYR B 1 303 ? 11 -7.16 -1.662 1 98.56 303 TYR B CA 1
ATOM 4931 C C . TYR B 1 303 ? 11.906 -7.52 -2.834 1 98.56 303 TYR B C 1
ATOM 4933 O O . TYR B 1 303 ? 12.5 -8.602 -2.857 1 98.56 303 TYR B O 1
ATOM 4941 N N . ILE B 1 304 ? 12.031 -6.586 -3.812 1 98.12 304 ILE B N 1
ATOM 4942 C CA . ILE B 1 304 ? 12.906 -6.828 -4.949 1 98.12 304 ILE B CA 1
ATOM 4943 C C . ILE B 1 304 ? 14.352 -6.977 -4.461 1 98.12 304 ILE B C 1
ATOM 4945 O O . ILE B 1 304 ? 15.102 -7.809 -4.973 1 98.12 304 ILE B O 1
ATOM 4949 N N . GLN B 1 305 ? 14.68 -6.195 -3.453 1 97.44 305 GLN B N 1
ATOM 4950 C CA . GLN B 1 305 ? 16.016 -6.305 -2.861 1 97.44 305 GLN B CA 1
ATOM 4951 C C . GLN B 1 305 ? 16.219 -7.68 -2.236 1 97.44 305 GLN B C 1
ATOM 4953 O O . GLN B 1 305 ? 17.328 -8.234 -2.299 1 97.44 305 GLN B O 1
ATOM 4958 N N . VAL B 1 306 ? 15.195 -8.18 -1.618 1 98.56 306 VAL B N 1
ATOM 4959 C CA . VAL B 1 306 ? 15.273 -9.523 -1.051 1 98.56 306 VAL B CA 1
ATOM 4960 C C . VAL B 1 306 ? 15.57 -10.531 -2.156 1 98.56 306 VAL B C 1
ATOM 4962 O O . VAL B 1 306 ? 16.469 -11.367 -2.018 1 98.56 306 VAL B O 1
ATOM 4965 N N . LEU B 1 307 ? 14.836 -10.445 -3.254 1 98.56 307 LEU B N 1
ATOM 4966 C CA . LEU B 1 307 ? 15.047 -11.344 -4.379 1 98.56 307 LEU B CA 1
ATOM 4967 C C . LEU B 1 307 ? 16.469 -11.211 -4.926 1 98.56 307 LEU B C 1
ATOM 4969 O O . LEU B 1 307 ? 17.109 -12.211 -5.254 1 98.56 307 LEU B O 1
ATOM 4973 N N . LYS B 1 308 ? 16.906 -10 -4.992 1 97.81 308 LYS B N 1
ATOM 4974 C CA . LYS B 1 308 ? 18.266 -9.758 -5.473 1 97.81 308 LYS B CA 1
ATOM 4975 C C . LYS B 1 308 ? 19.297 -10.445 -4.578 1 97.81 308 LYS B C 1
ATOM 4977 O O . LYS B 1 308 ? 20.203 -11.117 -5.07 1 97.81 308 LYS B O 1
ATOM 4982 N N . ASP B 1 309 ? 19.172 -10.258 -3.303 1 97.69 309 ASP B N 1
ATOM 4983 C CA . ASP B 1 309 ? 20.094 -10.867 -2.34 1 97.69 309 ASP B CA 1
ATOM 4984 C C . ASP B 1 309 ? 20.141 -12.383 -2.514 1 97.69 309 ASP B C 1
ATOM 4986 O O . ASP B 1 309 ? 21.219 -12.977 -2.496 1 97.69 309 ASP B O 1
ATOM 4990 N N . LEU B 1 310 ? 18.969 -12.922 -2.639 1 98.44 310 LEU B N 1
ATOM 4991 C CA . LEU B 1 310 ? 18.859 -14.367 -2.754 1 98.44 310 LEU B CA 1
ATOM 4992 C C . LEU B 1 310 ? 19.5 -14.867 -4.043 1 98.44 310 LEU B C 1
ATOM 4994 O O . LEU B 1 310 ? 20.234 -15.859 -4.035 1 98.44 310 LEU B O 1
ATOM 4998 N N . VAL B 1 311 ? 19.234 -14.203 -5.125 1 97.75 311 VAL B N 1
ATOM 4999 C CA . VAL B 1 311 ? 19.766 -14.578 -6.43 1 97.75 311 VAL B CA 1
ATOM 5000 C C . VAL B 1 311 ? 21.297 -14.469 -6.422 1 97.75 311 VAL B C 1
ATOM 5002 O O . VAL B 1 311 ? 21.984 -15.375 -6.883 1 97.75 311 VAL B O 1
ATOM 5005 N N . GLU B 1 312 ? 21.781 -13.414 -5.875 1 95.88 312 GLU B N 1
ATOM 5006 C CA . GLU B 1 312 ? 23.234 -13.211 -5.824 1 95.88 312 GLU B CA 1
ATOM 5007 C C . GLU B 1 312 ? 23.906 -14.281 -4.965 1 95.88 312 GLU B C 1
ATOM 5009 O O . GLU B 1 312 ? 24.953 -14.805 -5.332 1 95.88 312 GLU B O 1
ATOM 5014 N N . ALA B 1 313 ? 23.328 -14.547 -3.867 1 96.56 313 ALA B N 1
ATOM 5015 C CA . ALA B 1 313 ? 23.891 -15.57 -2.986 1 96.56 313 ALA B CA 1
ATOM 5016 C C . ALA B 1 313 ? 23.906 -16.938 -3.67 1 96.56 313 ALA B C 1
ATOM 5018 O O . ALA B 1 313 ? 24.875 -17.688 -3.553 1 96.56 313 ALA B O 1
ATOM 5019 N N . ALA B 1 314 ? 22.828 -17.25 -4.379 1 96.81 314 ALA B N 1
ATOM 5020 C CA . ALA B 1 314 ? 22.719 -18.531 -5.07 1 96.81 314 ALA B CA 1
ATOM 5021 C C . ALA B 1 314 ? 23.703 -18.609 -6.227 1 96.81 314 ALA B C 1
ATOM 5023 O O . ALA B 1 314 ? 24.297 -19.672 -6.477 1 96.81 314 ALA B O 1
ATOM 5024 N N . TRP B 1 315 ? 23.875 -17.547 -6.891 1 93.62 315 TRP B N 1
ATOM 5025 C CA . TRP B 1 315 ? 24.75 -17.5 -8.055 1 93.62 315 TRP B CA 1
ATOM 5026 C C . TRP B 1 315 ? 26.188 -17.859 -7.672 1 93.62 315 TRP B C 1
ATOM 5028 O O . TRP B 1 315 ? 26.938 -18.406 -8.477 1 93.62 315 TRP B O 1
ATOM 5038 N N . LEU B 1 316 ? 26.594 -17.516 -6.512 1 89.75 316 LEU B N 1
ATOM 5039 C CA . LEU B 1 316 ? 27.953 -17.734 -6.031 1 89.75 316 LEU B CA 1
ATOM 5040 C C . LEU B 1 316 ? 28.172 -19.203 -5.68 1 89.75 316 LEU B C 1
ATOM 5042 O O . LEU B 1 316 ? 29.312 -19.625 -5.492 1 89.75 316 LEU B O 1
ATOM 5046 N N . ARG B 1 317 ? 27.219 -19.969 -5.59 1 87.62 317 ARG B N 1
ATOM 5047 C CA . ARG B 1 317 ? 27.344 -21.391 -5.293 1 87.62 317 ARG B CA 1
ATOM 5048 C C . ARG B 1 317 ? 27.734 -22.172 -6.535 1 87.62 317 ARG B C 1
ATOM 5050 O O . ARG B 1 317 ? 28.484 -23.156 -6.445 1 87.62 317 ARG B O 1
#

Nearest PDB structures (foldseek):
  8ofl-assembly1_A  TM=9.556E-01  e=1.517E-32  Listeria monocytogenes
  2hre-assembly1_A  TM=8.555E-01  e=6.447E-24  Homo sapiens
  4mk4-assembly1_B  TM=8.698E-01  e=1.517E-23  Homo sapiens
  2pnj-assembly1_A  TM=8.476E-01  e=1.188E-23  Homo sapiens
  4klc-assembly1_B  TM=8.460E-01  e=4.847E-23  Homo sapiens

InterPro domains:
  IPR001015 Ferrochelatase [MF_00323] (1-315)
  IPR001015 Ferrochelatase [PF00762] (3-313)
  IPR001015 Ferrochelatase [PTHR11108] (2-314)
  IPR001015 Ferrochelatase [TIGR00109] (2-312)
  IPR033644 Ferrochelatase, C-terminal [cd00419] (165-298)
  IPR033659 Ferrochelatase, N-terminal [cd03411] (3-160)

Solvent-accessible surface area (backbone atoms only — not comparable to full-atom values): 33876 Å² total; per-residue (Å²): 90,37,34,42,44,28,46,59,58,60,66,93,46,81,86,36,45,62,63,36,52,12,47,72,49,74,69,43,72,68,52,71,67,55,50,51,51,54,51,49,52,42,59,74,64,43,32,55,30,42,57,61,37,52,51,48,38,40,53,52,36,28,51,55,57,32,68,73,46,71,81,71,74,59,89,78,56,59,90,71,70,77,63,88,67,81,45,76,38,45,58,38,57,20,14,76,45,29,84,53,26,38,49,58,32,52,51,50,38,48,74,72,64,47,49,55,31,31,36,36,53,74,42,42,54,36,27,77,85,43,50,48,48,53,50,51,47,47,52,55,39,43,70,73,42,94,68,69,60,49,72,39,71,55,63,58,50,42,75,38,67,54,50,38,51,50,53,37,53,33,44,49,61,46,50,45,29,44,78,50,69,89,64,40,43,36,36,35,28,30,73,32,48,50,42,66,51,45,74,74,62,40,54,31,69,61,38,52,49,47,32,46,48,51,26,36,58,75,68,63,52,95,61,71,46,71,29,15,40,79,61,71,99,56,89,68,65,53,44,66,49,42,49,58,58,46,50,55,50,40,38,76,73,64,39,50,37,33,40,36,34,50,75,52,41,44,48,57,30,57,65,53,47,46,50,48,70,44,49,36,42,51,49,24,54,73,69,62,31,48,72,44,73,29,65,62,53,52,59,38,66,62,53,38,49,37,53,45,54,52,47,55,60,44,65,74,105,90,37,35,39,43,28,46,59,58,60,64,93,46,80,85,38,46,61,65,36,52,12,47,74,49,75,68,43,71,68,55,69,68,55,48,51,52,54,52,47,53,42,60,73,63,44,31,56,31,40,57,62,37,50,51,47,36,40,53,50,35,29,50,54,56,33,68,72,48,70,78,72,72,60,90,77,58,59,90,68,73,76,65,87,69,83,44,75,39,45,58,38,58,20,12,75,45,30,85,54,26,38,49,56,32,53,51,50,39,47,76,71,65,46,49,54,31,31,36,38,55,73,43,41,53,36,27,74,87,42,49,49,49,53,49,49,47,48,52,56,40,42,70,73,42,95,67,67,61,47,72,40,72,55,63,57,51,42,74,37,66,52,50,38,52,49,53,37,53,34,44,49,60,47,50,47,30,44,78,51,69,89,63,39,43,36,37,35,29,29,71,32,47,51,42,68,50,46,74,72,62,40,55,32,68,61,38,53,49,47,32,47,48,52,28,36,58,75,68,63,51,95,60,70,47,71,30,16,40,79,61,72,99,56,88,67,65,54,45,65,49,41,48,60,60,45,50,55,49,41,39,75,74,65,37,50,37,36,41,36,33,51,73,51,40,44,48,58,28,59,65,52,47,46,50,50,69,45,50,35,42,49,50,23,53,75,69,63,32,46,70,43,70,28,67,61,53,52,58,38,65,63,53,38,48,36,53,46,53,51,46,55,58,44,64,74,107